Protein 6QZ3 (pdb70)

GO terms:
  GO:0052689 carboxylic ester hydrolase activity (F, IDA)
  GO:0042178 xenobiotic catabolic process (P, IDA)

Nearest PDB structures (foldseek):
  6qz1-assembly1_A  TM=1.001E+00  e=0.000E+00  Piscinibacter sakaiensis
  6jtt-assembly3_C  TM=9.990E-01  e=0.000E+00  Piscinibacter sakaiensis
  6jtt-assembly1_A  TM=9.996E-01  e=0.000E+00  Piscinibacter sakaiensis
  6qg9-assembly9_I  TM=9.966E-01  e=0.000E+00  Piscinibacter sakaiensis
  8ekg-assembly6_F  TM=9.982E-01  e=0.000E+00  Piscinibacter sakaiensis

Organism: Piscinibacter sakaiensis (NCBI:txid1547922)

InterPro domains:
  IPR011118 Tannase/feruloyl esterase [PF07519] (105-600)
  IPR011118 Tannase/feruloyl esterase [PTHR33938] (49-601)
  IPR029058 Alpha/Beta hydrolase fold [SSF53474] (109-295)
  IPR029058 Alpha/Beta hydrolase fold [SSF53474] (144-539)

B-factor: mean 25.8, std 9.25, range [13.06, 130.12]

Foldseek 3Di:
DDPDDFLDQVLQVVVCVAVAPQWGKDDWGWDDWAPDDPQAHTAHTKTKIKTWGDWDAFPVRFIKTKIKIKMHSQAPLEAEEFAAQLFQDYDPFQADQFQSDRYHVRSVRHITMDISLIHHQVGQADQFQHGSLQLLQGQVSLLSLAVSVVSRLRRRQVSVCSRHVHGRPFYEYHYFECSLLRQCLFPNLPSGQEYEREAYPQVLLCLLVLLVQLLVLQQVQFDAAAPLRGGQLLQSAALLRLLQQLQLLLVFACCLQPDNQSWRQPQVVSQVTDQLQATARVVPRHRQEDPDDDDSNHHHPSSSRSVVRSCADDAPVRHHLAGDATDASLQFQQPNDTDPQLCLARRRHNPDSHHRHCNQQRSSLSNSQRNQFPPHHTHSCSNVPVDHRVPRSCRQQDADDPNRGGSVSNHDLDLPSCVNVVVQHAEYEYESENSHHPVRVVVSVVVNCVVPPCLLGYWYFYWGAYRSADGQTQSGFGVVQRCCCRPVVDRPQWTKTKHPRPSSRPDPIAIATTGTPPWGKHAQPDDDNRDHVRIDTDHRD

Solvent-accessible surface area: 20048 Å² total

Radius of gyration: 23.93 Å; Cα contacts (8 Å, |Δi|>4): 1333; chains: 1; bounding box: 76×54×63 Å

Sequence (541 aa):
PPPVPLASRAACEALKVWPNAATVVEVAAWRDAAPATASAAALPEHCEVSGAIAKRTGIDGYPYEIKFRLRPAEWNGRFFEGGSGTNGSLSAATGSIGGGQIASALSRNFATIATDGGHDNAVNDNPDALGTVAFGLDPQARLDGYNSYDQVTQAGKAAVARFYGRAADKSYFIGCSEGGREGLSQRFPSHYDGIVAGAPGYQLPKAGISGAWTTQSLAPAAVGLDAQGVPLINKSFSDADLHLLSSQAILGTCDALDGLADGIVDNYRACQAAFDPATAANPANGQALQCVGAKTADCLSPVQVTAIKRAAGPVNSAGTPLYNRWAWDAGSGLSGTTYNQGWRSWWLGSSFNSSANNAQRVSGFSARSWLVDFATPPEPPTQVAARKFDFDIDPLKIWATSGQFTQSSDWHGATSTDLAAFRDRGGKILYHGSDAAFSALDTADYYERLGAAPGAAGFARLFLVPGNHCSGGPGTDRFDLTPLVAWVERGEAPDQISAWSGTPGYFGVAARTRPLCPYPQIARYKGSGDINTEANFACAAPP

Secondary structure (DSSP, 8-state):
--SS-TTSHHHHHTT---SSTTEEEEEEEEE--B---SSS--B-SEEEEEEEEEEEE-TTS-EEEEEEEE---S--SEE-----TT-------S----TT----TGGGT-B-EEE-TT--TTTS-BTTTTBTTGGGGSHHHHH---HHHHHHHHHHHHHHHHHHSS--SEEEEEEETHHHHH--TTT-TTT-SEEEEES--TTGGGHHHHHHHHHHHHGGG--SB-TTS-B-GGGSS-HHHHHHHHHHHHHHHGGGGS--SS----HHHHHHH--TTT-B-TTTSSBSB-SSS--TTSB-HHHHHHHHH----B-TT--BSS----------EETTEEP-TTHHHHT--SS-SS---TTTTSHHHHHIIIIISSS------TTT----TTTGGGGGS--BTTB-S----S-------HHHHHTT---EEE---SSS-HHHHHHHHHHHHH---GGGT--EEE-----SS-SSS--B---HHHHHHHHH----S-EEEE-S-GGGGTSS--EEEE-BTT-EEEE-SSS-TT-GGGEEEE---

Structure (mmCIF, N/CA/C/O backbone):
data_6QZ3
#
_entry.id   6QZ3
#
_cell.length_a   77.368
_cell.length_b   89.016
_cell.length_c   91.643
_cell.angle_alpha   90.00
_cell.angle_beta   90.00
_cell.angle_gamma   90.00
#
_symmetry.space_group_name_H-M   'P 2 21 21'
#
loop_
_entity.id
_entity.type
_entity.pdbx_description
1 polymer 'Mono(2-hydroxyethyl) terephthalate hydrolase'
2 non-polymer 'BENZOIC ACID'
3 non-polymer 'CALCIUM ION'
4 water water
#
loop_
_atom_site.group_PDB
_atom_site.id
_atom_site.type_symbol
_atom_site.label_atom_id
_atom_site.label_alt_id
_atom_site.label_comp_id
_atom_site.label_asym_id
_atom_site.label_entity_id
_atom_site.label_seq_id
_atom_site.pdbx_PDB_ins_code
_atom_site.Cartn_x
_atom_site.Cartn_y
_atom_site.Cartn_z
_atom_site.occupancy
_atom_site.B_iso_or_equiv
_atom_site.auth_seq_id
_atom_site.auth_comp_id
_atom_site.auth_asym_id
_atom_site.auth_atom_id
_atom_site.pdbx_PDB_model_num
ATOM 1 N N . PRO A 1 40 ? 57.160 -0.382 66.552 1.00 42.71 40 PRO A N 1
ATOM 2 C CA . PRO A 1 40 ? 56.206 -1.107 65.706 1.00 47.95 40 PRO A CA 1
ATOM 3 C C . PRO A 1 40 ? 56.548 -2.588 65.603 1.00 41.30 40 PRO A C 1
ATOM 4 O O . PRO A 1 40 ? 57.728 -2.929 65.501 1.00 38.36 40 PRO A O 1
ATOM 8 N N . PRO A 1 41 ? 55.536 -3.450 65.629 1.00 40.66 41 PRO A N 1
ATOM 9 C CA . PRO A 1 41 ? 55.787 -4.893 65.554 1.00 39.99 41 PRO A CA 1
ATOM 10 C C . PRO A 1 41 ? 56.435 -5.261 64.233 1.00 32.24 41 PRO A C 1
ATOM 11 O O . PRO A 1 41 ? 56.074 -4.713 63.180 1.00 34.63 41 PRO A O 1
ATOM 15 N N . PRO A 1 42 ? 57.403 -6.180 64.243 1.00 27.10 42 PRO A N 1
ATOM 16 C CA . PRO A 1 42 ? 58.053 -6.613 62.993 1.00 29.12 42 PRO A CA 1
ATOM 17 C C . PRO A 1 42 ? 57.191 -7.596 62.207 1.00 32.04 42 PRO A C 1
ATOM 18 O O . PRO A 1 42 ? 57.572 -8.742 61.950 1.00 35.67 42 PRO A O 1
ATOM 22 N N . VAL A 1 43 ? 56.006 -7.143 61.825 1.00 28.20 43 VAL A N 1
ATOM 23 C CA . VAL A 1 43 ? 55.048 -7.966 61.091 1.00 31.37 43 VAL A CA 1
ATOM 24 C C . VAL A 1 43 ? 54.698 -7.226 59.809 1.00 26.40 43 VAL A C 1
ATOM 25 O O . VAL A 1 43 ? 54.929 -6.010 59.694 1.00 26.37 43 VAL A O 1
ATOM 29 N N . PRO A 1 44 ? 54.161 -7.929 58.811 1.00 24.41 44 PRO A N 1
ATOM 30 C CA . PRO A 1 44 ? 53.751 -7.248 57.577 1.00 26.21 44 PRO A CA 1
ATOM 31 C C . PRO A 1 44 ? 52.636 -6.243 57.833 1.00 23.05 44 PRO A C 1
ATOM 32 O O . PRO A 1 44 ? 51.735 -6.473 58.642 1.00 24.49 44 PRO A O 1
ATOM 36 N N . LEU A 1 45 ? 52.714 -5.118 57.131 1.00 24.73 45 LEU A N 1
ATOM 37 C CA . LEU A 1 45 ? 51.702 -4.082 57.252 1.00 23.28 45 LEU A CA 1
ATOM 38 C C . LEU A 1 45 ? 50.393 -4.529 56.611 1.00 25.47 45 LEU A C 1
ATOM 39 O O . LEU A 1 45 ? 50.359 -5.417 55.753 1.00 24.70 45 LEU A O 1
ATOM 44 N N . ALA A 1 46 ? 49.304 -3.893 57.050 1.00 20.64 46 ALA A N 1
ATOM 45 C CA . ALA A 1 46 ? 47.985 -4.058 56.438 1.00 20.65 46 ALA A CA 1
ATOM 46 C C . ALA A 1 46 ? 47.584 -5.528 56.358 1.00 21.97 46 ALA A C 1
ATOM 47 O O . ALA A 1 46 ? 47.062 -6.001 55.345 1.00 26.16 46 ALA A O 1
ATOM 49 N N . SER A 1 47 ? 47.824 -6.256 57.446 1.00 25.09 47 SER A N 1
ATOM 50 C CA . SER A 1 47 ? 47.638 -7.698 57.480 1.00 26.07 47 SER A CA 1
ATOM 51 C C . SER A 1 47 ? 46.927 -8.092 58.765 1.00 22.52 47 SER A C 1
ATOM 52 O O . SER A 1 47 ? 46.776 -7.292 59.693 1.00 23.66 47 SER A O 1
ATOM 55 N N . ARG A 1 48 ? 46.498 -9.356 58.810 1.00 20.26 48 ARG A N 1
ATOM 56 C CA . ARG A 1 48 ? 45.910 -9.899 60.030 1.00 21.01 48 ARG A CA 1
ATOM 57 C C . ARG A 1 48 ? 46.875 -9.776 61.203 1.00 19.21 48 ARG A C 1
ATOM 58 O O . ARG A 1 48 ? 46.461 -9.488 62.332 1.00 24.04 48 ARG A O 1
ATOM 66 N N . ALA A 1 49 ? 48.170 -9.972 60.949 1.00 20.53 49 ALA A N 1
ATOM 67 C CA . ALA A 1 49 ? 49.164 -9.845 62.010 1.00 20.94 49 ALA A CA 1
ATOM 68 C C . ALA A 1 49 ? 49.223 -8.418 62.540 1.00 21.76 49 ALA A C 1
ATOM 69 O O . ALA A 1 49 ? 49.255 -8.194 63.756 1.00 22.73 49 ALA A O 1
ATOM 71 N N . ALA A 1 50 ? 49.248 -7.435 61.636 1.00 21.57 50 ALA A N 1
ATOM 72 C CA . ALA A 1 50 ? 49.266 -6.041 62.067 1.00 21.66 50 ALA A CA 1
ATOM 73 C C . ALA A 1 50 ? 47.968 -5.662 62.759 1.00 19.71 50 ALA A C 1
ATOM 74 O O . ALA A 1 50 ? 47.973 -4.841 63.684 1.00 23.96 50 ALA A O 1
ATOM 76 N N . CYS A 1 51 ? 46.854 -6.256 62.329 1.00 18.25 51 CYS A N 1
ATOM 77 C CA . CYS A 1 51 ? 45.566 -5.997 62.961 1.00 20.43 51 CYS A CA 1
ATOM 78 C C . CYS A 1 51 ? 45.556 -6.474 64.407 1.00 25.45 51 CYS A C 1
ATOM 79 O O . CYS A 1 51 ? 45.242 -5.709 65.326 1.00 23.59 51 CYS A O 1
ATOM 82 N N . GLU A 1 52 ? 45.909 -7.742 64.629 1.00 21.93 52 GLU A N 1
ATOM 83 C CA . GLU A 1 52 ? 45.819 -8.306 65.970 1.00 23.12 52 GLU A CA 1
ATOM 84 C C . GLU A 1 52 ? 46.843 -7.690 66.915 1.00 23.57 52 GLU A C 1
ATOM 85 O O . GLU A 1 52 ? 46.618 -7.657 68.130 1.00 28.40 52 GLU A O 1
ATOM 91 N N . ALA A 1 53 ? 47.955 -7.183 66.382 1.00 22.28 53 ALA A N 1
ATOM 92 C CA . ALA A 1 53 ? 48.953 -6.519 67.211 1.00 23.24 53 ALA A CA 1
ATOM 93 C C . ALA A 1 53 ? 48.466 -5.192 67.779 1.00 24.12 53 ALA A C 1
ATOM 94 O O . ALA A 1 53 ? 49.116 -4.649 68.679 1.00 28.60 53 ALA A O 1
ATOM 96 N N . LEU A 1 54 ? 47.352 -4.655 67.283 1.00 22.45 54 LEU A N 1
ATOM 97 C CA . LEU A 1 54 ? 46.816 -3.417 67.831 1.00 28.30 54 LEU A CA 1
ATOM 98 C C . LEU A 1 54 ? 46.155 -3.609 69.188 1.00 24.77 54 LEU A C 1
ATOM 99 O O . LEU A 1 54 ? 45.921 -2.619 69.889 1.00 33.72 54 LEU A O 1
ATOM 104 N N . LYS A 1 55 ? 45.861 -4.844 69.577 1.00 23.31 55 LYS A N 1
ATOM 105 C CA . LYS A 1 55 ? 45.201 -5.101 70.849 1.00 31.02 55 LYS A CA 1
ATOM 106 C C . LYS A 1 55 ? 46.185 -5.020 72.013 1.00 35.70 55 LYS A C 1
ATOM 107 O O . LYS A 1 55 ? 47.052 -5.877 72.167 1.00 43.40 55 LYS A O 1
ATOM 113 N N . VAL A 1 62 ? 51.253 2.999 71.750 1.00 52.84 62 VAL A N 1
ATOM 114 C CA . VAL A 1 62 ? 51.480 4.437 71.692 1.00 46.65 62 VAL A CA 1
ATOM 115 C C . VAL A 1 62 ? 50.219 5.130 71.192 1.00 42.20 62 VAL A C 1
ATOM 116 O O . VAL A 1 62 ? 50.213 5.789 70.153 1.00 46.73 62 VAL A O 1
ATOM 120 N N . TRP A 1 63 ? 49.142 4.972 71.958 1.00 36.51 63 TRP A N 1
ATOM 121 C CA . TRP A 1 63 ? 47.909 5.677 71.652 1.00 25.62 63 TRP A CA 1
ATOM 122 C C . TRP A 1 63 ? 48.026 7.131 72.099 1.00 30.12 63 TRP A C 1
ATOM 123 O O . TRP A 1 63 ? 48.653 7.414 73.124 1.00 35.51 63 TRP A O 1
ATOM 134 N N . PRO A 1 64 ? 47.441 8.072 71.353 1.00 32.52 64 PRO A N 1
ATOM 135 C CA . PRO A 1 64 ? 47.493 9.479 71.784 1.00 27.95 64 PRO A CA 1
ATOM 136 C C . PRO A 1 64 ? 46.918 9.700 73.171 1.00 28.15 64 PRO A C 1
ATOM 137 O O . PRO A 1 64 ? 47.416 10.559 73.912 1.00 31.06 64 PRO A O 1
ATOM 141 N N . ASN A 1 65 ? 45.891 8.946 73.547 1.00 26.34 65 ASN A N 1
ATOM 142 C CA . ASN A 1 65 ? 45.318 8.988 74.885 1.00 25.29 65 ASN A CA 1
ATOM 143 C C . ASN A 1 65 ? 45.744 7.728 75.625 1.00 27.88 65 ASN A C 1
ATOM 144 O O . ASN A 1 65 ? 45.442 6.613 75.184 1.00 27.29 65 ASN A O 1
ATOM 149 N N . ALA A 1 66 ? 46.446 7.908 76.748 1.00 31.31 66 ALA A N 1
ATOM 150 C CA . ALA A 1 66 ? 46.941 6.771 77.516 1.00 32.19 66 ALA A CA 1
ATOM 151 C C . ALA A 1 66 ? 45.818 5.894 78.052 1.00 34.00 66 ALA A C 1
ATOM 152 O O . ALA A 1 66 ? 46.067 4.738 78.410 1.00 32.80 66 ALA A O 1
ATOM 154 N N . ALA A 1 67 ? 44.589 6.410 78.114 1.00 27.87 67 ALA A N 1
ATOM 155 C CA . ALA A 1 67 ? 43.445 5.653 78.603 1.00 25.20 67 ALA A CA 1
ATOM 156 C C . ALA A 1 67 ? 42.662 4.996 77.471 1.00 26.81 67 ALA A C 1
ATOM 157 O O . ALA A 1 67 ? 41.437 4.867 77.557 1.00 28.60 67 ALA A O 1
ATOM 159 N N . THR A 1 68 ? 43.347 4.577 76.409 1.00 27.87 68 THR A N 1
ATOM 160 C CA . THR A 1 68 ? 42.715 3.863 75.308 1.00 25.14 68 THR A CA 1
ATOM 161 C C . THR A 1 68 ? 42.813 2.361 75.551 1.00 26.35 68 THR A C 1
ATOM 162 O O . THR A 1 68 ? 43.910 1.832 75.759 1.00 34.06 68 THR A O 1
ATOM 166 N N . VAL A 1 69 ? 41.670 1.680 75.525 1.00 23.12 69 VAL A N 1
ATOM 167 C CA . VAL A 1 69 ? 41.595 0.239 75.743 1.00 20.99 69 VAL A CA 1
ATOM 168 C C . VAL A 1 69 ? 40.991 -0.403 74.501 1.00 25.76 69 VAL A C 1
ATOM 169 O O . VAL A 1 69 ? 39.838 -0.123 74.150 1.00 25.49 69 VAL A O 1
ATOM 173 N N . VAL A 1 70 ? 41.761 -1.266 73.845 1.00 27.24 70 VAL A N 1
ATOM 174 C CA . VAL A 1 70 ? 41.291 -1.996 72.672 1.00 22.59 70 VAL A CA 1
ATOM 175 C C . VAL A 1 70 ? 40.661 -3.302 73.136 1.00 25.28 70 VAL A C 1
ATOM 176 O O . VAL A 1 70 ? 41.319 -4.124 73.784 1.00 26.44 70 VAL A O 1
ATOM 180 N N . GLU A 1 71 ? 39.388 -3.500 72.804 1.00 22.23 71 GLU A N 1
ATOM 181 C CA . GLU A 1 71 ? 38.695 -4.722 73.187 1.00 23.76 71 GLU A CA 1
ATOM 182 C C . GLU A 1 71 ? 38.587 -5.729 72.053 1.00 32.10 71 GLU A C 1
ATOM 183 O O . GLU A 1 71 ? 38.538 -6.934 72.316 1.00 27.96 71 GLU A O 1
ATOM 189 N N . VAL A 1 72 ? 38.555 -5.268 70.805 1.00 26.42 72 VAL A N 1
ATOM 190 C CA . VAL A 1 72 ? 38.459 -6.135 69.637 1.00 19.36 72 VAL A CA 1
ATOM 191 C C . VAL A 1 72 ? 39.477 -5.665 68.608 1.00 21.83 72 VAL A C 1
ATOM 192 O O . VAL A 1 72 ? 39.580 -4.464 68.336 1.00 20.34 72 VAL A O 1
ATOM 196 N N . ALA A 1 73 ? 40.237 -6.608 68.052 1.00 21.08 73 ALA A N 1
ATOM 197 C CA . ALA A 1 73 ? 41.126 -6.351 66.915 1.00 19.33 73 ALA A CA 1
ATOM 198 C C . ALA A 1 73 ? 41.084 -7.625 66.075 1.00 24.57 73 ALA A C 1
ATOM 199 O O . ALA A 1 73 ? 41.873 -8.549 66.293 1.00 29.26 73 ALA A O 1
ATOM 201 N N . ALA A 1 74 ? 40.153 -7.668 65.124 1.00 22.32 74 ALA A N 1
ATOM 202 C CA . ALA A 1 74 ? 39.795 -8.903 64.441 1.00 23.66 74 ALA A CA 1
ATOM 203 C C . ALA A 1 74 ? 39.849 -8.729 62.931 1.00 26.97 74 ALA A C 1
ATOM 204 O O . ALA A 1 74 ? 39.417 -7.705 62.393 1.00 20.70 74 ALA A O 1
ATOM 206 N N . TRP A 1 75 ? 40.371 -9.747 62.254 1.00 21.72 75 TRP A N 1
ATOM 207 C CA . TRP A 1 75 ? 40.416 -9.760 60.800 1.00 20.24 75 TRP A CA 1
ATOM 208 C C . TRP A 1 75 ? 39.076 -10.222 60.244 1.00 22.17 75 TRP A C 1
ATOM 209 O O . TRP A 1 75 ? 38.550 -11.263 60.651 1.00 26.16 75 TRP A O 1
ATOM 220 N N . ARG A 1 76 ? 38.530 -9.452 59.307 1.00 17.83 76 ARG A N 1
ATOM 221 C CA . ARG A 1 76 ? 37.219 -9.723 58.732 1.00 18.29 76 ARG A CA 1
ATOM 222 C C . ARG A 1 76 ? 37.375 -10.046 57.255 1.00 19.19 76 ARG A C 1
ATOM 223 O O . ARG A 1 76 ? 37.948 -9.254 56.498 1.00 20.40 76 ARG A O 1
ATOM 231 N N . ASP A 1 77 ? 36.864 -11.205 56.850 1.00 21.34 77 ASP A N 1
ATOM 232 C CA . ASP A 1 77 ? 36.819 -11.563 55.443 1.00 22.00 77 ASP A CA 1
ATOM 233 C C . ASP A 1 77 ? 35.879 -10.630 54.684 1.00 19.71 77 ASP A C 1
ATOM 234 O O . ASP A 1 77 ? 34.976 -10.011 55.256 1.00 20.35 77 ASP A O 1
ATOM 239 N N . ALA A 1 78 ? 36.100 -10.541 53.374 1.00 20.35 78 ALA A N 1
ATOM 240 C CA . ALA A 1 78 ? 35.213 -9.761 52.521 1.00 19.10 78 ALA A CA 1
ATOM 241 C C . ALA A 1 78 ? 33.780 -10.255 52.666 1.00 20.00 78 ALA A C 1
ATOM 242 O O . ALA A 1 78 ? 33.521 -11.461 52.715 1.00 23.40 78 ALA A O 1
ATOM 244 N N . ALA A 1 79 ? 32.846 -9.310 52.764 1.00 18.40 79 ALA A N 1
ATOM 245 C CA . ALA A 1 79 ? 31.447 -9.640 52.965 1.00 24.29 79 ALA A CA 1
ATOM 246 C C . ALA A 1 79 ? 30.630 -9.246 51.742 1.00 21.74 79 ALA A C 1
ATOM 247 O O . ALA A 1 79 ? 30.837 -8.165 51.182 1.00 19.86 79 ALA A O 1
ATOM 249 N N . PRO A 1 80 ? 29.708 -10.095 51.301 1.00 18.72 80 PRO A N 1
ATOM 250 C CA . PRO A 1 80 ? 28.931 -9.775 50.100 1.00 16.97 80 PRO A CA 1
ATOM 251 C C . PRO A 1 80 ? 27.960 -8.628 50.339 1.00 19.08 80 PRO A C 1
ATOM 252 O O . PRO A 1 80 ? 27.610 -8.282 51.471 1.00 19.59 80 PRO A O 1
ATOM 256 N N . ALA A 1 81 ? 27.531 -8.030 49.232 1.00 16.33 81 ALA A N 1
ATOM 257 C CA . ALA A 1 81 ? 26.479 -7.027 49.288 1.00 17.37 81 ALA A CA 1
ATOM 258 C C . ALA A 1 81 ? 25.181 -7.646 49.790 1.00 20.60 81 ALA A C 1
ATOM 259 O O . ALA A 1 81 ? 24.924 -8.841 49.615 1.00 18.87 81 ALA A O 1
ATOM 261 N N . THR A 1 82 ? 24.363 -6.819 50.429 1.00 17.20 82 THR A N 1
ATOM 262 C CA . THR A 1 82 ? 23.023 -7.181 50.868 1.00 20.82 82 THR A CA 1
ATOM 263 C C . THR A 1 82 ? 22.024 -6.209 50.254 1.00 16.86 82 THR A C 1
ATOM 264 O O . THR A 1 82 ? 22.391 -5.289 49.517 1.00 20.37 82 THR A O 1
ATOM 268 N N . ALA A 1 83 ? 20.744 -6.414 50.574 1.00 18.50 83 ALA A N 1
ATOM 269 C CA . ALA A 1 83 ? 19.704 -5.527 50.068 1.00 20.79 83 ALA A CA 1
ATOM 270 C C . ALA A 1 83 ? 19.885 -4.092 50.542 1.00 20.96 83 ALA A C 1
ATOM 271 O O . ALA A 1 83 ? 19.394 -3.168 49.884 1.00 28.69 83 ALA A O 1
ATOM 273 N N . SER A 1 84 ? 20.585 -3.878 51.656 1.00 22.92 84 SER A N 1
ATOM 274 C CA . SER A 1 84 ? 20.721 -2.548 52.230 1.00 27.10 84 SER A CA 1
ATOM 275 C C . SER A 1 84 ? 22.160 -2.064 52.354 1.00 30.40 84 SER A C 1
ATOM 276 O O . SER A 1 84 ? 22.375 -0.958 52.864 1.00 35.03 84 SER A O 1
ATOM 279 N N . ALA A 1 85 ? 23.147 -2.838 51.907 1.00 25.81 85 ALA A N 1
ATOM 280 C CA . ALA A 1 85 ? 24.539 -2.448 52.086 1.00 23.92 85 ALA A CA 1
ATOM 281 C C . ALA A 1 85 ? 25.383 -2.976 50.937 1.00 22.44 85 ALA A C 1
ATOM 282 O O . ALA A 1 85 ? 25.193 -4.109 50.487 1.00 23.76 85 ALA A O 1
ATOM 284 N N . ALA A 1 86 ? 26.318 -2.152 50.475 1.00 21.60 86 ALA A N 1
ATOM 285 C CA . ALA A 1 86 ? 27.275 -2.601 49.478 1.00 19.33 86 ALA A CA 1
ATOM 286 C C . ALA A 1 86 ? 28.269 -3.580 50.100 1.00 18.21 86 ALA A C 1
ATOM 287 O O . ALA A 1 86 ? 28.430 -3.653 51.322 1.00 20.57 86 ALA A O 1
ATOM 289 N N . ALA A 1 87 ? 28.946 -4.332 49.235 1.00 18.96 87 ALA A N 1
ATOM 290 C CA . ALA A 1 87 ? 29.912 -5.321 49.696 1.00 18.60 87 ALA A CA 1
ATOM 291 C C . ALA A 1 87 ? 31.049 -4.654 50.461 1.00 19.81 87 ALA A C 1
ATOM 292 O O . ALA A 1 87 ? 31.493 -3.556 50.116 1.00 21.20 87 ALA A O 1
ATOM 294 N N . LEU A 1 88 ? 31.526 -5.332 51.507 1.00 21.12 88 LEU A N 1
ATOM 295 C CA . LEU A 1 88 ? 32.600 -4.816 52.341 1.00 19.44 88 LEU A CA 1
ATOM 296 C C . LEU A 1 88 ? 33.884 -5.580 52.072 1.00 23.49 88 LEU A C 1
ATOM 297 O O . LEU A 1 88 ? 33.886 -6.816 52.139 1.00 23.69 88 LEU A O 1
ATOM 302 N N . PRO A 1 89 ? 34.985 -4.899 51.778 1.00 21.09 89 PRO A N 1
ATOM 303 C CA . PRO A 1 89 ? 36.242 -5.606 51.521 1.00 16.70 89 PRO A CA 1
ATOM 304 C C . PRO A 1 89 ? 36.824 -6.204 52.794 1.00 19.38 89 PRO A C 1
ATOM 305 O O . PRO A 1 89 ? 36.433 -5.871 53.915 1.00 20.70 89 PRO A O 1
ATOM 309 N N . GLU A 1 90 ? 37.763 -7.124 52.592 1.00 20.09 90 GLU A N 1
ATOM 310 C CA . GLU A 1 90 ? 38.556 -7.666 53.687 1.00 21.00 90 GLU A CA 1
ATOM 311 C C . GLU A 1 90 ? 39.199 -6.532 54.477 1.00 19.20 90 GLU A C 1
ATOM 312 O O . GLU A 1 90 ? 39.773 -5.608 53.894 1.00 20.81 90 GLU A O 1
ATOM 318 N N . HIS A 1 91 ? 39.097 -6.592 55.805 1.00 17.73 91 HIS A N 1
ATOM 319 C CA . HIS A 1 91 ? 39.544 -5.457 56.602 1.00 19.15 91 HIS A CA 1
ATOM 320 C C . HIS A 1 91 ? 39.831 -5.877 58.036 1.00 18.66 91 HIS A C 1
ATOM 321 O O . HIS A 1 91 ? 39.432 -6.953 58.490 1.00 19.70 91 HIS A O 1
ATOM 328 N N . CYS A 1 92 ? 40.531 -4.989 58.738 1.00 19.97 92 CYS A N 1
ATOM 329 C CA . CYS A 1 92 ? 40.751 -5.088 60.172 1.00 22.06 92 CYS A CA 1
ATOM 330 C C . CYS A 1 92 ? 39.681 -4.282 60.898 1.00 20.72 92 CYS A C 1
ATOM 331 O O . CYS A 1 92 ? 39.460 -3.112 60.575 1.00 19.77 92 CYS A O 1
ATOM 334 N N . GLU A 1 93 ? 39.011 -4.906 61.866 1.00 18.83 93 GLU A N 1
ATOM 335 C CA . GLU A 1 93 ? 38.038 -4.217 62.708 1.00 17.21 93 GLU A CA 1
ATOM 336 C C . GLU A 1 93 ? 38.632 -4.033 64.097 1.00 19.19 93 GLU A C 1
ATOM 337 O O . GLU A 1 93 ? 39.042 -5.009 64.734 1.00 21.24 93 GLU A O 1
ATOM 343 N N . VAL A 1 94 ? 38.672 -2.789 64.563 1.00 18.07 94 VAL A N 1
ATOM 344 C CA . VAL A 1 94 ? 39.168 -2.453 65.892 1.00 21.54 94 VAL A CA 1
ATOM 345 C C . VAL A 1 94 ? 38.066 -1.716 66.634 1.00 18.98 94 VAL A C 1
ATOM 346 O O . VAL A 1 94 ? 37.491 -0.761 66.104 1.00 22.26 94 VAL A O 1
ATOM 350 N N . SER A 1 95 ? 37.769 -2.157 67.853 1.00 20.11 95 SER A N 1
ATOM 351 C CA . SER A 1 95 ? 36.813 -1.444 68.685 1.00 18.46 95 SER A CA 1
ATOM 352 C C . SER A 1 95 ? 37.335 -1.384 70.111 1.00 21.97 95 SER A C 1
ATOM 353 O O . SER A 1 95 ? 38.099 -2.249 70.551 1.00 21.75 95 SER A O 1
ATOM 356 N N . GLY A 1 96 ? 36.928 -0.343 70.821 1.00 22.33 96 GLY A N 1
ATOM 357 C CA . GLY A 1 96 ? 37.383 -0.166 72.182 1.00 22.10 96 GLY A CA 1
ATOM 358 C C . GLY A 1 96 ? 36.780 1.071 72.796 1.00 23.24 96 GLY A C 1
ATOM 359 O O . GLY A 1 96 ? 35.740 1.562 72.350 1.00 22.47 96 GLY A O 1
ATOM 360 N N . ALA A 1 97 ? 37.447 1.575 73.831 1.00 23.34 97 ALA A N 1
ATOM 361 C CA . ALA A 1 97 ? 36.930 2.719 74.564 1.00 23.29 97 ALA A CA 1
ATOM 362 C C . ALA A 1 97 ? 38.081 3.577 75.059 1.00 22.89 97 ALA A C 1
ATOM 363 O O . ALA A 1 97 ? 39.185 3.085 75.309 1.00 23.59 97 ALA A O 1
ATOM 365 N N . ILE A 1 98 ? 37.804 4.869 75.201 1.00 19.61 98 ILE A N 1
ATOM 366 C CA . ILE A 1 98 ? 38.769 5.854 75.671 1.00 20.75 98 ILE A CA 1
ATOM 367 C C . ILE A 1 98 ? 38.220 6.491 76.941 1.00 24.22 98 ILE A C 1
ATOM 368 O O . ILE A 1 98 ? 37.034 6.835 77.003 1.00 22.52 98 ILE A O 1
ATOM 373 N N . ALA A 1 99 ? 39.078 6.618 77.957 1.00 24.00 99 ALA A N 1
ATOM 374 C CA . ALA A 1 99 ? 38.785 7.392 79.167 1.00 25.20 99 ALA A CA 1
ATOM 375 C C . ALA A 1 99 ? 37.595 6.825 79.942 1.00 30.28 99 ALA A C 1
ATOM 376 O O . ALA A 1 99 ? 36.656 7.542 80.295 1.00 28.03 99 ALA A O 1
ATOM 378 N N . LYS A 1 100 ? 37.645 5.523 80.219 1.00 26.62 100 LYS A N 1
ATOM 379 C CA . LYS A 1 100 ? 36.662 4.917 81.107 1.00 23.67 100 LYS A CA 1
ATOM 380 C C . LYS A 1 100 ? 36.747 5.556 82.490 1.00 30.98 100 LYS A C 1
ATOM 381 O O . LYS A 1 100 ? 37.838 5.779 83.021 1.00 28.86 100 LYS A O 1
ATOM 387 N N . ARG A 1 101 ? 35.591 5.857 83.072 1.00 25.24 101 ARG A N 1
ATOM 388 C CA . ARG A 1 101 ? 35.533 6.651 84.296 1.00 23.57 101 ARG A CA 1
ATOM 389 C C . ARG A 1 101 ? 34.141 6.511 84.902 1.00 31.28 101 ARG A C 1
ATOM 390 O O . ARG A 1 101 ? 33.255 5.862 84.337 1.00 27.99 101 ARG A O 1
ATOM 398 N N . THR A 1 102 ? 33.956 7.138 86.062 1.00 28.03 102 THR A N 1
ATOM 399 C CA . THR A 1 102 ? 32.661 7.230 86.722 1.00 24.89 102 THR A CA 1
ATOM 400 C C . THR A 1 102 ? 32.263 8.695 86.806 1.00 27.87 102 THR A C 1
ATOM 401 O O . THR A 1 102 ? 33.057 9.533 87.246 1.00 28.93 102 THR A O 1
ATOM 405 N N . GLY A 1 103 ? 31.040 9.005 86.373 1.00 27.54 103 GLY A N 1
ATOM 406 C CA . GLY A 1 103 ? 30.566 10.370 86.424 1.00 26.49 103 GLY A CA 1
ATOM 407 C C . GLY A 1 103 ? 30.164 10.789 87.823 1.00 27.71 103 GLY A C 1
ATOM 408 O O . GLY A 1 103 ? 30.056 9.977 88.741 1.00 27.84 103 GLY A O 1
ATOM 409 N N . ILE A 1 104 ? 29.9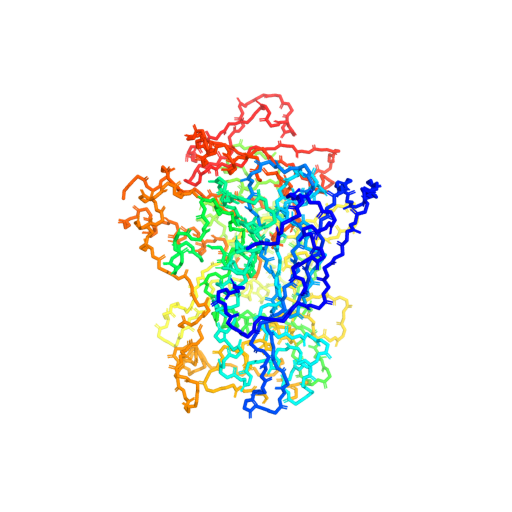36 12.094 87.984 1.00 31.46 104 ILE A N 1
ATOM 410 C CA . ILE A 1 104 ? 29.471 12.616 89.260 1.00 28.88 104 ILE A CA 1
ATOM 411 C C . ILE A 1 104 ? 28.087 12.100 89.617 1.00 33.70 104 ILE A C 1
ATOM 412 O O . ILE A 1 104 ? 27.661 12.235 90.769 1.00 32.79 104 ILE A O 1
ATOM 417 N N . ASP A 1 105 ? 27.376 11.510 88.656 1.00 27.38 105 ASP A N 1
ATOM 418 C CA . ASP A 1 105 ? 26.079 10.892 88.890 1.00 26.42 105 ASP A CA 1
ATOM 419 C C . ASP A 1 105 ? 26.187 9.430 89.304 1.00 25.19 105 ASP A C 1
ATOM 420 O O . ASP A 1 105 ? 25.155 8.780 89.498 1.00 30.04 105 ASP A O 1
ATOM 425 N N . GLY A 1 106 ? 27.401 8.899 89.434 1.00 28.85 106 GLY A N 1
ATOM 426 C CA . GLY A 1 106 ? 27.595 7.505 89.771 1.00 28.17 106 GLY A CA 1
ATOM 427 C C . GLY A 1 106 ? 27.501 6.540 88.610 1.00 29.98 106 GLY A C 1
ATOM 428 O O . GLY A 1 106 ? 27.656 5.330 88.818 1.00 31.77 106 GLY A O 1
ATOM 429 N N . TYR A 1 107 ? 27.247 7.033 87.386 1.00 26.12 107 TYR A N 1
ATOM 430 C CA . TYR A 1 107 ? 27.146 6.160 86.227 1.00 24.27 107 TYR A CA 1
ATOM 431 C C . TYR A 1 107 ? 28.503 6.004 85.550 1.00 21.85 107 TYR A C 1
ATOM 432 O O . TYR A 1 107 ? 29.352 6.897 85.629 1.00 23.36 107 TYR A O 1
ATOM 441 N N . PRO A 1 108 ? 28.738 4.879 84.884 1.00 25.82 108 PRO A N 1
ATOM 442 C CA . PRO A 1 108 ? 29.968 4.732 84.104 1.00 28.91 108 PRO A CA 1
ATOM 443 C C . PRO A 1 108 ? 29.876 5.475 82.781 1.00 24.73 108 PRO A C 1
ATOM 444 O O . PRO A 1 108 ? 28.807 5.600 82.177 1.00 26.39 108 PRO A O 1
ATOM 448 N N . TYR A 1 109 ? 31.024 5.989 82.346 1.00 22.82 109 TYR A N 1
ATOM 449 C CA . TYR A 1 109 ? 31.133 6.687 81.075 1.00 22.25 109 TYR A CA 1
ATOM 450 C C . TYR A 1 109 ? 32.429 6.289 80.388 1.00 27.87 109 TYR A C 1
ATOM 451 O O . TYR A 1 109 ? 33.445 6.035 81.040 1.00 24.16 109 TYR A O 1
ATOM 460 N N . GLU A 1 110 ? 32.376 6.234 79.060 1.00 22.50 110 GLU A N 1
ATOM 461 C CA . GLU A 1 110 ? 33.559 6.009 78.244 1.00 21.64 110 GLU A CA 1
ATOM 462 C C . GLU A 1 110 ? 33.232 6.457 76.831 1.00 20.30 110 GLU A C 1
ATOM 463 O O . GLU A 1 110 ? 32.062 6.579 76.458 1.00 19.40 110 GLU A O 1
ATOM 469 N N . ILE A 1 111 ? 34.277 6.720 76.056 1.00 19.86 111 ILE A N 1
ATOM 470 C CA . ILE A 1 111 ? 34.141 7.101 74.655 1.00 19.77 111 ILE A CA 1
ATOM 471 C C . ILE A 1 111 ? 34.408 5.844 73.835 1.00 19.37 111 ILE A C 1
ATOM 472 O O . ILE A 1 111 ? 35.557 5.424 73.683 1.00 19.88 111 ILE A O 1
ATOM 477 N N . LYS A 1 112 ? 33.347 5.233 73.313 1.00 20.79 112 LYS A N 1
ATOM 478 C CA . LYS A 1 112 ? 33.495 4.039 72.496 1.00 17.19 112 LYS A CA 1
ATOM 479 C C . LYS A 1 112 ? 33.841 4.411 71.060 1.00 23.20 112 LYS A C 1
ATOM 480 O O . LYS A 1 112 ? 33.423 5.451 70.545 1.00 20.81 112 LYS A O 1
ATOM 486 N N . PHE A 1 113 ? 34.612 3.543 70.412 1.00 17.88 113 PHE A N 1
ATOM 487 C CA . PHE A 1 113 ? 34.933 3.726 69.006 1.00 20.96 113 PHE A CA 1
ATOM 488 C C . PHE A 1 113 ? 34.965 2.374 68.313 1.00 20.03 113 PHE A C 1
ATOM 489 O O . PHE A 1 113 ? 35.207 1.338 68.937 1.00 20.13 113 PHE A O 1
ATOM 497 N N . ARG A 1 114 ? 34.689 2.399 67.012 1.00 18.29 114 ARG A N 1
ATOM 498 C CA . ARG A 1 114 ? 34.867 1.244 66.146 1.00 16.19 114 ARG A CA 1
ATOM 499 C C . ARG A 1 114 ? 35.495 1.731 64.852 1.00 18.43 114 ARG A C 1
ATOM 500 O O . ARG A 1 114 ? 35.042 2.724 64.275 1.00 16.36 114 ARG A O 1
ATOM 508 N N . LEU A 1 115 ? 36.535 1.035 64.409 1.00 17.54 115 LEU A N 1
ATOM 509 C CA . LEU A 1 115 ? 37.348 1.445 63.275 1.00 18.84 115 LEU A CA 1
ATOM 510 C C . LEU A 1 115 ? 37.514 0.258 62.341 1.00 17.56 115 LEU A C 1
ATOM 511 O O . LEU A 1 115 ? 37.698 -0.874 62.798 1.00 20.44 115 LEU A O 1
ATOM 516 N N . ARG A 1 116 ? 37.435 0.508 61.036 1.00 16.43 116 ARG A N 1
ATOM 517 C CA . ARG A 1 116 ? 37.615 -0.544 60.044 1.00 16.57 116 ARG A CA 1
ATOM 518 C C . ARG A 1 116 ? 38.645 -0.097 59.017 1.00 17.64 116 ARG A C 1
ATOM 519 O O . ARG A 1 116 ? 38.517 0.980 58.427 1.00 18.80 116 ARG A O 1
ATOM 535 N N . PRO A 1 118 ? 40.628 -1.346 55.605 1.00 18.01 118 PRO A N 1
ATOM 536 C CA . PRO A 1 118 ? 40.672 -2.377 54.564 1.00 17.17 118 PRO A CA 1
ATOM 537 C C . PRO A 1 118 ? 42.097 -2.775 54.217 1.00 17.49 118 PRO A C 1
ATOM 538 O O . PRO A 1 118 ? 43.027 -1.964 54.259 1.00 20.28 118 PRO A O 1
ATOM 542 N N . ALA A 1 119 ? 42.260 -4.055 53.877 1.00 19.85 119 ALA A N 1
ATOM 543 C CA . ALA A 1 119 ? 43.566 -4.545 53.447 1.00 21.82 119 ALA A CA 1
ATOM 544 C C . ALA A 1 119 ? 44.010 -3.852 52.166 1.00 21.32 119 ALA A C 1
ATOM 545 O O . ALA A 1 119 ? 45.192 -3.527 52.004 1.00 25.05 119 ALA A O 1
ATOM 547 N N . GLU A 1 120 ? 43.074 -3.622 51.246 1.00 22.45 120 GLU A N 1
ATOM 548 C CA . GLU A 1 120 ? 43.304 -2.807 50.057 1.00 26.10 120 GLU A CA 1
ATOM 549 C C . GLU A 1 120 ? 42.758 -1.414 50.350 1.00 20.20 120 GLU A C 1
ATOM 550 O O . GLU A 1 120 ? 41.539 -1.217 50.402 1.00 24.83 120 GLU A O 1
ATOM 556 N N . TRP A 1 121 ? 43.657 -0.453 50.540 1.00 21.48 121 TRP A N 1
ATOM 557 C CA . TRP A 1 121 ? 43.326 0.860 51.079 1.00 19.89 121 TRP A CA 1
ATOM 558 C C . TRP A 1 121 ? 43.611 1.941 50.049 1.00 22.52 121 TRP A C 1
ATOM 559 O O . TRP A 1 121 ? 44.647 1.909 49.379 1.00 21.41 121 TRP A O 1
ATOM 570 N N . ASN A 1 122 ? 42.703 2.912 49.940 1.00 19.84 122 ASN A N 1
ATOM 571 C CA . ASN A 1 122 ? 42.872 4.008 48.995 1.00 22.00 122 ASN A CA 1
ATOM 572 C C . ASN A 1 122 ? 43.619 5.199 49.587 1.00 22.46 122 ASN A C 1
ATOM 573 O O . ASN A 1 122 ? 43.680 6.254 48.948 1.00 21.62 122 ASN A O 1
ATOM 578 N N . GLY A 1 123 ? 44.181 5.057 50.787 1.00 20.42 123 GLY A N 1
ATOM 579 C CA . GLY A 1 123 ? 44.925 6.134 51.405 1.00 16.66 123 GLY A CA 1
ATOM 580 C C . GLY A 1 123 ? 44.090 7.207 52.065 1.00 18.32 123 GLY A C 1
ATOM 581 O O . GLY A 1 123 ? 44.646 8.223 52.495 1.00 20.67 123 GLY A O 1
ATOM 582 N N . ARG A 1 124 ? 42.779 7.016 52.178 1.00 19.05 124 ARG A N 1
ATOM 583 C CA . ARG A 1 124 ? 41.891 8.032 52.723 1.00 20.37 124 ARG A CA 1
ATOM 584 C C . ARG A 1 124 ? 41.276 7.571 54.039 1.00 20.35 124 ARG A C 1
ATOM 585 O O . ARG A 1 124 ? 40.976 6.387 54.221 1.00 18.51 124 ARG A O 1
ATOM 593 N N . PHE A 1 125 ? 41.083 8.523 54.948 1.00 18.00 125 PHE A N 1
ATOM 594 C CA . PHE A 1 125 ? 40.494 8.290 56.259 1.00 15.21 125 PHE A CA 1
ATOM 595 C C . PHE A 1 125 ? 39.116 8.939 56.297 1.00 16.21 125 PHE A C 1
ATOM 596 O O . PHE A 1 125 ? 38.917 10.018 55.730 1.00 18.33 125 PHE A O 1
ATOM 604 N N . PHE A 1 126 ? 38.162 8.277 56.953 1.00 15.35 126 PHE A N 1
ATOM 605 C CA . PHE A 1 126 ? 36.765 8.700 56.911 1.00 16.86 126 PHE A CA 1
ATOM 606 C C . PHE A 1 126 ? 36.126 8.531 58.279 1.00 17.68 126 PHE A C 1
ATOM 607 O O . PHE A 1 126 ? 36.184 7.448 58.863 1.00 17.34 126 PHE A O 1
ATOM 623 N N . GLU A 1 128 ? 32.312 8.996 60.174 1.00 17.48 128 GLU A N 1
ATOM 624 C CA . GLU A 1 128 ? 30.891 9.288 60.065 1.00 15.14 128 GLU A CA 1
ATOM 625 C C . GLU A 1 128 ? 30.402 10.001 61.320 1.00 17.74 128 GLU A C 1
ATOM 626 O O . GLU A 1 128 ? 30.869 9.728 62.430 1.00 18.84 128 GLU A O 1
ATOM 632 N N . GLY A 1 129 ? 29.466 10.931 61.131 1.00 16.82 129 GLY A N 1
ATOM 633 C CA . GLY A 1 129 ? 28.872 11.649 62.238 1.00 17.41 129 GLY A CA 1
ATOM 634 C C . GLY A 1 129 ? 27.763 10.870 62.917 1.00 18.01 129 GLY A C 1
ATOM 635 O O . GLY A 1 129 ? 27.400 9.760 62.525 1.00 18.70 129 GLY A O 1
ATOM 636 N N . GLY A 1 130 ? 27.202 11.489 63.953 1.00 17.25 130 GLY A N 1
ATOM 637 C CA . GLY A 1 130 ? 26.197 10.872 64.791 1.00 19.04 130 GLY A CA 1
ATOM 638 C C . GLY A 1 130 ? 24.779 11.273 64.433 1.00 18.82 130 GLY A C 1
ATOM 639 O O . GLY A 1 130 ? 24.494 11.764 63.335 1.00 18.08 130 GLY A O 1
ATOM 640 N N . SER A 1 131 ? 23.871 11.047 65.378 1.00 17.19 131 SER A N 1
ATOM 641 C CA . SER A 1 131 ? 22.456 11.316 65.170 1.00 18.21 131 SER A CA 1
ATOM 642 C C . SER A 1 131 ? 21.765 11.375 66.524 1.00 18.84 131 SER A C 1
ATOM 643 O O . SER A 1 131 ? 22.180 10.706 67.473 1.00 21.08 131 SER A O 1
ATOM 646 N N . GLY A 1 132 ? 20.709 12.180 66.597 1.00 19.83 132 GLY A N 1
ATOM 647 C CA . GLY A 1 132 ? 19.967 12.301 67.843 1.00 20.49 132 GLY A CA 1
ATOM 648 C C . GLY A 1 132 ? 20.855 12.819 68.955 1.00 19.29 132 GLY A C 1
ATOM 649 O O . GLY A 1 132 ? 21.601 13.789 68.787 1.00 20.16 132 GLY A O 1
ATOM 650 N N . THR A 1 133 ? 20.781 12.161 70.111 1.00 18.48 133 THR A N 1
ATOM 651 C CA . THR A 1 133 ? 21.665 12.441 71.232 1.00 20.35 133 THR A CA 1
ATOM 652 C C . THR A 1 133 ? 22.820 11.450 71.304 1.00 19.11 133 THR A C 1
ATOM 653 O O . THR A 1 133 ? 23.420 11.281 72.370 1.00 18.51 133 THR A O 1
ATOM 657 N N . ASN A 1 134 ? 23.132 10.795 70.190 1.00 18.04 134 ASN A N 1
ATOM 658 C CA . ASN A 1 134 ? 24.213 9.805 70.093 1.00 17.00 134 ASN A CA 1
ATOM 659 C C . ASN A 1 134 ? 23.944 8.692 71.111 1.00 17.19 134 ASN A C 1
ATOM 660 O O . ASN A 1 134 ? 22.787 8.320 71.346 1.00 19.45 134 ASN A O 1
ATOM 665 N N . GLY A 1 135 ? 24.997 8.134 71.705 1.00 17.10 135 GLY A N 1
ATOM 666 C CA . GLY A 1 135 ? 24.847 7.061 72.665 1.00 17.15 135 GLY A CA 1
ATOM 667 C C . GLY A 1 135 ? 24.834 5.668 72.077 1.00 20.75 135 GLY A C 1
ATOM 668 O O . GLY A 1 135 ? 24.707 4.696 72.831 1.00 21.37 135 GLY A O 1
ATOM 669 N N . SER A 1 136 ? 24.952 5.534 70.762 1.00 21.25 136 SER A N 1
ATOM 670 C CA . SER A 1 136 ? 25.018 4.230 70.125 1.00 21.35 136 SER A CA 1
ATOM 671 C C . SER A 1 136 ? 26.258 4.167 69.249 1.00 18.16 136 SER A C 1
ATOM 672 O O . SER A 1 136 ? 26.745 5.188 68.757 1.00 21.30 136 SER A O 1
ATOM 675 N N . LEU A 1 137 ? 26.770 2.954 69.067 1.00 20.61 137 LEU A N 1
ATOM 676 C CA . LEU A 1 137 ? 27.939 2.710 68.233 1.00 19.25 137 LEU A CA 1
ATOM 677 C C . LEU A 1 137 ? 27.497 1.936 67.000 1.00 20.83 137 LEU A C 1
ATOM 678 O O . LEU A 1 137 ? 27.021 0.803 67.115 1.00 22.05 137 LEU A O 1
ATOM 683 N N . SER A 1 138 ? 27.651 2.550 65.829 1.00 19.33 138 SER A N 1
ATOM 684 C CA . SER A 1 138 ? 27.184 1.960 64.585 1.00 18.14 138 SER A CA 1
ATOM 685 C C . SER A 1 138 ? 28.130 0.855 64.119 1.00 19.78 138 SER A C 1
ATOM 686 O O . SER A 1 138 ? 29.160 0.570 64.737 1.00 22.83 138 SER A O 1
ATOM 689 N N . ALA A 1 139 ? 27.775 0.231 62.993 1.00 21.92 139 ALA A N 1
ATOM 690 C CA . ALA A 1 139 ? 28.668 -0.736 62.365 1.00 20.88 139 ALA A CA 1
ATOM 691 C C . ALA A 1 139 ? 29.979 -0.099 61.927 1.00 18.19 139 ALA A C 1
ATOM 692 O O . ALA A 1 139 ? 30.962 -0.819 61.712 1.00 20.46 139 ALA A O 1
ATOM 694 N N . ALA A 1 140 ? 30.009 1.229 61.785 1.00 17.91 140 ALA A N 1
ATOM 695 C CA . ALA A 1 140 ? 31.231 1.982 61.492 1.00 17.00 140 ALA A CA 1
ATOM 696 C C . ALA A 1 140 ? 31.819 1.601 60.138 1.00 19.79 140 ALA A C 1
ATOM 697 O O . ALA A 1 140 ? 33.037 1.502 59.975 1.00 20.51 140 ALA A O 1
ATOM 699 N N . THR A 1 141 ? 30.949 1.394 59.154 1.00 16.25 141 THR A N 1
ATOM 700 C CA . THR A 1 141 ? 31.402 1.177 57.789 1.00 20.07 141 THR A CA 1
ATOM 701 C C . THR A 1 141 ? 31.491 2.469 56.990 1.00 17.74 141 THR A C 1
ATOM 702 O O . THR A 1 141 ? 31.909 2.435 55.830 1.00 17.52 141 THR A O 1
ATOM 706 N N . GLY A 1 142 ? 31.126 3.603 57.583 1.00 17.98 142 GLY A N 1
ATOM 707 C CA . GLY A 1 142 ? 31.296 4.883 56.923 1.00 18.11 142 GLY A CA 1
ATOM 708 C C . GLY A 1 142 ? 30.078 5.304 56.129 1.00 18.58 142 GLY A C 1
ATOM 709 O O . GLY A 1 142 ? 30.128 5.382 54.898 1.00 18.76 142 GLY A O 1
ATOM 710 N N . SER A 1 143 ? 28.972 5.561 56.822 1.00 18.02 143 SER A N 1
ATOM 711 C CA . SER A 1 143 ? 27.763 6.021 56.152 1.00 16.88 143 SER A CA 1
ATOM 712 C C . SER A 1 143 ? 27.999 7.383 55.513 1.00 18.38 143 SER A C 1
ATOM 713 O O . SER A 1 143 ? 28.656 8.253 56.091 1.00 18.97 143 SER A O 1
ATOM 716 N N . ILE A 1 144 ? 27.461 7.574 54.309 1.00 16.53 144 ILE A N 1
ATOM 717 C CA . ILE A 1 144 ? 27.589 8.854 53.623 1.00 15.64 144 ILE A CA 1
ATOM 718 C C . ILE A 1 144 ? 26.266 9.589 53.516 1.00 17.28 144 ILE A C 1
ATOM 719 O O . ILE A 1 144 ? 26.217 10.668 52.907 1.00 18.94 144 ILE A O 1
ATOM 724 N N . GLY A 1 145 ? 25.194 9.056 54.106 1.00 17.56 145 GLY A N 1
ATOM 725 C CA . GLY A 1 145 ? 23.914 9.739 54.087 1.00 17.54 145 GLY A CA 1
ATOM 726 C C . GLY A 1 145 ? 23.326 9.795 52.685 1.00 17.99 145 GLY A C 1
ATOM 727 O O . GLY A 1 145 ? 23.703 9.043 51.786 1.00 17.82 145 GLY A O 1
ATOM 728 N N . GLY A 1 146 ? 22.378 10.713 52.511 1.00 17.77 146 GLY A N 1
ATOM 729 C CA . GLY A 1 146 ? 21.753 10.902 51.215 1.00 17.05 146 GLY A CA 1
ATOM 730 C C . GLY A 1 146 ? 21.013 9.694 50.693 1.00 17.05 146 GLY A C 1
ATOM 731 O O . GLY A 1 146 ? 20.846 9.557 49.478 1.00 17.79 146 GLY A O 1
ATOM 732 N N . GLY A 1 147 ? 20.562 8.809 51.579 1.00 17.84 147 GLY A N 1
ATOM 733 C CA . GLY A 1 147 ? 19.905 7.591 51.151 1.00 19.93 147 GLY A CA 1
ATOM 734 C C . GLY A 1 147 ? 20.793 6.627 50.402 1.00 25.83 147 GLY A C 1
ATOM 735 O O . GLY A 1 147 ? 20.283 5.761 49.686 1.00 23.96 147 GLY A O 1
ATOM 736 N N . GLN A 1 148 ? 22.110 6.746 50.551 1.00 18.10 148 GLN A N 1
ATOM 737 C CA . GLN A 1 148 ? 23.029 5.954 49.749 1.00 21.1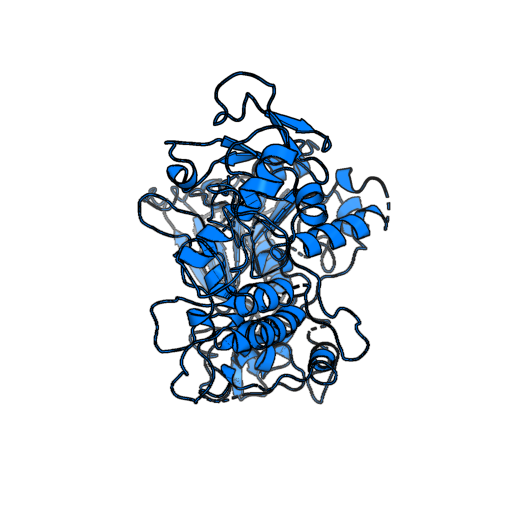0 148 GLN A CA 1
ATOM 738 C C . GLN A 1 148 ? 23.236 4.572 50.353 1.00 21.85 148 GLN A C 1
ATOM 739 O O . GLN A 1 148 ? 23.314 4.413 51.574 1.00 24.80 148 GLN A O 1
ATOM 745 N N . ILE A 1 149 ? 23.331 3.568 49.483 1.00 22.44 149 ILE A N 1
ATOM 746 C CA . ILE A 1 149 ? 23.609 2.214 49.937 1.00 25.80 149 ILE A CA 1
ATOM 747 C C . ILE A 1 149 ? 25.100 1.938 50.106 1.00 22.75 149 ILE A C 1
ATOM 748 O O . ILE A 1 149 ? 25.475 1.174 51.003 1.00 28.03 149 ILE A O 1
ATOM 753 N N . ALA A 1 150 ? 25.960 2.607 49.345 1.00 20.20 150 ALA A N 1
ATOM 754 C CA . ALA A 1 150 ? 27.400 2.391 49.450 1.00 19.39 150 ALA A CA 1
ATOM 755 C C . ALA A 1 150 ? 27.969 3.082 50.681 1.00 20.88 150 ALA A C 1
ATOM 756 O O . ALA A 1 150 ? 27.633 4.230 50.975 1.00 27.46 150 ALA A O 1
ATOM 758 N N . SER A 1 151 ? 28.820 2.369 51.405 1.00 19.08 151 SER A N 1
ATOM 759 C CA . SER A 1 151 ? 29.553 2.916 52.532 1.00 19.64 151 SER A CA 1
ATOM 760 C C . SER A 1 151 ? 30.945 3.347 52.085 1.00 16.97 151 SER A C 1
ATOM 761 O O . SER A 1 151 ? 31.443 2.933 51.036 1.00 19.22 151 SER A O 1
ATOM 764 N N . ALA A 1 152 ? 31.574 4.193 52.902 1.00 17.19 152 ALA A N 1
ATOM 765 C CA . ALA A 1 152 ? 32.952 4.580 52.620 1.00 16.37 152 ALA A CA 1
ATOM 766 C C . ALA A 1 152 ? 33.887 3.376 52.653 1.00 15.62 152 ALA A C 1
ATOM 767 O O . ALA A 1 152 ? 34.844 3.312 51.872 1.00 17.09 152 ALA A O 1
ATOM 769 N N . LEU A 1 153 ? 33.621 2.402 53.531 1.00 15.54 153 LEU A N 1
ATOM 770 C CA . LEU A 1 153 ? 34.454 1.203 53.558 1.00 17.75 153 LEU A CA 1
ATOM 771 C C . LEU A 1 153 ? 34.314 0.410 52.264 1.00 16.46 153 LEU A C 1
ATOM 772 O O . LEU A 1 153 ? 35.299 -0.140 51.754 1.00 18.37 153 LEU A O 1
ATOM 777 N N . SER A 1 154 ? 33.101 0.349 51.707 1.00 17.88 154 SER A N 1
ATOM 778 C CA . SER A 1 154 ? 32.922 -0.326 50.425 1.00 20.27 154 SER A CA 1
ATOM 779 C C . SER A 1 154 ? 33.676 0.377 49.304 1.00 23.07 154 SER A C 1
ATOM 780 O O . SER A 1 154 ? 33.915 -0.232 48.255 1.00 21.94 154 SER A O 1
ATOM 783 N N . ARG A 1 155 ? 34.060 1.637 49.508 1.00 16.63 155 ARG A N 1
ATOM 784 C CA . ARG A 1 155 ? 34.919 2.372 48.590 1.00 18.48 155 ARG A CA 1
ATOM 785 C C . ARG A 1 155 ? 36.379 2.364 49.027 1.00 20.92 155 ARG A C 1
ATOM 786 O O . ARG A 1 155 ? 37.174 3.155 48.509 1.00 20.95 155 ARG A O 1
ATOM 794 N N . ASN A 1 156 ? 36.733 1.504 49.986 1.00 18.14 156 ASN A N 1
ATOM 795 C CA . ASN A 1 156 ? 38.100 1.242 50.430 1.00 19.20 156 ASN A CA 1
ATOM 796 C C . ASN A 1 156 ? 38.701 2.381 51.249 1.00 18.82 156 ASN A C 1
ATOM 797 O O . ASN A 1 156 ? 39.928 2.491 51.346 1.00 17.58 156 ASN A O 1
ATOM 802 N N . PHE A 1 157 ? 37.863 3.227 51.847 1.00 17.41 157 PHE A N 1
ATOM 803 C CA . PHE A 1 157 ? 38.320 4.129 52.894 1.00 19.82 157 PHE A CA 1
ATOM 804 C C . PHE A 1 157 ? 38.551 3.349 54.186 1.00 17.17 157 PHE A C 1
ATOM 805 O O . PHE A 1 157 ? 37.945 2.301 54.424 1.00 17.62 157 PHE A O 1
ATOM 813 N N . ALA A 1 158 ? 39.417 3.888 55.041 1.00 16.21 158 ALA A N 1
ATOM 814 C CA . ALA A 1 158 ? 39.417 3.503 56.446 1.00 16.63 158 ALA A CA 1
ATOM 815 C C . ALA A 1 158 ? 38.359 4.331 57.169 1.00 18.06 158 ALA A C 1
ATOM 816 O O . ALA A 1 158 ? 38.289 5.549 56.979 1.00 20.64 158 ALA A O 1
ATOM 818 N N . THR A 1 159 ? 37.524 3.675 57.979 1.00 16.28 159 THR A N 1
ATOM 819 C CA . THR A 1 159 ? 36.319 4.301 58.519 1.00 17.20 159 THR A CA 1
ATOM 820 C C . THR A 1 159 ? 36.254 4.144 60.033 1.00 19.42 159 THR A C 1
ATOM 821 O O . THR A 1 159 ? 36.704 3.139 60.588 1.00 20.65 159 THR A O 1
ATOM 825 N N . ILE A 1 160 ? 35.679 5.148 60.702 1.00 16.90 160 ILE A N 1
ATOM 826 C CA . ILE A 1 160 ? 35.581 5.145 62.160 1.00 16.75 160 ILE A CA 1
ATOM 827 C C . ILE A 1 160 ? 34.280 5.812 62.591 1.00 16.35 160 ILE A C 1
ATOM 828 O O . ILE A 1 160 ? 33.733 6.669 61.891 1.00 16.57 160 ILE A O 1
ATOM 833 N N . ALA A 1 161 ? 33.787 5.402 63.759 1.00 14.44 161 ALA A N 1
ATOM 834 C CA . ALA A 1 161 ? 32.584 5.956 64.365 1.00 14.51 161 ALA A CA 1
ATOM 835 C C . ALA A 1 161 ? 32.759 5.960 65.877 1.00 18.41 161 ALA A C 1
ATOM 836 O O . ALA A 1 161 ? 33.620 5.263 66.420 1.00 17.97 161 ALA A O 1
ATOM 838 N N . THR A 1 162 ? 31.932 6.759 66.552 1.00 19.22 162 THR A N 1
ATOM 839 C CA . THR A 1 162 ? 31.930 6.842 68.010 1.00 17.16 162 THR A CA 1
ATOM 840 C C . THR A 1 162 ? 30.492 6.865 68.507 1.00 18.33 162 THR A C 1
ATOM 841 O O . THR A 1 162 ? 29.551 7.075 67.737 1.00 17.21 162 THR A O 1
ATOM 845 N N . ASP A 1 163 ? 30.322 6.644 69.814 1.00 18.53 163 ASP A N 1
ATOM 846 C CA . ASP A 1 163 ? 29.028 6.827 70.459 1.00 16.67 163 ASP A CA 1
ATOM 847 C C . ASP A 1 163 ? 28.920 8.163 71.183 1.00 17.20 163 ASP A C 1
ATOM 848 O O . ASP A 1 163 ? 27.859 8.474 71.733 1.00 18.80 163 ASP A O 1
ATOM 853 N N . GLY A 1 164 ? 29.980 8.966 71.173 1.00 18.47 164 GLY A N 1
ATOM 854 C CA . GLY A 1 164 ? 29.922 10.310 71.703 1.00 19.34 164 GLY A CA 1
ATOM 855 C C . GLY A 1 164 ? 30.181 10.445 73.186 1.00 17.95 164 GLY A C 1
ATOM 856 O O . GLY A 1 164 ? 30.047 11.554 73.717 1.00 19.70 164 GLY A O 1
ATOM 857 N N . GLY A 1 165 ? 30.535 9.362 73.875 1.00 18.23 165 GLY A N 1
ATOM 858 C CA . GLY A 1 165 ? 30.898 9.437 75.276 1.00 20.39 165 GLY A CA 1
ATOM 859 C C . GLY A 1 165 ? 29.885 8.872 76.247 1.00 21.25 165 GLY A C 1
ATOM 860 O O . GLY A 1 165 ? 30.145 8.885 77.456 1.00 21.22 165 GLY A O 1
ATOM 861 N N . HIS A 1 166 ? 28.739 8.388 75.775 1.00 17.88 166 HIS A N 1
ATOM 862 C CA . HIS A 1 166 ? 27.777 7.722 76.638 1.00 17.68 166 HIS A CA 1
ATOM 863 C C . HIS A 1 166 ? 27.137 6.581 75.860 1.00 22.17 166 HIS A C 1
ATOM 864 O O . HIS A 1 166 ? 27.263 6.489 74.638 1.00 20.19 166 HIS A O 1
ATOM 871 N N . ASP A 1 167 ? 26.452 5.703 76.589 1.00 23.66 167 ASP A N 1
ATOM 872 C CA . ASP A 1 167 ? 25.936 4.448 76.055 1.00 22.44 167 ASP A CA 1
ATOM 873 C C . ASP A 1 167 ? 24.466 4.344 76.431 1.00 23.64 167 ASP A C 1
ATOM 874 O O . ASP A 1 167 ? 24.129 4.325 77.619 1.00 24.11 167 ASP A O 1
ATOM 879 N N . ASN A 1 168 ? 23.594 4.270 75.421 1.00 21.42 168 ASN A N 1
ATOM 880 C CA . ASN A 1 168 ? 22.157 4.263 75.676 1.00 20.10 168 ASN A CA 1
ATOM 881 C C . ASN A 1 168 ? 21.708 3.035 76.456 1.00 25.71 168 ASN A C 1
ATOM 882 O O . ASN A 1 168 ? 20.669 3.086 77.121 1.00 27.73 168 ASN A O 1
ATOM 887 N N . ALA A 1 169 ? 22.464 1.938 76.396 1.00 24.71 169 ALA A N 1
ATOM 888 C CA . ALA A 1 169 ? 22.130 0.744 77.163 1.00 31.59 169 ALA A CA 1
ATOM 889 C C . ALA A 1 169 ? 22.539 0.852 78.625 1.00 30.95 169 ALA A C 1
ATOM 890 O O . ALA A 1 169 ? 21.963 0.159 79.471 1.00 35.01 169 ALA A O 1
ATOM 892 N N . VAL A 1 170 ? 23.512 1.702 78.938 1.00 26.85 170 VAL A N 1
ATOM 893 C CA . VAL A 1 170 ? 24.039 1.835 80.285 1.00 27.47 170 VAL A CA 1
ATOM 894 C C . VAL A 1 170 ? 23.638 3.161 80.916 1.00 29.59 170 VAL A C 1
ATOM 895 O O . VAL A 1 170 ? 23.230 3.203 82.079 1.00 33.45 170 VAL A O 1
ATOM 899 N N . ASN A 1 171 ? 23.735 4.250 80.161 1.00 24.73 171 ASN A N 1
ATOM 900 C CA . ASN A 1 171 ? 23.412 5.581 80.668 1.00 26.27 171 ASN A CA 1
ATOM 901 C C . ASN A 1 171 ? 21.932 5.890 80.439 1.00 27.36 171 ASN A C 1
ATOM 902 O O . ASN A 1 171 ? 21.547 6.859 79.784 1.00 28.47 171 ASN A O 1
ATOM 907 N N . ASP A 1 172 ? 21.103 5.014 81.001 1.00 28.75 172 ASP A N 1
ATOM 908 C CA . ASP A 1 172 ? 19.647 5.088 80.920 1.00 27.05 172 ASP A CA 1
ATOM 909 C C . ASP A 1 172 ? 19.138 5.233 82.352 1.00 28.64 172 ASP A C 1
ATOM 910 O O . ASP A 1 172 ? 18.968 4.238 83.063 1.00 35.51 172 ASP A O 1
ATOM 915 N N . ASN A 1 173 ? 18.905 6.475 82.772 1.00 28.48 173 ASN A N 1
ATOM 916 C CA . ASN A 1 173 ? 18.547 6.788 84.148 1.00 23.34 173 ASN A CA 1
ATOM 917 C C . ASN A 1 173 ? 17.061 7.106 84.212 1.00 28.34 173 ASN A C 1
ATOM 918 O O . ASN A 1 173 ? 16.632 8.128 83.654 1.00 29.37 173 ASN A O 1
ATOM 923 N N . PRO A 1 174 ? 16.244 6.283 84.877 1.00 30.39 174 PRO A N 1
ATOM 924 C CA . PRO A 1 174 ? 14.794 6.537 84.901 1.00 28.32 174 PRO A CA 1
ATOM 925 C C . PRO A 1 174 ? 14.403 7.776 85.687 1.00 34.93 174 PRO A C 1
ATOM 926 O O . PRO A 1 174 ? 13.244 8.203 85.595 1.00 35.41 174 PRO A O 1
ATOM 930 N N . ASP A 1 175 ? 15.322 8.362 86.453 1.00 27.35 175 ASP A N 1
ATOM 931 C CA . ASP A 1 175 ? 15.063 9.607 87.162 1.00 30.89 175 ASP A CA 1
ATOM 932 C C . ASP A 1 175 ? 15.472 10.837 86.367 1.00 32.99 175 ASP A C 1
ATOM 933 O O . ASP A 1 175 ? 15.151 11.957 86.780 1.00 35.54 175 ASP A O 1
ATOM 938 N N . ALA A 1 176 ? 16.167 10.660 85.246 1.00 28.62 176 ALA A N 1
ATOM 939 C CA . ALA A 1 176 ? 16.667 11.766 84.438 1.00 23.54 176 ALA A CA 1
ATOM 940 C C . ALA A 1 176 ? 16.303 11.572 82.974 1.00 24.03 176 ALA A C 1
ATOM 941 O O . ALA A 1 176 ? 17.116 11.808 82.076 1.00 25.18 176 ALA A O 1
ATOM 943 N N . LEU A 1 177 ? 15.072 11.113 82.724 1.00 24.08 177 LEU A N 1
ATOM 944 C CA . LEU A 1 177 ? 14.461 11.092 81.393 1.00 23.83 177 LEU A CA 1
ATOM 945 C C . LEU A 1 177 ? 15.160 10.130 80.434 1.00 26.76 177 LEU A C 1
ATOM 946 O O . LEU A 1 177 ? 15.246 10.392 79.232 1.00 25.47 177 LEU A O 1
ATOM 951 N N . GLY A 1 178 ? 15.653 9.010 80.943 1.00 25.46 178 GLY A N 1
ATOM 952 C CA . GLY A 1 178 ? 16.070 7.929 80.063 1.00 26.72 178 GLY A CA 1
ATOM 953 C C . GLY A 1 178 ? 17.441 8.161 79.470 1.00 22.78 178 GLY A C 1
ATOM 954 O O . GLY A 1 178 ? 18.396 8.465 80.184 1.00 23.59 178 GLY A O 1
ATOM 955 N N . THR A 1 179 ? 17.545 8.017 78.149 1.00 20.98 179 THR A N 1
ATOM 956 C CA . THR A 1 179 ? 18.853 8.012 77.502 1.00 21.83 179 THR A CA 1
ATOM 957 C C . THR A 1 179 ? 19.442 9.404 77.302 1.00 20.86 179 THR A C 1
ATOM 958 O O . THR A 1 179 ? 20.555 9.514 76.777 1.00 22.95 179 THR A O 1
ATOM 962 N N . VAL A 1 180 ? 18.741 10.468 77.707 1.00 21.53 180 VAL A N 1
ATOM 963 C CA . VAL A 1 180 ? 19.368 11.787 77.766 1.00 20.24 180 VAL A CA 1
ATOM 964 C C . VAL A 1 180 ? 20.105 12.013 79.076 1.00 21.45 180 VAL A C 1
ATOM 965 O O . VAL A 1 180 ? 20.674 13.092 79.278 1.00 21.86 180 VAL A O 1
ATOM 969 N N . ALA A 1 181 ? 20.143 11.015 79.958 1.00 22.04 181 ALA A N 1
ATOM 970 C CA . ALA A 1 181 ? 20.642 11.205 81.314 1.00 22.70 181 ALA A CA 1
ATOM 971 C C . ALA A 1 181 ? 22.138 11.478 81.393 1.00 23.47 181 ALA A C 1
ATOM 972 O O . ALA A 1 181 ? 22.619 11.832 82.476 1.00 22.52 181 ALA A O 1
ATOM 974 N N . PHE A 1 182 ? 22.889 11.317 80.299 1.00 20.54 182 PHE A N 1
ATOM 975 C CA . PHE A 1 182 ? 24.295 11.701 80.322 1.00 22.62 182 PHE A CA 1
ATOM 976 C C . PHE A 1 182 ? 24.477 13.171 80.676 1.00 20.88 182 PHE A C 1
ATOM 977 O O . PHE A 1 182 ? 25.565 13.564 81.112 1.00 22.65 182 PHE A O 1
ATOM 985 N N . GLY A 1 183 ? 23.444 13.992 80.485 1.00 21.20 183 GLY A N 1
ATOM 986 C CA . GLY A 1 183 ? 23.523 15.405 80.809 1.00 18.80 183 GLY A CA 1
ATOM 987 C C . GLY A 1 183 ? 23.745 15.698 82.279 1.00 21.57 183 GLY A C 1
ATOM 988 O O . GLY A 1 183 ? 24.080 16.839 82.619 1.00 22.03 183 GLY A O 1
ATOM 989 N N . LEU A 1 184 ? 23.558 14.709 83.156 1.00 21.01 184 LEU A N 1
ATOM 990 C CA . LEU A 1 184 ? 23.827 14.914 84.574 1.00 21.57 184 LEU A CA 1
ATOM 991 C C . LEU A 1 184 ? 25.314 14.994 84.885 1.00 26.20 184 LEU A C 1
ATOM 992 O O . LEU A 1 184 ? 25.675 15.432 85.983 1.00 25.46 184 LEU A O 1
ATOM 997 N N . ASP A 1 185 ? 26.180 14.584 83.959 1.00 23.70 185 ASP A N 1
ATOM 998 C CA . ASP A 1 185 ? 27.617 14.586 84.198 1.00 22.80 185 ASP A CA 1
ATOM 999 C C . ASP A 1 185 ? 28.283 15.656 83.348 1.00 26.19 185 ASP A C 1
ATOM 1000 O O . ASP A 1 185 ? 28.172 15.618 82.113 1.00 22.62 185 ASP A O 1
ATOM 1005 N N . PRO A 1 186 ? 28.988 16.613 83.959 1.00 22.28 186 PRO A N 1
ATOM 1006 C CA . PRO A 1 186 ? 29.609 17.687 83.167 1.00 20.19 186 PRO A CA 1
ATOM 1007 C C . PRO A 1 186 ? 30.564 17.196 82.094 1.00 19.76 186 PRO A C 1
ATOM 1008 O O . PRO A 1 186 ? 30.544 17.728 80.977 1.00 23.68 186 PRO A O 1
ATOM 1012 N N . GLN A 1 187 ? 31.406 16.200 82.393 1.00 21.24 187 GLN A N 1
ATOM 1013 C CA . GLN A 1 187 ? 32.369 15.736 81.398 1.00 22.62 187 GLN A CA 1
ATOM 1014 C C . GLN A 1 187 ? 31.672 15.032 80.240 1.00 20.56 187 GLN A C 1
ATOM 1015 O O . GLN A 1 187 ? 32.107 15.145 79.089 1.00 22.02 187 GLN A O 1
ATOM 1021 N N . ALA A 1 188 ? 30.594 14.296 80.527 1.00 20.60 188 ALA A N 1
ATOM 1022 C CA . ALA A 1 188 ? 29.848 13.635 79.461 1.00 19.27 188 ALA A CA 1
ATOM 1023 C C . ALA A 1 188 ? 29.245 14.648 78.499 1.00 19.95 188 ALA A C 1
ATOM 1024 O O . ALA A 1 188 ? 29.147 14.380 77.294 1.00 20.93 188 ALA A O 1
ATOM 1026 N N . ARG A 1 189 ? 28.843 15.816 79.006 1.00 19.33 189 ARG A N 1
ATOM 1027 C CA . ARG A 1 189 ? 28.412 16.899 78.128 1.00 19.70 189 ARG A CA 1
ATOM 1028 C C . ARG A 1 189 ? 29.557 17.362 77.234 1.00 19.30 189 ARG A C 1
ATOM 1029 O O . ARG A 1 189 ? 29.382 17.541 76.022 1.00 17.99 189 ARG A O 1
ATOM 1037 N N . LEU A 1 190 ? 30.741 17.572 77.818 1.00 18.58 190 LEU A N 1
ATOM 1038 C CA . LEU A 1 190 ? 31.889 17.990 77.018 1.00 16.92 190 LEU A CA 1
ATOM 1039 C C . LEU A 1 190 ? 32.243 16.940 75.973 1.00 18.44 190 LEU A C 1
ATOM 1040 O O . LEU A 1 190 ? 32.574 17.280 74.830 1.00 20.17 190 LEU A O 1
ATOM 1045 N N . ASP A 1 191 ? 32.188 15.659 76.352 1.00 20.37 191 ASP A N 1
ATOM 1046 C CA . ASP A 1 191 ? 32.436 14.586 75.392 1.00 19.15 191 ASP A CA 1
ATOM 1047 C C . ASP A 1 191 ? 31.430 14.633 74.251 1.00 19.54 191 ASP A C 1
ATOM 1048 O O . ASP A 1 191 ? 31.795 14.468 73.081 1.00 19.94 191 ASP A O 1
ATOM 1061 N N . GLY A 1 193 ? 29.744 17.243 73.220 1.00 17.71 193 GLY A N 1
ATOM 1062 C CA . GLY A 1 193 ? 29.863 18.457 72.432 1.00 19.23 193 GLY A CA 1
ATOM 1063 C C . GLY A 1 193 ? 31.029 18.418 71.464 1.00 17.93 193 GLY A C 1
ATOM 1064 O O . GLY A 1 193 ? 30.888 18.776 70.289 1.00 17.48 193 GLY A O 1
ATOM 1065 N N . TYR A 1 194 ? 32.201 17.985 71.936 1.00 17.44 194 TYR A N 1
ATOM 1066 C CA . TYR A 1 194 ? 33.380 18.062 71.083 1.00 18.90 194 TYR A CA 1
ATOM 1067 C C . TYR A 1 194 ? 34.465 17.041 71.409 1.00 17.62 194 TYR A C 1
ATOM 1068 O O . TYR A 1 194 ? 35.198 16.620 70.509 1.00 17.31 194 TYR A O 1
ATOM 1077 N N . ASN A 1 195 ? 34.592 16.639 72.677 1.00 17.46 195 ASN A N 1
ATOM 1078 C CA . ASN A 1 195 ? 35.799 15.915 73.074 1.00 19.50 195 ASN A CA 1
ATOM 1079 C C . ASN A 1 195 ? 35.825 14.497 72.511 1.00 19.61 195 ASN A C 1
ATOM 1080 O O . ASN A 1 195 ? 36.890 14.002 72.128 1.00 20.05 195 ASN A O 1
ATOM 1085 N N . SER A 1 196 ? 34.672 13.828 72.441 1.00 19.09 196 SER A N 1
ATOM 1086 C CA . SER A 1 196 ? 34.661 12.443 71.973 1.00 17.68 196 SER A CA 1
ATOM 1087 C C . SER A 1 196 ? 35.166 12.342 70.538 1.00 18.90 196 SER A C 1
ATOM 1088 O O . SER A 1 196 ? 36.011 11.497 70.222 1.00 19.72 196 SER A O 1
ATOM 1091 N N . TYR A 1 197 ? 34.672 13.213 69.654 1.00 20.19 197 TYR A N 1
ATOM 1092 C CA . TYR A 1 197 ? 35.082 13.174 68.253 1.00 17.50 197 TYR A CA 1
ATOM 1093 C C . TYR A 1 197 ? 36.553 13.526 68.091 1.00 20.73 197 TYR A C 1
ATOM 1094 O O . TYR A 1 197 ? 37.228 12.978 67.212 1.00 18.85 197 TYR A O 1
ATOM 1103 N N . ASP A 1 198 ? 37.067 14.418 68.938 1.00 21.48 198 ASP A N 1
ATOM 1104 C CA . ASP A 1 198 ? 38.489 14.739 68.913 1.00 18.55 198 ASP A CA 1
ATOM 1105 C C . ASP A 1 198 ? 39.328 13.533 69.321 1.00 17.85 198 ASP A C 1
ATOM 1106 O O . ASP A 1 198 ? 40.288 13.171 68.632 1.00 19.41 198 ASP A O 1
ATOM 1111 N N . GLN A 1 199 ? 38.970 12.888 70.434 1.00 17.88 199 GLN A N 1
ATOM 1112 C CA . GLN A 1 199 ? 39.741 11.736 70.895 1.00 18.19 199 GLN A CA 1
ATOM 1113 C C . GLN A 1 199 ? 39.689 10.595 69.887 1.00 18.29 199 GLN A C 1
ATOM 1114 O O . GLN A 1 199 ? 40.689 9.902 69.667 1.00 19.24 199 GLN A O 1
ATOM 1120 N N . VAL A 1 200 ? 38.530 10.385 69.265 1.00 19.34 200 VAL A N 1
ATOM 1121 C CA . VAL A 1 200 ? 38.375 9.256 68.355 1.00 16.44 200 VAL A CA 1
ATOM 1122 C C . VAL A 1 200 ? 39.105 9.516 67.043 1.00 18.64 200 VAL A C 1
ATOM 1123 O O . VAL A 1 200 ? 39.694 8.599 66.456 1.00 19.37 200 VAL A O 1
ATOM 1127 N N . THR A 1 201 ? 39.095 10.765 66.566 1.00 17.11 201 THR A N 1
ATOM 1128 C CA . THR A 1 201 ? 39.882 11.104 65.383 1.00 17.03 201 THR A CA 1
ATOM 1129 C C . THR A 1 201 ? 41.362 10.831 65.621 1.00 19.05 201 THR A C 1
ATOM 1130 O O . THR A 1 201 ? 42.041 10.245 64.772 1.00 18.51 201 THR A O 1
ATOM 1134 N N . GLN A 1 202 ? 41.877 11.244 66.784 1.00 18.50 202 GLN A N 1
ATOM 1135 C CA . GLN A 1 202 ? 43.288 11.018 67.087 1.00 19.04 202 GLN A CA 1
ATOM 1136 C C . GLN A 1 202 ? 43.603 9.531 67.181 1.00 17.64 202 GLN A C 1
ATOM 1137 O O . GLN A 1 202 ? 44.624 9.073 66.657 1.00 20.22 202 GLN A O 1
ATOM 1143 N N . ALA A 1 203 ? 42.743 8.764 67.856 1.00 19.66 203 ALA A N 1
ATOM 1144 C CA . ALA A 1 203 ? 42.983 7.331 67.989 1.00 19.60 203 ALA A CA 1
ATOM 1145 C C . ALA A 1 203 ? 42.924 6.637 66.637 1.00 22.41 203 ALA A C 1
ATOM 1146 O O . ALA A 1 203 ? 43.762 5.780 66.334 1.00 19.31 203 ALA A O 1
ATOM 1148 N N . GLY A 1 204 ? 41.948 7.000 65.805 1.00 20.23 204 GLY A N 1
ATOM 1149 C CA . GLY A 1 204 ? 41.848 6.384 64.493 1.00 20.54 204 GLY A CA 1
ATOM 1150 C C . GLY A 1 204 ? 43.059 6.661 63.624 1.00 19.64 204 GLY A C 1
ATOM 1151 O O . GLY A 1 204 ? 43.566 5.766 62.945 1.00 19.84 204 GLY A O 1
ATOM 1152 N N . LYS A 1 205 ? 43.544 7.904 63.636 1.00 20.73 205 LYS A N 1
ATOM 1153 C CA . LYS A 1 205 ? 44.709 8.237 62.826 1.00 17.82 205 LYS A CA 1
ATOM 1154 C C . LYS A 1 205 ? 45.963 7.531 63.329 1.00 17.79 205 LYS A C 1
ATOM 1155 O O . LYS A 1 205 ? 46.823 7.158 62.524 1.00 22.70 205 LYS A O 1
ATOM 1161 N N . ALA A 1 206 ? 46.084 7.335 64.645 1.00 20.22 206 ALA A N 1
ATOM 1162 C CA . ALA A 1 206 ? 47.231 6.601 65.174 1.00 20.31 206 ALA A CA 1
ATOM 1163 C C . ALA A 1 206 ? 47.192 5.141 64.744 1.00 22.18 206 ALA A C 1
ATOM 1164 O O . ALA A 1 206 ? 48.222 4.574 64.357 1.00 23.29 206 ALA A O 1
ATOM 1166 N N . ALA A 1 207 ? 46.013 4.518 64.801 1.00 20.84 207 ALA A N 1
ATOM 1167 C CA . ALA A 1 207 ? 45.889 3.135 64.352 1.00 17.28 207 ALA A CA 1
ATOM 1168 C C . ALA A 1 207 ? 46.169 3.015 62.861 1.00 18.50 207 ALA A C 1
ATOM 1169 O O . ALA A 1 207 ? 46.796 2.047 62.416 1.00 19.80 207 ALA A O 1
ATOM 1171 N N . VAL A 1 208 ? 45.716 3.996 62.076 1.00 17.62 208 VAL A N 1
ATOM 1172 C CA . VAL A 1 208 ? 45.959 3.981 60.637 1.00 19.46 208 VAL A CA 1
ATOM 1173 C C . VAL A 1 208 ? 47.454 4.041 60.349 1.00 23.60 208 VAL A C 1
ATOM 1174 O O . VAL A 1 208 ? 47.982 3.265 59.543 1.00 19.89 208 VAL A O 1
ATOM 1178 N N . ALA A 1 209 ? 48.161 4.960 61.013 1.00 20.56 209 ALA A N 1
ATOM 1179 C CA . ALA A 1 209 ? 49.598 5.091 60.793 1.00 19.65 209 ALA A CA 1
ATOM 1180 C C . ALA A 1 209 ? 50.333 3.808 61.160 1.00 20.71 209 ALA A C 1
ATOM 1181 O O . ALA A 1 209 ? 51.286 3.411 60.478 1.00 24.47 209 ALA A O 1
ATOM 1183 N N . ARG A 1 210 ? 49.897 3.138 62.228 1.00 22.09 210 ARG A N 1
ATOM 1184 C CA . ARG A 1 210 ? 50.553 1.904 62.653 1.00 19.48 210 ARG A CA 1
ATOM 1185 C C . ARG A 1 210 ? 50.224 0.754 61.709 1.00 20.85 210 ARG A C 1
ATOM 1186 O O . ARG A 1 210 ? 51.115 0.011 61.282 1.00 21.82 210 ARG A O 1
ATOM 1194 N N . PHE A 1 211 ? 48.944 0.606 61.361 1.00 20.46 211 PHE A N 1
ATOM 1195 C CA . PHE A 1 211 ? 48.498 -0.519 60.543 1.00 17.36 211 PHE A CA 1
ATOM 1196 C C . PHE A 1 211 ? 49.044 -0.433 59.121 1.00 20.24 211 PHE A C 1
ATOM 1197 O O . PHE A 1 211 ? 49.461 -1.447 58.550 1.00 21.71 211 PHE A O 1
ATOM 1205 N N . TYR A 1 212 ? 49.059 0.764 58.531 1.00 20.07 212 TYR A N 1
ATOM 1206 C CA . TYR A 1 212 ? 49.484 0.930 57.146 1.00 20.06 212 TYR A CA 1
ATOM 1207 C C . TYR A 1 212 ? 50.930 1.387 56.998 1.00 19.50 212 TYR A C 1
ATOM 1208 O O . TYR A 1 212 ? 51.471 1.315 55.889 1.00 23.58 212 TYR A O 1
ATOM 1217 N N . GLY A 1 213 ? 51.563 1.859 58.070 1.00 22.32 213 GLY A N 1
ATOM 1218 C CA . GLY A 1 213 ? 52.913 2.381 57.968 1.00 22.52 213 GLY A CA 1
ATOM 1219 C C . GLY A 1 213 ? 53.004 3.802 57.467 1.00 29.40 213 GLY A C 1
ATOM 1220 O O . GLY A 1 213 ? 54.115 4.298 57.249 1.00 29.10 213 GLY A O 1
ATOM 1221 N N . ARG A 1 214 ? 51.872 4.469 57.267 1.00 21.20 214 ARG A N 1
ATOM 1222 C CA . ARG A 1 214 ? 51.855 5.848 56.807 1.00 23.56 214 ARG A CA 1
ATOM 1223 C C . ARG A 1 214 ? 50.533 6.468 57.229 1.00 21.13 214 ARG A C 1
ATOM 1224 O O . ARG A 1 214 ? 49.564 5.765 57.527 1.00 22.49 214 ARG A O 1
ATOM 1232 N N . ALA A 1 215 ? 50.507 7.795 57.254 1.00 25.99 215 ALA A N 1
ATOM 1233 C CA . ALA A 1 215 ? 49.272 8.500 57.544 1.00 24.70 215 ALA A CA 1
ATOM 1234 C C . ALA A 1 215 ? 48.389 8.544 56.303 1.00 22.33 215 ALA A C 1
ATOM 1235 O O . ALA A 1 215 ? 48.846 8.351 55.173 1.00 22.00 215 ALA A O 1
ATOM 1237 N N . ALA A 1 216 ? 47.103 8.798 56.526 1.00 21.27 216 ALA A N 1
ATOM 1238 C CA . ALA A 1 216 ? 46.189 8.977 55.407 1.00 20.05 216 ALA A CA 1
ATOM 1239 C C . ALA A 1 216 ? 46.596 10.196 54.589 1.00 19.28 216 ALA A C 1
ATOM 1240 O O . ALA A 1 216 ? 47.057 11.204 55.133 1.00 25.15 216 ALA A O 1
ATOM 1242 N N . ASP A 1 217 ? 46.437 10.090 53.268 1.00 21.00 217 ASP A N 1
ATOM 1243 C CA . ASP A 1 217 ? 46.691 11.234 52.399 1.00 20.42 217 ASP A CA 1
ATOM 1244 C C . ASP A 1 217 ? 45.699 12.359 52.670 1.00 22.67 217 ASP A C 1
ATOM 1245 O O . ASP A 1 217 ? 46.081 13.534 52.739 1.00 24.87 217 ASP A O 1
ATOM 1250 N N . LYS A 1 218 ? 44.420 12.019 52.817 1.00 22.37 218 LYS A N 1
ATOM 1251 C CA . LYS A 1 218 ? 43.376 12.988 53.110 1.00 19.63 218 LYS A CA 1
ATOM 1252 C C . LYS A 1 218 ? 42.381 12.365 54.078 1.00 18.18 218 LYS A C 1
ATOM 1253 O O . LYS A 1 218 ? 42.214 11.143 54.116 1.00 18.11 218 LYS A O 1
ATOM 1259 N N . SER A 1 219 ? 41.713 13.217 54.851 1.00 16.16 219 SER A N 1
ATOM 1260 C CA . SER A 1 219 ? 40.738 12.789 55.845 1.00 18.94 219 SER A CA 1
ATOM 1261 C C . SER A 1 219 ? 39.401 13.463 55.573 1.00 19.09 219 SER A C 1
ATOM 1262 O O . SER A 1 219 ? 39.346 14.658 55.273 1.00 17.72 219 SER A O 1
ATOM 1265 N N . TYR A 1 220 ? 38.325 12.691 55.685 1.00 15.37 220 TYR A N 1
ATOM 1266 C CA . TYR A 1 220 ? 36.989 13.161 55.344 1.00 16.34 220 TYR A CA 1
ATOM 1267 C C . TYR A 1 220 ? 36.020 12.875 56.478 1.00 17.13 220 TYR A C 1
ATOM 1268 O O . TYR A 1 220 ? 36.094 11.825 57.123 1.00 17.07 220 TYR A O 1
ATOM 1277 N N . PHE A 1 221 ? 35.103 13.813 56.708 1.00 14.19 221 PHE A N 1
ATOM 1278 C CA . PHE A 1 221 ? 34.038 13.653 57.687 1.00 14.52 221 PHE A CA 1
ATOM 1279 C C . PHE A 1 221 ? 32.712 13.935 57.001 1.00 15.76 221 PHE A C 1
ATOM 1280 O O . PHE A 1 221 ? 32.571 14.953 56.319 1.00 15.79 221 PHE A O 1
ATOM 1288 N N . ILE A 1 222 ? 31.740 13.044 57.179 1.00 14.26 222 ILE A N 1
ATOM 1289 C CA . ILE A 1 222 ? 30.387 13.266 56.680 1.00 13.87 222 ILE A CA 1
ATOM 1290 C C . ILE A 1 222 ? 29.403 13.006 57.808 1.00 13.74 222 ILE A C 1
ATOM 1291 O O . ILE A 1 222 ? 29.450 11.951 58.448 1.00 15.75 222 ILE A O 1
ATOM 1296 N N . GLY A 1 223 ? 28.506 13.961 58.041 1.00 13.67 223 GLY A N 1
ATOM 1297 C CA . GLY A 1 223 ? 27.459 13.780 59.027 1.00 15.27 223 GLY A CA 1
ATOM 1298 C C . GLY A 1 223 ? 26.238 14.603 58.678 1.00 15.46 223 GLY A C 1
ATOM 1299 O O . GLY A 1 223 ? 26.318 15.602 57.957 1.00 18.00 223 GLY A O 1
ATOM 1300 N N . CYS A 1 224 ? 25.096 14.159 59.198 1.00 15.15 224 CYS A N 1
ATOM 1301 C CA . CYS A 1 224 ? 23.829 14.864 59.056 1.00 15.97 224 CYS A CA 1
ATOM 1302 C C . CYS A 1 224 ? 23.187 14.995 60.430 1.00 15.84 224 CYS A C 1
ATOM 1303 O O . CYS A 1 224 ? 23.390 14.147 61.305 1.00 18.27 224 CYS A O 1
ATOM 1306 N N . SER A 1 225 ? 22.429 16.081 60.616 1.00 15.54 225 SER A N 1
ATOM 1307 C CA . SER A 1 225 ? 21.682 16.324 61.849 1.00 17.90 225 SER A CA 1
ATOM 1308 C C . SER A 1 225 ? 22.640 16.644 62.993 1.00 18.01 225 SER A C 1
ATOM 1309 O O . SER A 1 225 ? 23.414 17.603 62.898 1.00 16.35 225 SER A O 1
ATOM 1312 N N . GLU A 1 226 ? 22.600 15.869 64.083 1.00 15.41 226 GLU A N 1
ATOM 1313 C CA . GLU A 1 226 ? 23.651 15.994 65.092 1.00 17.20 226 GLU A CA 1
ATOM 1314 C C . GLU A 1 226 ? 25.026 15.773 64.473 1.00 17.36 226 GLU A C 1
ATOM 1315 O O . GLU A 1 226 ? 26.006 16.413 64.880 1.00 16.51 226 GLU A O 1
ATOM 1321 N N . GLY A 1 227 ? 25.111 14.903 63.463 1.00 15.86 227 GLY A N 1
ATOM 1322 C CA . GLY A 1 227 ? 26.362 14.727 62.747 1.00 16.21 227 GLY A CA 1
ATOM 1323 C C . GLY A 1 227 ? 26.754 15.933 61.917 1.00 18.33 227 GLY A C 1
ATOM 1324 O O . GLY A 1 227 ? 27.943 16.166 61.682 1.00 16.72 227 GLY A O 1
ATOM 1325 N N . GLY A 1 228 ? 25.770 16.704 61.449 1.00 17.88 228 GLY A N 1
ATOM 1326 C CA . GLY A 1 228 ? 26.089 17.947 60.764 1.00 16.75 228 GLY A CA 1
ATOM 1327 C C . GLY A 1 228 ? 26.643 18.992 61.713 1.00 15.82 228 GLY A C 1
ATOM 1328 O O . GLY A 1 228 ? 27.576 19.724 61.370 1.00 17.06 228 GLY A O 1
ATOM 13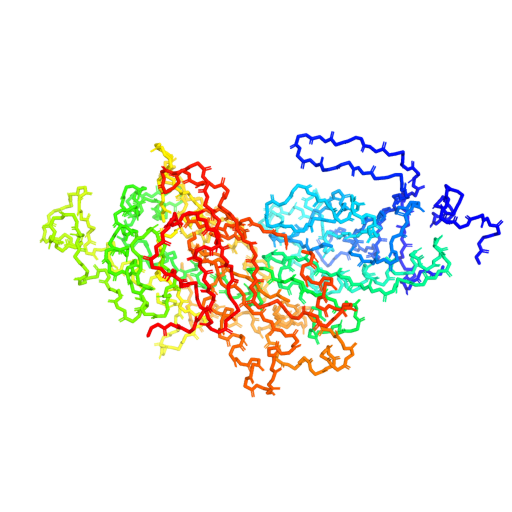29 N N . ARG A 1 229 ? 26.074 19.079 62.916 1.00 15.13 229 ARG A N 1
ATOM 1330 C CA . ARG A 1 229 ? 26.671 19.911 63.957 1.00 14.51 229 ARG A CA 1
ATOM 1331 C C . ARG A 1 229 ? 28.118 19.511 64.212 1.00 17.54 229 ARG A C 1
ATOM 1332 O O . ARG A 1 229 ? 28.999 20.372 64.333 1.00 16.41 229 ARG A O 1
ATOM 1340 N N . GLU A 1 230 ? 28.384 18.205 64.286 1.00 15.13 230 GLU A N 1
ATOM 1341 C CA . GLU A 1 230 ? 29.747 17.742 64.529 1.00 15.10 230 GLU A CA 1
ATOM 1342 C C . GLU A 1 230 ? 30.691 18.199 63.421 1.00 16.81 230 GLU A C 1
ATOM 1343 O O . GLU A 1 230 ? 31.820 18.625 63.693 1.00 16.66 230 GLU A O 1
ATOM 1349 N N . GLY A 1 231 ? 30.237 18.141 62.167 1.00 17.12 231 GLY A N 1
ATOM 1350 C CA . GLY A 1 231 ? 31.080 18.579 61.066 1.00 16.68 231 GLY A CA 1
ATOM 1351 C C . GLY A 1 231 ? 31.434 20.051 61.149 1.00 17.65 231 GLY A C 1
ATOM 1352 O O . GLY A 1 231 ? 32.585 20.436 60.928 1.00 17.60 231 GLY A O 1
ATOM 1369 N N . LEU A 1 234 ? 33.905 20.617 63.931 1.00 17.10 234 LEU A N 1
ATOM 1370 C CA . LEU A 1 234 ? 35.268 20.242 63.571 1.00 15.98 234 LEU A CA 1
ATOM 1371 C C . LEU A 1 234 ? 35.939 21.324 62.734 1.00 18.36 234 LEU A C 1
ATOM 1372 O O . LEU A 1 234 ? 37.116 21.637 62.943 1.00 20.20 234 LEU A O 1
ATOM 1377 N N . SER A 1 235 ? 35.202 21.919 61.792 1.00 18.01 235 SER A N 1
ATOM 1378 C CA . SER A 1 235 ? 35.773 22.970 60.957 1.00 19.15 235 SER A CA 1
ATOM 1379 C C . SER A 1 235 ? 36.190 24.180 61.782 1.00 19.57 235 SER A C 1
ATOM 1380 O O . SER A 1 235 ? 37.140 24.882 61.418 1.00 22.67 235 SER A O 1
ATOM 1383 N N . GLN A 1 236 ? 35.497 24.432 62.890 1.00 19.24 236 GLN A N 1
ATOM 1384 C CA . GLN A 1 236 ? 35.730 25.598 63.734 1.00 20.43 236 GLN A CA 1
ATOM 1385 C C . GLN A 1 236 ? 36.757 25.322 64.827 1.00 21.64 236 GLN A C 1
ATOM 1386 O O . GLN A 1 236 ? 37.674 26.122 65.041 1.00 25.52 236 GLN A O 1
ATOM 1392 N N . ARG A 1 237 ? 36.616 24.191 65.515 1.00 19.72 237 ARG A N 1
ATOM 1393 C CA . ARG A 1 237 ? 37.386 23.881 66.711 1.00 17.97 237 ARG A CA 1
ATOM 1394 C C . ARG A 1 237 ? 38.620 23.032 66.436 1.00 22.22 237 ARG A C 1
ATOM 1395 O O . ARG A 1 237 ? 39.629 23.180 67.136 1.00 23.55 237 ARG A O 1
ATOM 1403 N N . PHE A 1 238 ? 38.569 22.154 65.437 1.00 20.13 238 PHE A N 1
ATOM 1404 C CA . PHE A 1 238 ? 39.684 21.266 65.099 1.00 20.09 238 PHE A CA 1
ATOM 1405 C C . PHE A 1 238 ? 39.943 21.304 63.597 1.00 21.22 238 PHE A C 1
ATOM 1406 O O . PHE A 1 238 ? 39.828 20.286 62.908 1.00 18.15 238 PHE A O 1
ATOM 1414 N N . PRO A 1 239 ? 40.320 22.468 63.058 1.00 20.76 239 PRO A N 1
ATOM 1415 C CA . PRO A 1 239 ? 40.356 22.626 61.594 1.00 22.10 239 PRO A CA 1
ATOM 1416 C C . PRO A 1 239 ? 41.308 21.685 60.876 1.00 20.98 239 PRO A C 1
ATOM 1417 O O . PRO A 1 239 ? 41.105 21.431 59.683 1.00 24.96 239 PRO A O 1
ATOM 1421 N N . SER A 1 240 ? 42.333 21.160 61.543 1.00 22.32 240 SER A N 1
ATOM 1422 C CA . SER A 1 240 ? 43.290 20.283 60.879 1.00 22.28 240 SER A CA 1
ATOM 1423 C C . SER A 1 240 ? 42.886 18.814 60.920 1.00 22.24 240 SER A C 1
ATOM 1424 O O . SER A 1 240 ? 43.574 17.983 60.317 1.00 23.77 240 SER A O 1
ATOM 1427 N N . HIS A 1 241 ? 41.788 18.473 61.602 1.00 21.96 241 HIS A N 1
ATOM 1428 C CA . HIS A 1 241 ? 41.390 17.073 61.702 1.00 20.83 241 HIS A CA 1
ATOM 1429 C C . HIS A 1 241 ? 40.942 16.517 60.356 1.00 21.72 241 HIS A C 1
ATOM 1430 O O . HIS A 1 241 ? 41.303 15.390 59.995 1.00 22.14 241 HIS A O 1
ATOM 1437 N N . TYR A 1 242 ? 40.145 17.277 59.605 1.00 21.63 242 TYR A N 1
ATOM 1438 C CA . TYR A 1 242 ? 39.576 16.784 58.359 1.00 19.15 242 TYR A CA 1
ATOM 1439 C C . TYR A 1 242 ? 39.814 17.776 57.233 1.00 19.28 242 TYR A C 1
ATOM 1440 O O . TYR A 1 242 ? 39.728 18.993 57.427 1.00 22.39 242 TYR A O 1
ATOM 1449 N N . ASP A 1 243 ? 40.139 17.239 56.059 1.00 15.94 243 ASP A N 1
ATOM 1450 C CA . ASP A 1 243 ? 40.335 18.043 54.860 1.00 17.20 243 ASP A CA 1
ATOM 1451 C C . ASP A 1 243 ? 39.031 18.316 54.132 1.00 19.00 243 ASP A C 1
ATOM 1452 O O . ASP A 1 243 ? 38.888 19.370 53.503 1.00 19.99 243 ASP A O 1
ATOM 1457 N N . GLY A 1 244 ? 38.082 17.390 54.202 1.00 16.68 244 GLY A N 1
ATOM 1458 C CA . GLY A 1 244 ? 36.780 17.585 53.604 1.00 17.85 244 GLY A CA 1
ATOM 1459 C C . GLY A 1 244 ? 35.679 17.263 54.590 1.00 20.23 244 GLY A C 1
ATOM 1460 O O . GLY A 1 244 ? 35.738 16.241 55.280 1.00 16.85 244 GLY A O 1
ATOM 1461 N N . ILE A 1 245 ? 34.673 18.129 54.671 1.00 15.14 245 ILE A N 1
ATOM 1462 C CA . ILE A 1 245 ? 33.571 17.973 55.613 1.00 14.61 245 ILE A CA 1
ATOM 1463 C C . ILE A 1 245 ? 32.264 18.142 54.857 1.00 18.06 245 ILE A C 1
ATOM 1464 O O . ILE A 1 245 ? 32.096 19.112 54.111 1.00 17.23 245 ILE A O 1
ATOM 1469 N N . VAL A 1 246 ? 31.350 17.192 55.035 1.00 15.67 246 VAL A N 1
ATOM 1470 C CA . VAL A 1 246 ? 29.955 17.348 54.640 1.00 14.90 246 VAL A CA 1
ATOM 1471 C C . VAL A 1 246 ? 29.135 17.465 55.916 1.00 15.93 246 VAL A C 1
ATOM 1472 O O . VAL A 1 246 ? 29.227 16.605 56.800 1.00 15.69 246 VAL A O 1
ATOM 1476 N N . ALA A 1 247 ? 28.347 18.533 56.022 1.00 15.23 247 ALA A N 1
ATOM 1477 C CA . ALA A 1 247 ? 27.484 18.756 57.180 1.00 15.96 247 ALA A CA 1
ATOM 1478 C C . ALA A 1 247 ? 26.062 18.970 56.672 1.00 15.12 247 ALA A C 1
ATOM 1479 O O . ALA A 1 247 ? 25.730 20.043 56.157 1.00 16.93 247 ALA A O 1
ATOM 1481 N N . GLY A 1 248 ? 25.227 17.948 56.814 1.00 14.33 248 GLY A N 1
ATOM 1482 C CA . GLY A 1 248 ? 23.839 18.023 56.408 1.00 14.70 248 GLY A CA 1
ATOM 1483 C C . GLY A 1 248 ? 22.955 18.390 57.585 1.00 16.06 248 GLY A C 1
ATOM 1484 O O . GLY A 1 248 ? 23.238 18.023 58.722 1.00 16.38 248 GLY A O 1
ATOM 1485 N N . ALA A 1 249 ? 21.877 19.135 57.288 1.00 16.02 249 ALA A N 1
ATOM 1486 C CA . ALA A 1 249 ? 20.880 19.611 58.246 1.00 16.37 249 ALA A CA 1
ATOM 1487 C C . ALA A 1 249 ? 21.508 19.875 59.611 1.00 16.55 249 ALA A C 1
ATOM 1488 O O . ALA A 1 249 ? 21.106 19.265 60.611 1.00 17.60 249 ALA A O 1
ATOM 1490 N N . PRO A 1 250 ? 22.497 20.764 59.695 1.00 15.87 250 PRO A N 1
ATOM 1491 C CA . PRO A 1 250 ? 23.356 20.804 60.889 1.00 15.22 250 PRO A CA 1
ATOM 1492 C C . PRO A 1 250 ? 22.683 21.513 62.057 1.00 19.39 250 PRO A C 1
ATOM 1493 O O . PRO A 1 250 ? 22.222 22.649 61.932 1.00 20.21 250 PRO A O 1
ATOM 1497 N N . GLY A 1 251 ? 22.650 20.838 63.204 1.00 15.33 251 GLY A N 1
ATOM 1498 C CA . GLY A 1 251 ? 22.108 21.434 64.410 1.00 16.18 251 GLY A CA 1
ATOM 1499 C C . GLY A 1 251 ? 23.142 22.282 65.123 1.00 18.06 251 GLY A C 1
ATOM 1500 O O . GLY A 1 251 ? 23.451 22.041 66.294 1.00 17.12 251 GLY A O 1
ATOM 1501 N N . TYR A 1 252 ? 23.679 23.287 64.427 1.00 17.34 252 TYR A N 1
ATOM 1502 C CA . TYR A 1 252 ? 24.789 24.065 64.968 1.00 15.55 252 TYR A CA 1
ATOM 1503 C C . TYR A 1 252 ? 24.371 24.985 66.111 1.00 20.63 252 TYR A C 1
ATOM 1504 O O . TYR A 1 252 ? 25.247 25.531 66.792 1.00 19.03 252 TYR A O 1
ATOM 1513 N N . GLN A 1 253 ? 23.073 25.158 66.344 1.00 18.11 253 GLN A N 1
ATOM 1514 C CA . GLN A 1 253 ? 22.546 25.839 67.520 1.00 17.11 253 GLN A CA 1
ATOM 1515 C C . GLN A 1 253 ? 21.578 24.934 68.268 1.00 18.76 253 GLN A C 1
ATOM 1516 O O . GLN A 1 253 ? 20.513 25.368 68.711 1.00 19.81 253 GLN A O 1
ATOM 1522 N N . LEU A 1 254 ? 21.948 23.664 68.409 1.00 17.44 254 LEU A N 1
ATOM 1523 C CA . LEU A 1 254 ? 21.054 22.666 68.994 1.00 16.93 254 LEU A CA 1
ATOM 1524 C C . LEU A 1 254 ? 20.445 23.053 70.338 1.00 19.31 254 LEU A C 1
ATOM 1525 O O . LEU A 1 254 ? 19.254 22.763 70.540 1.00 17.40 254 LEU A O 1
ATOM 1530 N N . PRO A 1 255 ? 21.158 23.675 71.284 1.00 19.53 255 PRO A N 1
ATOM 1531 C CA . PRO A 1 255 ? 20.501 24.045 72.550 1.00 17.91 255 PRO A CA 1
ATOM 1532 C C . PRO A 1 255 ? 19.307 24.980 72.389 1.00 19.28 255 PRO A C 1
ATOM 1533 O O . PRO A 1 255 ? 18.520 25.114 73.333 1.00 20.07 255 PRO A O 1
ATOM 1537 N N . LYS A 1 256 ? 19.137 25.624 71.235 1.00 17.53 256 LYS A N 1
ATOM 1538 C CA . LYS A 1 256 ? 17.963 26.455 71.001 1.00 17.55 256 LYS A CA 1
ATOM 1539 C C . LYS A 1 256 ? 16.763 25.675 70.474 1.00 18.80 256 LYS A C 1
ATOM 1540 O O . LYS A 1 256 ? 15.664 26.237 70.416 1.00 18.24 256 LYS A O 1
ATOM 1546 N N . ALA A 1 257 ? 16.941 24.407 70.087 1.00 16.71 257 ALA A N 1
ATOM 1547 C CA . ALA A 1 257 ? 15.833 23.648 69.511 1.00 18.27 257 ALA A CA 1
ATOM 1548 C C . ALA A 1 257 ? 14.680 23.498 70.497 1.00 18.04 257 ALA A C 1
ATOM 1549 O O . ALA A 1 257 ? 13.509 23.615 70.116 1.00 18.88 257 ALA A O 1
ATOM 1551 N N . GLY A 1 258 ? 14.988 23.232 71.768 1.00 17.09 258 GLY A N 1
ATOM 1552 C CA . GLY A 1 258 ? 13.940 23.094 72.764 1.00 19.49 258 GLY A CA 1
ATOM 1553 C C . GLY A 1 258 ? 13.200 24.388 73.033 1.00 17.82 258 GLY A C 1
ATOM 1554 O O . GLY A 1 258 ? 12.035 24.366 73.447 1.00 19.79 258 GLY A O 1
ATOM 1555 N N . ILE A 1 259 ? 13.863 25.528 72.822 1.00 17.62 259 ILE A N 1
ATOM 1556 C CA . ILE A 1 259 ? 13.173 26.811 72.902 1.00 19.13 259 ILE A CA 1
ATOM 1557 C C . ILE A 1 259 ? 12.140 26.915 71.789 1.00 20.22 259 ILE A C 1
ATOM 1558 O O . ILE A 1 259 ? 10.991 27.311 72.017 1.00 21.36 259 ILE A O 1
ATOM 1563 N N . SER A 1 260 ? 12.536 26.556 70.565 1.00 17.41 260 SER A N 1
ATOM 1564 C CA . SER A 1 260 ? 11.566 26.479 69.478 1.00 16.75 260 SER A CA 1
ATOM 1565 C C . SER A 1 260 ? 10.471 25.467 69.792 1.00 17.93 260 SER A C 1
ATOM 1566 O O . SER A 1 260 ? 9.298 25.697 69.481 1.00 17.55 260 SER A O 1
ATOM 1569 N N . GLY A 1 261 ? 10.834 24.344 70.416 1.00 18.81 261 GLY A N 1
ATOM 1570 C CA . GLY A 1 261 ? 9.843 23.323 70.714 1.00 18.35 261 GLY A CA 1
ATOM 1571 C C . GLY A 1 261 ? 8.803 23.784 71.715 1.00 17.16 261 GLY A C 1
ATOM 1572 O O . GLY A 1 261 ? 7.612 23.502 71.562 1.00 17.85 261 GLY A O 1
ATOM 1573 N N . ALA A 1 262 ? 9.238 24.485 72.764 1.00 17.07 262 ALA A N 1
ATOM 1574 C CA . ALA A 1 262 ? 8.283 25.086 73.686 1.00 18.51 262 ALA A CA 1
ATOM 1575 C C . ALA A 1 262 ? 7.387 26.081 72.965 1.00 18.69 262 ALA A C 1
ATOM 1576 O O . ALA A 1 262 ? 6.177 26.145 73.219 1.00 18.59 262 ALA A O 1
ATOM 1578 N N . TRP A 1 263 ? 7.967 26.847 72.042 1.00 17.32 263 TRP A N 1
ATOM 1579 C CA . TRP A 1 263 ? 7.215 27.851 71.300 1.00 17.64 263 TRP A CA 1
ATOM 1580 C C . TRP A 1 263 ? 6.182 27.213 70.379 1.00 18.25 263 TRP A C 1
ATOM 1581 O O . TRP A 1 263 ? 5.022 27.642 70.342 1.00 18.28 263 TRP A O 1
ATOM 1592 N N . THR A 1 264 ? 6.583 26.201 69.604 1.00 19.02 264 THR A N 1
ATOM 1593 C CA . THR A 1 264 ? 5.619 25.584 68.699 1.00 18.72 264 THR A CA 1
ATOM 1594 C C . THR A 1 264 ? 4.550 24.819 69.469 1.00 17.50 264 THR A C 1
ATOM 1595 O O . THR A 1 264 ? 3.389 24.784 69.047 1.00 18.03 264 THR A O 1
ATOM 1599 N N . THR A 1 265 ? 4.915 24.228 70.608 1.00 17.26 265 THR A N 1
ATOM 1600 C CA . THR A 1 265 ? 3.934 23.550 71.451 1.00 18.78 265 THR A CA 1
ATOM 1601 C C . THR A 1 265 ? 2.888 24.528 71.974 1.00 19.63 265 THR A C 1
ATOM 1602 O O . THR A 1 265 ? 1.680 24.283 71.865 1.00 17.96 265 THR A O 1
ATOM 1606 N N . GLN A 1 266 ? 3.336 25.651 72.542 1.00 17.43 266 GLN A N 1
ATOM 1607 C CA . GLN A 1 266 ? 2.392 26.644 73.045 1.00 18.94 266 GLN A CA 1
ATOM 1608 C C . GLN A 1 266 ? 1.629 27.320 71.913 1.00 17.24 266 GLN A C 1
ATOM 1609 O O . GLN A 1 266 ? 0.470 27.706 72.097 1.00 20.29 266 GLN A O 1
ATOM 1615 N N . SER A 1 267 ? 2.257 27.473 70.744 1.00 16.46 267 SER A N 1
ATOM 1616 C CA . SER A 1 267 ? 1.575 28.089 69.608 1.00 19.62 267 SER A CA 1
ATOM 1617 C C . SER A 1 267 ? 0.461 27.197 69.074 1.00 21.73 267 SER A C 1
ATOM 1618 O O . SER A 1 267 ? -0.600 27.694 68.673 1.00 20.54 267 SER A O 1
ATOM 1621 N N . LEU A 1 268 ? 0.681 25.884 69.047 1.00 16.43 268 LEU A N 1
ATOM 1622 C CA . LEU A 1 268 ? -0.301 24.970 68.478 1.00 17.50 268 LEU A CA 1
ATOM 1623 C C . LEU A 1 268 ? -1.384 24.560 69.465 1.00 20.20 268 LEU A C 1
ATOM 1624 O O . LEU A 1 268 ? -2.458 24.126 69.034 1.00 19.97 268 LEU A O 1
ATOM 1629 N N . ALA A 1 269 ? -1.131 24.700 70.765 1.00 18.58 269 ALA A N 1
ATOM 1630 C CA . ALA A 1 269 ? -2.081 24.248 71.780 1.00 20.07 269 ALA A CA 1
ATOM 1631 C C . ALA A 1 269 ? -3.496 24.803 71.626 1.00 22.28 269 ALA A C 1
ATOM 1632 O O . ALA A 1 269 ? -4.448 24.040 71.862 1.00 21.64 269 ALA A O 1
ATOM 1634 N N . PRO A 1 270 ? -3.721 26.073 71.262 1.00 20.18 270 PRO A N 1
ATOM 1635 C CA . PRO A 1 270 ? -5.112 26.534 71.099 1.00 22.24 270 PRO A CA 1
ATOM 1636 C C . PRO A 1 270 ? -5.865 25.815 69.994 1.00 27.18 270 PRO A C 1
ATOM 1637 O O . PRO A 1 270 ? -7.103 25.811 70.009 1.00 25.17 270 PRO A O 1
ATOM 1641 N N . ALA A 1 271 ? -5.165 25.211 69.037 1.00 23.26 271 ALA A N 1
ATOM 1642 C CA . ALA A 1 271 ? -5.805 24.464 67.964 1.00 21.17 271 ALA A CA 1
ATOM 1643 C C . ALA A 1 271 ? -5.967 22.985 68.289 1.00 21.93 271 ALA A C 1
ATOM 1644 O O . ALA A 1 271 ? -6.518 22.240 67.472 1.00 24.43 271 ALA A O 1
ATOM 1646 N N . ALA A 1 272 ? -5.511 22.546 69.458 1.00 19.55 272 ALA A N 1
ATOM 1647 C CA . ALA A 1 272 ? -5.596 21.143 69.821 1.00 20.49 272 ALA A CA 1
ATOM 1648 C C . ALA A 1 272 ? -7.034 20.751 70.143 1.00 25.12 272 ALA A C 1
ATOM 1649 O O . ALA A 1 272 ? -7.870 21.580 70.511 1.00 26.50 272 ALA A O 1
ATOM 1651 N N . VAL A 1 273 ? -7.316 19.460 69.992 1.00 22.63 273 VAL A N 1
ATOM 1652 C CA . VAL A 1 273 ? -8.612 18.881 70.327 1.00 20.30 273 VAL A CA 1
ATOM 1653 C C . VAL A 1 273 ? -8.353 17.642 71.170 1.00 25.88 273 VAL A C 1
ATOM 1654 O O . VAL A 1 273 ? -7.674 16.712 70.719 1.00 23.33 273 VAL A O 1
ATOM 1658 N N . GLY A 1 274 ? -8.892 17.627 72.384 1.00 23.23 274 GLY A N 1
ATOM 1659 C CA . GLY A 1 274 ? -8.640 16.552 73.317 1.00 21.45 274 GLY A CA 1
ATOM 1660 C C . GLY A 1 274 ? -7.401 16.794 74.162 1.00 20.98 274 GLY A C 1
ATOM 1661 O O . GLY A 1 274 ? -6.610 17.713 73.931 1.00 22.26 274 GLY A O 1
ATOM 1662 N N . LEU A 1 275 ? -7.241 15.939 75.172 1.00 23.44 275 LEU A N 1
ATOM 1663 C CA . LEU A 1 275 ? -6.165 16.033 76.150 1.00 23.57 275 LEU A CA 1
ATOM 1664 C C . LEU A 1 275 ? -5.517 14.664 76.297 1.00 22.84 275 LEU A C 1
ATOM 1665 O O . LEU A 1 275 ? -6.171 13.635 76.101 1.00 23.96 275 LEU A O 1
ATOM 1670 N N . ASP A 1 276 ? -4.233 14.649 76.662 1.00 19.34 276 ASP A N 1
ATOM 1671 C CA . ASP A 1 276 ? -3.554 13.389 76.944 1.00 22.99 276 ASP A CA 1
ATOM 1672 C C . ASP A 1 276 ? -3.846 12.971 78.386 1.00 24.90 276 ASP A C 1
ATOM 1673 O O . ASP A 1 276 ? -4.661 13.584 79.083 1.00 26.93 276 ASP A O 1
ATOM 1678 N N . ALA A 1 277 ? -3.182 11.909 78.852 1.00 23.69 277 ALA A N 1
ATOM 1679 C CA . ALA A 1 277 ? -3.471 11.365 80.177 1.00 26.55 277 ALA A CA 1
ATOM 1680 C C . ALA A 1 277 ? -3.049 12.299 81.304 1.00 29.16 277 ALA A C 1
ATOM 1681 O O . ALA A 1 277 ? -3.513 12.132 82.437 1.00 26.93 277 ALA A O 1
ATOM 1683 N N . GLN A 1 278 ? -2.181 13.268 81.026 1.00 24.42 278 GLN A N 1
ATOM 1684 C CA . GLN A 1 278 ? -1.770 14.256 82.011 1.00 21.93 278 GLN A CA 1
ATOM 1685 C C . GLN A 1 278 ? -2.548 15.559 81.884 1.00 20.65 278 GLN A C 1
ATOM 1686 O O . GLN A 1 278 ? -2.160 16.564 82.488 1.00 23.76 278 GLN A O 1
ATOM 1692 N N . GLY A 1 279 ? -3.634 15.561 81.115 1.00 19.69 279 GLY A N 1
ATOM 1693 C CA . GLY A 1 279 ? -4.465 16.742 80.987 1.00 19.75 279 GLY A CA 1
ATOM 1694 C C . GLY A 1 279 ? -3.881 17.839 80.132 1.00 22.48 279 GLY A C 1
ATOM 1695 O O . GLY A 1 279 ? -4.323 18.989 80.233 1.00 21.72 279 GLY A O 1
ATOM 1696 N N . VAL A 1 280 ? -2.903 17.517 79.289 1.00 19.86 280 VAL A N 1
ATOM 1697 C CA . VAL A 1 280 ? -2.223 18.477 78.422 1.00 21.35 280 VAL A CA 1
ATOM 1698 C C . VAL A 1 280 ? -2.848 18.369 77.035 1.00 19.76 280 VAL A C 1
ATOM 1699 O O . VAL A 1 280 ? -3.164 17.254 76.599 1.00 21.06 280 VAL A O 1
ATOM 1703 N N . PRO A 1 281 ? -3.063 19.478 76.319 1.00 19.23 281 PRO A N 1
ATOM 1704 C CA . PRO A 1 281 ? -3.686 19.390 74.991 1.00 19.65 281 PRO A CA 1
ATOM 1705 C C . PRO A 1 281 ? -2.922 18.472 74.047 1.00 19.91 281 PRO A C 1
ATOM 1706 O O . PRO A 1 281 ? -1.692 18.377 74.090 1.00 20.33 281 PRO A O 1
ATOM 1710 N N . LEU A 1 282 ? -3.679 17.791 73.188 1.00 21.28 282 LEU A N 1
ATOM 1711 C CA . LEU A 1 282 ? -3.125 16.884 72.184 1.00 21.51 282 LEU A CA 1
ATOM 1712 C C . LEU A 1 282 ? -2.688 17.711 70.981 1.00 21.43 282 LEU A C 1
ATOM 1713 O O . LEU A 1 282 ? -3.477 18.010 70.083 1.00 20.84 282 LEU A O 1
ATOM 1718 N N . ILE A 1 283 ? -1.405 18.085 70.970 1.00 18.39 283 ILE A N 1
ATOM 1719 C CA . ILE A 1 283 ? -0.865 18.904 69.889 1.00 19.61 283 ILE A CA 1
ATOM 1720 C C . ILE A 1 283 ? -0.979 18.176 68.558 1.00 17.89 283 ILE A C 1
ATOM 1721 O O . ILE A 1 283 ? -1.160 18.805 67.508 1.00 20.33 283 ILE A O 1
ATOM 1726 N N . ASN A 1 284 ? -0.893 16.844 68.579 1.00 19.21 284 ASN A N 1
ATOM 1727 C CA . ASN A 1 284 ? -1.010 16.060 67.355 1.00 16.72 284 ASN A CA 1
ATOM 1728 C C . ASN A 1 284 ? -2.381 16.184 66.707 1.00 19.93 284 ASN A C 1
ATOM 1729 O O . ASN A 1 284 ? -2.516 15.898 65.512 1.00 22.03 284 ASN A O 1
ATOM 1734 N N . LYS A 1 285 ? -3.399 16.597 67.457 1.00 18.90 285 LYS A N 1
ATOM 1735 C CA . LYS A 1 285 ? -4.741 16.750 66.913 1.00 19.64 285 LYS A CA 1
ATOM 1736 C C . LYS A 1 285 ? -5.002 18.143 66.352 1.00 21.66 285 LYS A C 1
ATOM 1737 O O . LYS A 1 285 ? -6.107 18.401 65.866 1.00 24.00 285 LYS A O 1
ATOM 1743 N N . SER A 1 286 ? -4.013 19.041 66.401 1.00 23.23 286 SER A N 1
ATOM 1744 C CA . SER A 1 286 ? -4.215 20.403 65.913 1.00 19.61 286 SER A CA 1
ATOM 1745 C C . SER A 1 286 ? -4.414 20.444 64.404 1.00 20.91 286 SER A C 1
ATOM 1746 O O . SER A 1 286 ? -5.123 21.323 63.898 1.00 21.10 286 SER A O 1
ATOM 1749 N N . PHE A 1 287 ? -3.789 19.521 63.674 1.00 20.08 287 PHE A N 1
ATOM 1750 C CA . PHE A 1 287 ? -3.922 19.425 62.226 1.00 20.49 287 PHE A CA 1
ATOM 1751 C C . PHE A 1 287 ? -4.032 17.957 61.851 1.00 19.27 287 PHE A C 1
ATOM 1752 O O . PHE A 1 287 ? -3.190 17.150 62.256 1.00 20.64 287 PHE A O 1
ATOM 1760 N N . SER A 1 288 ? -5.062 17.611 61.088 1.00 22.09 288 SER A N 1
ATOM 1761 C CA . SER A 1 288 ? -5.089 16.294 60.476 1.00 22.61 288 SER A CA 1
ATOM 1762 C C . SER A 1 288 ? -4.109 16.254 59.307 1.00 18.41 288 SER A C 1
ATOM 1763 O O . SER A 1 288 ? -3.619 17.283 58.839 1.00 21.23 288 SER A O 1
ATOM 1766 N N . ASP A 1 289 ? -3.829 15.042 58.825 1.00 21.89 289 ASP A N 1
ATOM 1767 C CA . ASP A 1 289 ? -2.997 14.910 57.633 1.00 21.64 289 ASP A CA 1
ATOM 1768 C C . ASP A 1 289 ? -3.634 15.613 56.438 1.00 21.47 289 ASP A C 1
ATOM 1769 O O . ASP A 1 289 ? -2.939 16.262 55.648 1.00 21.85 289 ASP A O 1
ATOM 1774 N N . ALA A 1 290 ? -4.959 15.511 56.297 1.00 21.20 290 ALA A N 1
ATOM 1775 C CA . ALA A 1 290 ? -5.634 16.209 55.206 1.00 21.94 290 ALA A CA 1
ATOM 1776 C C . ALA A 1 290 ? -5.504 17.721 55.352 1.00 21.02 290 ALA A C 1
ATOM 1777 O O . ALA A 1 290 ? -5.346 18.436 54.354 1.00 22.66 290 ALA A O 1
ATOM 1779 N N . ASP A 1 291 ? -5.557 18.225 56.589 1.00 21.34 291 ASP A N 1
ATOM 1780 C CA . ASP A 1 291 ? -5.377 19.656 56.824 1.00 20.54 291 ASP A CA 1
ATOM 1781 C C . ASP A 1 291 ? -3.986 20.120 56.408 1.00 19.65 291 ASP A C 1
ATOM 1782 O O . ASP A 1 291 ? -3.836 21.179 55.787 1.00 21.85 291 ASP A O 1
ATOM 1787 N N . LEU A 1 292 ? -2.952 19.354 56.766 1.00 20.80 292 LEU A N 1
ATOM 1788 C CA . LEU A 1 292 ? -1.595 19.727 56.380 1.00 22.05 292 LEU A CA 1
ATOM 1789 C C . LEU A 1 292 ? -1.418 19.678 54.869 1.00 18.33 292 LEU A C 1
ATOM 1790 O O . LEU A 1 292 ? -0.730 20.527 54.289 1.00 19.66 292 LEU A O 1
ATOM 1795 N N . HIS A 1 293 ? -2.027 18.686 54.215 1.00 18.85 293 HIS A N 1
ATOM 1796 C CA . HIS A 1 293 ? -1.956 18.623 52.760 1.00 22.12 293 HIS A CA 1
ATOM 1797 C C . HIS A 1 293 ? -2.625 19.838 52.131 1.00 19.62 293 HIS A C 1
ATOM 1798 O O . HIS A 1 293 ? -2.129 20.388 51.142 1.00 21.67 293 HIS A O 1
ATOM 1805 N N . LEU A 1 294 ? -3.747 20.277 52.703 1.00 23.06 294 LEU A N 1
ATOM 1806 C CA . LEU A 1 294 ? -4.392 21.499 52.238 1.00 21.89 294 LEU A CA 1
ATOM 1807 C C . LEU A 1 294 ? -3.455 22.696 52.348 1.00 21.26 294 LEU A C 1
ATOM 1808 O O . LEU A 1 294 ? -3.374 23.520 51.429 1.00 21.05 294 LEU A O 1
ATOM 1813 N N . LEU A 1 295 ? -2.738 22.808 53.469 1.00 20.79 295 LEU A N 1
ATOM 1814 C CA . LEU A 1 295 ? -1.769 23.887 53.629 1.00 22.06 295 LEU A CA 1
ATOM 1815 C C . LEU A 1 295 ? -0.673 23.810 52.571 1.00 21.38 295 LEU A C 1
ATOM 1816 O O . LEU A 1 295 ? -0.306 24.827 51.972 1.00 21.79 295 LEU A O 1
ATOM 1821 N N . SER A 1 296 ? -0.148 22.607 52.318 1.00 20.55 296 SER A N 1
ATOM 1822 C CA A SER A 1 296 ? 0.908 22.444 51.322 0.57 20.92 296 SER A CA 1
ATOM 1823 C CA B SER A 1 296 ? 0.914 22.475 51.326 0.43 20.92 296 SER A CA 1
ATOM 1824 C C . SER A 1 296 ? 0.411 22.787 49.923 1.00 21.63 296 SER A C 1
ATOM 1825 O O . SER A 1 296 ? 1.153 23.357 49.114 1.00 22.07 296 SER A O 1
ATOM 1830 N N . GLN A 1 297 ? -0.841 22.438 49.617 1.00 20.69 297 GLN A N 1
ATOM 1831 C CA . GLN A 1 297 ? -1.391 22.761 48.304 1.00 22.55 297 GLN A CA 1
ATOM 1832 C C . GLN A 1 297 ? -1.552 24.267 48.131 1.00 21.77 297 GLN A C 1
ATOM 1833 O O . GLN A 1 297 ? -1.341 24.797 47.034 1.00 23.08 297 GLN A O 1
ATOM 1839 N N . ALA A 1 298 ? -1.904 24.977 49.207 1.00 20.83 298 ALA A N 1
ATOM 1840 C CA . ALA A 1 298 ? -1.993 26.431 49.132 1.00 21.43 298 ALA A CA 1
ATOM 1841 C C . ALA A 1 298 ? -0.617 27.060 48.955 1.00 22.63 298 ALA A C 1
ATOM 1842 O O . ALA A 1 298 ? -0.475 28.067 48.253 1.00 21.56 298 ALA A O 1
ATOM 1844 N N . ILE A 1 299 ? 0.409 26.485 49.588 1.00 20.21 299 ILE A N 1
ATOM 1845 C CA . ILE A 1 299 ? 1.771 26.961 49.370 1.00 18.58 299 ILE A CA 1
ATOM 1846 C C . ILE A 1 299 ? 2.168 26.772 47.913 1.00 18.35 299 ILE A C 1
ATOM 1847 O O . ILE A 1 299 ? 2.747 27.670 47.289 1.00 21.61 299 ILE A O 1
ATOM 1852 N N . LEU A 1 300 ? 1.856 25.605 47.344 1.00 18.43 300 LEU A N 1
ATOM 1853 C CA . LEU A 1 300 ? 2.163 25.375 45.937 1.00 22.12 300 LEU A CA 1
ATOM 1854 C C . LEU A 1 300 ? 1.410 26.353 45.045 1.00 23.78 300 LEU A C 1
ATOM 1855 O O . LEU A 1 300 ? 1.978 26.898 44.092 1.00 23.44 300 LEU A O 1
ATOM 1860 N N . GLY A 1 301 ? 0.134 26.605 45.352 1.00 24.79 301 GLY A N 1
ATOM 1861 C CA . GLY A 1 301 ? -0.634 27.549 44.556 1.00 26.55 301 GLY A CA 1
ATOM 1862 C C . GLY A 1 301 ? -0.001 28.927 44.512 1.00 28.27 301 GLY A C 1
ATOM 1863 O O . GLY A 1 301 ? -0.016 29.597 43.477 1.00 31.07 301 GLY A O 1
ATOM 1864 N N . THR A 1 302 ? 0.581 29.359 45.631 1.00 23.11 302 THR A N 1
ATOM 1865 C CA . THR A 1 302 ? 1.235 30.660 45.686 1.00 22.61 302 THR A CA 1
ATOM 1866 C C . THR A 1 302 ? 2.665 30.602 45.157 1.00 24.03 302 THR A C 1
ATOM 1867 O O . THR A 1 302 ? 3.108 31.522 44.461 1.00 28.35 302 THR A O 1
ATOM 1871 N N . CYS A 1 303 ? 3.395 29.523 45.454 1.00 25.28 303 CYS A N 1
ATOM 1872 C CA . CYS A 1 303 ? 4.848 29.532 45.342 1.00 24.28 303 CYS A CA 1
ATOM 1873 C C . CYS A 1 303 ? 5.427 28.638 44.252 1.00 20.96 303 CYS A C 1
ATOM 1874 O O . CYS A 1 303 ? 6.570 28.871 43.847 1.00 21.35 303 CYS A O 1
ATOM 1877 N N . ASP A 1 304 ? 4.693 27.622 43.787 1.00 19.60 304 ASP A N 1
ATOM 1878 C CA . ASP A 1 304 ? 5.266 26.634 42.871 1.00 23.17 304 ASP A CA 1
ATOM 1879 C C . ASP A 1 304 ? 5.887 27.300 41.647 1.00 19.96 304 ASP A C 1
ATOM 1880 O O . ASP A 1 304 ? 7.035 27.021 41.285 1.00 20.35 304 ASP A O 1
ATOM 1885 N N . ALA A 1 305 ? 5.147 28.202 41.009 1.00 22.34 305 ALA A N 1
ATOM 1886 C CA . ALA A 1 305 ? 5.570 28.776 39.738 1.00 24.05 305 ALA A CA 1
ATOM 1887 C C . ALA A 1 305 ? 6.548 29.933 39.887 1.00 25.68 305 ALA A C 1
ATOM 1888 O O . ALA A 1 305 ? 7.001 30.469 38.869 1.00 25.00 305 ALA A O 1
ATOM 1890 N N . LEU A 1 306 ? 6.896 30.332 41.112 1.00 21.56 306 LEU A N 1
ATOM 1891 C CA . LEU A 1 306 ? 7.815 31.451 41.285 1.00 19.35 306 LEU A CA 1
ATOM 1892 C C . LEU A 1 306 ? 9.226 31.136 40.804 1.00 23.24 306 LEU A C 1
ATOM 1893 O O . LEU A 1 306 ? 10.035 32.059 40.664 1.00 23.89 306 LEU A O 1
ATOM 1898 N N . ASP A 1 307 ? 9.540 29.867 40.552 1.00 21.73 307 ASP A N 1
ATOM 1899 C CA . ASP A 1 307 ? 10.790 29.481 39.914 1.00 23.80 307 ASP A CA 1
ATOM 1900 C C . ASP A 1 307 ? 10.663 29.374 38.401 1.00 23.24 307 ASP A C 1
ATOM 1901 O O . ASP A 1 307 ? 11.668 29.134 37.723 1.00 24.91 307 ASP A O 1
ATOM 1906 N N . GLY A 1 308 ? 9.455 29.531 37.863 1.00 22.91 308 GLY A N 1
ATOM 1907 C CA . GLY A 1 308 ? 9.209 29.443 36.438 1.00 25.34 308 GLY A CA 1
ATOM 1908 C C . GLY A 1 308 ? 8.460 28.206 35.993 1.00 23.50 308 GLY A C 1
ATOM 1909 O O . GLY A 1 308 ? 7.961 28.185 34.860 1.00 27.81 308 GLY A O 1
ATOM 1910 N N . LEU A 1 309 ? 8.348 27.181 36.838 1.00 20.10 309 LEU A N 1
ATOM 1911 C CA . LEU A 1 309 ? 7.805 25.894 36.420 1.00 20.33 309 LEU A CA 1
ATOM 1912 C C . LEU A 1 309 ? 6.879 25.338 37.489 1.00 21.59 309 LEU A C 1
ATOM 1913 O O . LEU A 1 309 ? 7.272 25.226 38.653 1.00 19.80 309 LEU A O 1
ATOM 1918 N N . ALA A 1 310 ? 5.658 24.976 37.093 1.00 20.72 310 ALA A N 1
ATOM 1919 C CA . ALA A 1 310 ? 4.727 24.306 37.994 1.00 17.49 310 ALA A CA 1
ATOM 1920 C C . ALA A 1 310 ? 5.039 22.815 37.988 1.00 21.55 310 ALA A C 1
ATOM 1921 O O . ALA A 1 310 ? 4.766 22.118 37.005 1.00 23.81 310 ALA A O 1
ATOM 1923 N N . ASP A 1 311 ? 5.631 22.329 39.084 1.00 20.98 311 ASP A N 1
ATOM 1924 C CA . ASP A 1 311 ? 6.043 20.931 39.152 1.00 21.49 311 ASP A CA 1
ATOM 1925 C C . ASP A 1 311 ? 5.933 20.353 40.557 1.00 20.94 311 ASP A C 1
ATOM 1926 O O . ASP A 1 311 ? 6.511 19.287 40.809 1.00 20.88 311 ASP A O 1
ATOM 1931 N N . GLY A 1 312 ? 5.236 21.009 41.479 1.00 19.21 312 GLY A N 1
ATOM 1932 C CA . GLY A 1 312 ? 5.140 20.523 42.839 1.00 20.47 312 GLY A CA 1
ATOM 1933 C C . GLY A 1 312 ? 6.343 20.813 43.705 1.00 21.30 312 GLY A C 1
ATOM 1934 O O . GLY A 1 312 ? 6.412 20.309 44.832 1.00 18.76 312 GLY A O 1
ATOM 1935 N N . ILE A 1 313 ? 7.291 21.611 43.222 1.00 17.52 313 ILE A N 1
ATOM 1936 C CA . ILE A 1 313 ? 8.511 21.920 43.955 1.00 17.71 313 ILE A CA 1
ATOM 1937 C C . ILE A 1 313 ? 8.686 23.431 43.991 1.00 18.57 313 ILE A C 1
ATOM 1938 O O . ILE A 1 313 ? 8.565 24.102 42.959 1.00 18.45 313 ILE A O 1
ATOM 1943 N N . VAL A 1 314 ? 8.975 23.963 45.173 1.00 15.96 314 VAL A N 1
ATOM 1944 C CA . VAL A 1 314 ? 9.201 25.394 45.361 1.00 19.57 314 VAL A CA 1
ATOM 1945 C C . VAL A 1 314 ? 10.712 25.601 45.345 1.00 19.11 314 VAL A C 1
ATOM 1946 O O . VAL A 1 314 ? 11.379 25.566 46.381 1.00 20.92 314 VAL A O 1
ATOM 1950 N N . ASP A 1 315 ? 11.263 25.823 44.151 1.00 18.29 315 ASP A N 1
ATOM 1951 C CA . ASP A 1 315 ? 12.695 26.085 44.046 1.00 17.19 315 ASP A CA 1
ATOM 1952 C C . ASP A 1 315 ? 13.049 27.501 44.483 1.00 19.39 315 ASP A C 1
ATOM 1953 O O . ASP A 1 315 ? 14.139 27.723 45.022 1.00 20.58 315 ASP A O 1
ATOM 1958 N N . ASN A 1 316 ? 12.150 28.466 44.269 1.00 18.69 316 ASN A N 1
ATOM 1959 C CA . ASN A 1 316 ? 12.403 29.863 44.634 1.00 20.11 316 ASN A CA 1
ATOM 1960 C C . ASN A 1 316 ? 11.875 30.099 46.048 1.00 20.04 316 ASN A C 1
ATOM 1961 O O . ASN A 1 316 ? 10.827 30.712 46.268 1.00 21.25 316 ASN A O 1
ATOM 1966 N N . TYR A 1 317 ? 12.637 29.604 47.027 1.00 20.44 317 TYR A N 1
ATOM 1967 C CA . TYR A 1 317 ? 12.180 29.631 48.413 1.00 21.43 317 TYR A CA 1
ATOM 1968 C C . TYR A 1 317 ? 12.144 31.047 48.977 1.00 20.87 317 TYR A C 1
ATOM 1969 O O . TYR A 1 317 ? 11.298 31.345 49.827 1.00 20.50 317 TYR A O 1
ATOM 1978 N N . ARG A 1 318 ? 13.045 31.927 48.531 1.00 22.77 318 ARG A N 1
ATOM 1979 C CA . ARG A 1 318 ? 13.024 33.309 49.002 1.00 20.58 318 ARG A CA 1
ATOM 1980 C C . ARG A 1 318 ? 11.758 34.023 48.544 1.00 22.99 318 ARG A C 1
ATOM 1981 O O . ARG A 1 318 ? 11.107 34.719 49.331 1.00 24.86 318 ARG A O 1
ATOM 1989 N N . ALA A 1 319 ? 11.396 33.866 47.268 1.00 24.11 319 ALA A N 1
ATOM 1990 C CA . ALA A 1 319 ? 10.175 34.495 46.775 1.00 20.05 319 ALA A CA 1
ATOM 1991 C C . ALA A 1 319 ? 8.943 33.933 47.466 1.00 22.04 319 ALA A C 1
ATOM 1992 O O . ALA A 1 319 ? 7.962 34.657 47.674 1.00 22.96 319 ALA A O 1
ATOM 1994 N N . CYS A 1 320 ? 8.976 32.649 47.830 1.00 18.73 320 CYS A N 1
ATOM 1995 C CA . CYS A 1 320 ? 7.853 32.051 48.541 1.00 21.59 320 CYS A CA 1
ATOM 1996 C C . CYS A 1 320 ? 7.646 32.709 49.899 1.00 22.46 320 CYS A C 1
ATOM 1997 O O . CYS A 1 320 ? 6.517 33.049 50.270 1.00 22.69 320 CYS A O 1
ATOM 2000 N N . GLN A 1 321 ? 8.730 32.893 50.661 1.00 22.67 321 GLN A N 1
ATOM 2001 C CA . GLN A 1 321 ? 8.608 33.486 51.990 1.00 20.92 321 GLN A CA 1
ATOM 2002 C C . GLN A 1 321 ? 8.046 34.900 51.918 1.00 25.61 321 GLN A C 1
ATOM 2003 O O . GLN A 1 321 ? 7.290 35.321 52.800 1.00 30.32 321 GLN A O 1
ATOM 2009 N N . ALA A 1 322 ? 8.402 35.649 50.872 1.00 25.78 322 ALA A N 1
ATOM 2010 C CA . ALA A 1 322 ? 7.868 36.995 50.704 1.00 29.95 322 ALA A CA 1
ATOM 2011 C C . ALA A 1 322 ? 6.410 36.990 50.263 1.00 35.15 322 ALA A C 1
ATOM 2012 O O . ALA A 1 322 ? 5.707 37.983 50.482 1.00 35.20 322 ALA A O 1
ATOM 2014 N N . ALA A 1 323 ? 5.938 35.901 49.659 1.00 26.45 323 ALA A N 1
ATOM 2015 C CA . ALA A 1 323 ? 4.618 35.880 49.041 1.00 32.66 323 ALA A CA 1
ATOM 2016 C C . ALA A 1 323 ? 3.541 35.221 49.892 1.00 27.12 323 ALA A C 1
ATOM 2017 O O . ALA A 1 323 ? 2.390 35.669 49.865 1.00 29.45 323 ALA A O 1
ATOM 2019 N N . PHE A 1 324 ? 3.867 34.171 50.644 1.00 24.45 324 PHE A N 1
ATOM 2020 C CA . PHE A 1 324 ? 2.843 33.314 51.228 1.00 24.68 324 PHE A CA 1
ATOM 2021 C C . PHE A 1 324 ? 2.432 33.771 52.622 1.00 24.23 324 PHE A C 1
ATOM 2022 O O . PHE A 1 324 ? 3.279 34.010 53.488 1.00 25.49 324 PHE A O 1
ATOM 2030 N N . ASP A 1 325 ? 1.121 33.853 52.836 1.00 23.79 325 ASP A N 1
ATOM 2031 C CA . ASP A 1 325 ? 0.496 34.120 54.124 1.00 27.32 325 ASP A CA 1
ATOM 2032 C C . ASP A 1 325 ? -0.788 33.302 54.176 1.00 25.14 325 ASP A C 1
ATOM 2033 O O . ASP A 1 325 ? -1.726 33.579 53.418 1.00 26.47 325 ASP A O 1
ATOM 2038 N N . PRO A 1 326 ? -0.871 32.285 55.040 1.00 22.36 326 PRO A N 1
ATOM 2039 C CA . PRO A 1 326 ? -2.064 31.425 55.037 1.00 23.43 326 PRO A CA 1
ATOM 2040 C C . PRO A 1 326 ? -3.333 32.141 55.467 1.00 23.20 326 PRO A C 1
ATOM 2041 O O . PRO A 1 326 ? -4.427 31.623 55.214 1.00 28.58 326 PRO A O 1
ATOM 2045 N N . ALA A 1 327 ? -3.224 33.307 56.106 1.00 25.28 327 ALA A N 1
ATOM 2046 C CA . ALA A 1 327 ? -4.405 34.083 56.463 1.00 34.13 327 ALA A CA 1
ATOM 2047 C C . ALA A 1 327 ? -5.005 34.810 55.268 1.00 33.22 327 ALA A C 1
ATOM 2048 O O . ALA A 1 327 ? -6.193 35.147 55.296 1.00 35.30 327 ALA A O 1
ATOM 2050 N N . THR A 1 328 ? -4.215 35.062 54.224 1.00 29.45 328 THR A N 1
ATOM 2051 C CA . THR A 1 328 ? -4.709 35.696 53.011 1.00 36.12 328 THR A CA 1
ATOM 2052 C C . THR A 1 328 ? -4.664 34.787 51.794 1.00 39.19 328 THR A C 1
ATOM 2053 O O . THR A 1 328 ? -5.298 35.107 50.782 1.00 41.69 328 THR A O 1
ATOM 2057 N N . ALA A 1 329 ? -3.943 33.671 51.863 1.00 29.71 329 ALA A N 1
ATOM 2058 C CA . ALA A 1 329 ? -3.785 32.801 50.708 1.00 36.46 329 ALA A CA 1
ATOM 2059 C C . ALA A 1 329 ? -5.113 32.172 50.311 1.00 31.74 329 ALA A C 1
ATOM 2060 O O . ALA A 1 329 ? -5.965 31.870 51.150 1.00 33.79 329 ALA A O 1
ATOM 2062 N N . ALA A 1 330 ? -5.281 31.979 49.010 1.00 36.47 330 ALA A N 1
ATOM 2063 C CA . ALA A 1 330 ? -6.460 31.323 48.477 1.00 36.54 330 ALA A CA 1
ATOM 2064 C C . ALA A 1 330 ? -6.214 29.826 48.349 1.00 31.94 330 ALA A C 1
ATOM 2065 O O . ALA A 1 330 ? -5.083 29.377 48.139 1.00 37.11 330 ALA A O 1
ATOM 2067 N N . ASN A 1 331 ? -7.278 29.058 48.501 1.00 29.45 331 ASN A N 1
ATOM 2068 C CA . ASN A 1 331 ? -7.235 27.651 48.143 1.00 26.59 331 ASN A CA 1
ATOM 2069 C C . ASN A 1 331 ? -7.234 27.575 46.624 1.00 40.14 331 ASN A C 1
ATOM 2070 O O . ASN A 1 331 ? -8.238 27.944 46.001 1.00 44.28 331 ASN A O 1
ATOM 2075 N N . PRO A 1 332 ? -6.152 27.118 45.988 1.00 42.25 332 PRO A N 1
ATOM 2076 C CA . PRO A 1 332 ? -6.074 27.197 44.519 1.00 46.32 332 PRO A CA 1
ATOM 2077 C C . PRO A 1 332 ? -7.151 26.407 43.797 1.00 39.43 332 PRO A C 1
ATOM 2078 O O . PRO A 1 332 ? -7.443 26.712 42.634 1.00 48.12 332 PRO A O 1
ATOM 2082 N N . ALA A 1 333 ? -7.760 25.414 44.447 1.00 39.27 333 ALA A N 1
ATOM 2083 C CA . ALA A 1 333 ? -8.704 24.546 43.751 1.00 45.86 333 ALA A CA 1
ATOM 2084 C C . ALA A 1 333 ? -10.031 25.251 43.481 1.00 53.49 333 ALA A C 1
ATOM 2085 O O . ALA A 1 333 ? -10.609 25.099 42.398 1.00 48.37 333 ALA A O 1
ATOM 2087 N N . ASN A 1 334 ? -10.536 26.021 44.447 1.00 46.27 334 ASN A N 1
ATOM 2088 C CA . ASN A 1 334 ? -11.826 26.686 44.303 1.00 34.62 334 ASN A CA 1
ATOM 2089 C C . ASN A 1 334 ? -11.737 28.205 44.307 1.00 43.86 334 ASN A C 1
ATOM 2090 O O . ASN A 1 334 ? -12.767 28.870 44.149 1.00 44.58 334 ASN A O 1
ATOM 2095 N N . GLY A 1 335 ? -10.547 28.775 44.487 1.00 38.31 335 GLY A N 1
ATOM 2096 C CA . GLY A 1 335 ? -10.410 30.209 44.605 1.00 44.92 335 GLY A CA 1
ATOM 2097 C C . GLY A 1 335 ? -10.891 30.796 45.910 1.00 46.14 335 GLY A C 1
ATOM 2098 O O . GLY A 1 335 ? -10.680 31.993 46.143 1.00 43.08 335 GLY A O 1
ATOM 2099 N N . GLN A 1 336 ? -11.536 30.007 46.766 1.00 38.49 336 GLN A N 1
ATOM 2100 C CA . GLN A 1 336 ? -11.928 30.488 48.079 1.00 40.31 336 GLN A CA 1
ATOM 2101 C C . GLN A 1 336 ? -10.701 30.629 48.974 1.00 41.25 336 GLN A C 1
ATOM 2102 O O . GLN A 1 336 ? -9.651 30.024 48.736 1.00 42.78 336 GLN A O 1
ATOM 2108 N N . ALA A 1 337 ? -10.843 31.447 50.012 1.00 42.47 337 ALA A N 1
ATOM 2109 C CA . ALA A 1 337 ? -9.746 31.647 50.947 1.00 33.07 337 ALA A CA 1
ATOM 2110 C C . ALA A 1 337 ? -9.412 30.341 51.655 1.00 28.38 337 ALA A C 1
ATOM 2111 O O . ALA A 1 337 ? -10.295 29.531 51.950 1.00 30.25 337 ALA A O 1
ATOM 2113 N N . LEU A 1 338 ? -8.118 30.129 51.906 1.00 30.44 338 LEU A N 1
ATOM 2114 C CA . LEU A 1 338 ? -7.696 28.947 52.651 1.00 25.04 338 LEU A CA 1
ATOM 2115 C C . LEU A 1 338 ? -8.293 28.945 54.053 1.00 20.12 338 LEU A C 1
ATOM 2116 O O . LEU A 1 338 ? -8.680 27.892 54.571 1.00 23.60 338 LEU A O 1
ATOM 2121 N N . GLN A 1 339 ? -8.385 30.116 54.676 1.00 27.35 339 GLN A N 1
ATOM 2122 C CA . GLN A 1 339 ? -8.954 30.226 56.011 1.00 26.53 339 GLN A CA 1
ATOM 2123 C C . GLN A 1 339 ? -10.476 30.193 55.932 1.00 29.57 339 GLN A C 1
ATOM 2124 O O . GLN A 1 339 ? -11.077 30.923 55.137 1.00 34.89 339 GLN A O 1
ATOM 2130 N N . CYS A 1 340 ? -11.093 29.338 56.749 1.00 29.95 340 CYS A N 1
ATOM 2131 C CA . CYS A 1 340 ? -12.546 29.206 56.743 1.00 31.06 340 CYS A CA 1
ATOM 2132 C C . CYS A 1 340 ? -13.212 30.539 57.059 1.00 36.85 340 CYS A C 1
ATOM 2133 O O . CYS A 1 340 ? -12.792 31.262 57.966 1.00 31.52 340 CYS A O 1
ATOM 2136 N N . VAL A 1 341 ? -14.257 30.866 56.298 1.00 39.43 341 VAL A N 1
ATOM 2137 C CA . VAL A 1 341 ? -15.069 32.033 56.619 1.00 40.32 341 VAL A CA 1
ATOM 2138 C C . VAL A 1 341 ? -16.165 31.696 57.622 1.00 41.82 341 VAL A C 1
ATOM 2139 O O . VAL A 1 341 ? -16.667 32.601 58.304 1.00 55.27 341 VAL A O 1
ATOM 2143 N N . GLY A 1 342 ? -16.543 30.426 57.735 1.00 39.28 342 GLY A N 1
ATOM 2144 C CA . GLY A 1 342 ? -17.508 29.995 58.726 1.00 37.31 342 GLY A CA 1
ATOM 2145 C C . GLY A 1 342 ? -17.055 28.749 59.457 1.00 50.15 342 GLY A C 1
ATOM 2146 O O . GLY A 1 342 ? -15.964 28.723 60.035 1.00 47.51 342 GLY A O 1
ATOM 2147 N N . ALA A 1 343 ? -17.880 27.707 59.434 1.00 38.36 343 ALA A N 1
ATOM 2148 C CA . ALA A 1 343 ? -17.523 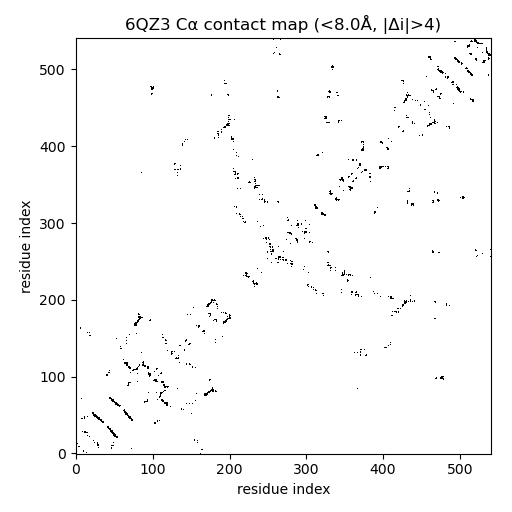26.458 60.086 1.00 44.97 343 ALA A CA 1
ATOM 2149 C C . ALA A 1 343 ? -16.439 25.730 59.294 1.00 41.00 343 ALA A C 1
ATOM 2150 O O . ALA A 1 343 ? -16.184 26.019 58.121 1.00 44.55 343 ALA A O 1
ATOM 2152 N N . LYS A 1 344 ? -15.801 24.769 59.957 1.00 37.99 344 LYS A N 1
ATOM 2153 C CA . LYS A 1 344 ? -14.704 24.032 59.345 1.00 40.29 344 LYS A CA 1
ATOM 2154 C C . LYS A 1 344 ? -15.227 23.055 58.300 1.00 39.11 344 LYS A C 1
ATOM 2155 O O . LYS A 1 344 ? -16.160 22.288 58.558 1.00 44.28 344 LYS A O 1
ATOM 2161 N N . THR A 1 345 ? -14.628 23.091 57.115 1.00 30.22 345 THR A N 1
ATOM 2162 C CA . THR A 1 345 ? -14.856 22.098 56.078 1.00 35.82 345 THR A CA 1
ATOM 2163 C C . THR A 1 345 ? -13.528 21.444 55.723 1.00 41.32 345 THR A C 1
ATOM 2164 O O . THR A 1 345 ? -12.456 21.896 56.132 1.00 34.16 345 THR A O 1
ATOM 2168 N N . ALA A 1 346 ? -13.607 20.360 54.951 1.00 32.94 346 ALA A N 1
ATOM 2169 C CA . ALA A 1 346 ? -12.398 19.675 54.511 1.00 40.14 346 ALA A CA 1
ATOM 2170 C C . ALA A 1 346 ? -11.553 20.519 53.566 1.00 38.55 346 ALA A C 1
ATOM 2171 O O . ALA A 1 346 ? -10.404 20.152 53.296 1.00 41.68 346 ALA A O 1
ATOM 2173 N N . ASP A 1 347 ? -12.080 21.640 53.074 1.00 28.47 347 ASP A N 1
ATOM 2174 C CA . ASP A 1 347 ? -11.396 22.470 52.092 1.00 38.15 347 ASP A CA 1
ATOM 2175 C C . ASP A 1 347 ? -10.900 23.792 52.665 1.00 30.28 347 ASP A C 1
ATOM 2176 O O . ASP A 1 347 ? -10.544 24.690 51.896 1.00 31.56 347 ASP A O 1
ATOM 2181 N N . CYS A 1 348 ? -10.866 23.941 53.989 1.00 30.97 348 CYS A N 1
ATOM 2182 C CA . CYS A 1 348 ? -10.373 25.175 54.584 1.00 28.96 348 CYS A CA 1
ATOM 2183 C C . CYS A 1 348 ? -9.774 24.876 55.952 1.00 21.99 348 CYS A C 1
ATOM 2184 O O . CYS A 1 348 ? -9.992 23.809 56.530 1.00 27.71 348 CYS A O 1
ATOM 2187 N N . LEU A 1 349 ? -9.000 25.836 56.454 1.00 26.43 349 LEU A N 1
ATOM 2188 C CA . LEU A 1 349 ? -8.386 25.763 57.771 1.00 23.43 349 LEU A CA 1
ATOM 2189 C C . LEU A 1 349 ? -9.024 26.800 58.686 1.00 23.09 349 LEU A C 1
ATOM 2190 O O . LEU A 1 349 ? -9.259 27.940 58.275 1.00 24.56 349 LEU A O 1
ATOM 2195 N N . SER A 1 350 ? -9.287 26.406 59.928 1.00 24.21 350 SER A N 1
ATOM 2196 C CA . SER A 1 350 ? -9.917 27.315 60.871 1.00 26.31 350 SER A CA 1
ATOM 2197 C C . SER A 1 350 ? -8.996 28.497 61.171 1.00 30.10 350 SER A C 1
ATOM 2198 O O . SER A 1 350 ? -7.770 28.377 61.086 1.00 24.22 350 SER A O 1
ATOM 2201 N N . PRO A 1 351 ? -9.563 29.659 61.505 1.00 23.82 351 PRO A N 1
ATOM 2202 C CA . PRO A 1 351 ? -8.713 30.794 61.901 1.00 23.55 351 PRO A CA 1
ATOM 2203 C C . PRO A 1 351 ? -7.788 30.474 63.065 1.00 27.60 351 PRO A C 1
ATOM 2204 O O . PRO A 1 351 ? -6.676 31.015 63.125 1.00 26.13 351 PRO A O 1
ATOM 2208 N N . VAL A 1 352 ? -8.211 29.604 63.986 1.00 23.68 352 VAL A N 1
ATOM 2209 C CA . VAL A 1 352 ? -7.343 29.209 65.092 1.00 20.93 352 VAL A CA 1
ATOM 2210 C C . VAL A 1 352 ? -6.161 28.393 64.578 1.00 24.94 352 VAL A C 1
ATOM 2211 O O . VAL A 1 352 ? -5.026 28.565 65.039 1.00 22.09 352 VAL A O 1
ATOM 2215 N N . GLN A 1 353 ? -6.406 27.498 63.616 1.00 22.94 353 GLN A N 1
ATOM 2216 C CA . GLN A 1 353 ? -5.310 26.753 62.997 1.00 21.75 353 GLN A CA 1
ATOM 2217 C C . GLN A 1 353 ? -4.334 27.692 62.302 1.00 21.91 353 GLN A C 1
ATOM 2218 O O . GLN A 1 353 ? -3.112 27.547 62.429 1.00 20.14 353 GLN A O 1
ATOM 2224 N N . VAL A 1 354 ? -4.865 28.661 61.550 1.00 21.48 354 VAL A N 1
ATOM 2225 C CA . VAL A 1 354 ? -4.020 29.577 60.789 1.00 19.97 354 VAL A CA 1
ATOM 2226 C C . VAL A 1 354 ? -3.175 30.425 61.729 1.00 21.72 354 VAL A C 1
ATOM 2227 O O . VAL A 1 354 ? -1.968 30.597 61.524 1.00 20.33 354 VAL A O 1
ATOM 2231 N N . THR A 1 355 ? -3.799 30.971 62.776 1.00 21.73 355 THR A N 1
ATOM 2232 C CA . THR A 1 355 ? -3.044 31.718 63.778 1.00 21.37 355 THR A CA 1
ATOM 2233 C C . THR A 1 355 ? -1.952 30.854 64.395 1.00 18.91 355 THR A C 1
ATOM 2234 O O . THR A 1 355 ? -0.812 31.305 64.565 1.00 21.90 355 THR A O 1
ATOM 2238 N N . ALA A 1 356 ? -2.280 29.601 64.719 1.00 20.97 356 ALA A N 1
ATOM 2239 C CA . ALA A 1 356 ? -1.335 28.726 65.406 1.00 20.34 356 ALA A CA 1
ATOM 2240 C C . ALA A 1 356 ? -0.114 28.432 64.542 1.00 23.10 356 ALA A C 1
ATOM 2241 O O . ALA A 1 356 ? 1.029 28.538 65.005 1.00 21.31 356 ALA A O 1
ATOM 2243 N N . ILE A 1 357 ? -0.331 28.047 63.283 1.00 19.66 357 ILE A N 1
ATOM 2244 C CA . ILE A 1 357 ? 0.813 27.666 62.459 1.00 19.68 357 ILE A CA 1
ATOM 2245 C C . ILE A 1 357 ? 1.620 28.893 62.057 1.00 20.09 357 ILE A C 1
ATOM 2246 O O . ILE A 1 357 ? 2.848 28.819 61.936 1.00 20.61 357 ILE A O 1
ATOM 2251 N N . LYS A 1 358 ? 0.964 30.044 61.867 1.00 20.58 358 LYS A N 1
ATOM 2252 C CA . LYS A 1 358 ? 1.705 31.274 61.604 1.00 18.92 358 LYS A CA 1
ATOM 2253 C C . LYS A 1 358 ? 2.639 31.603 62.762 1.00 18.43 358 LYS A C 1
ATOM 2254 O O . LYS A 1 358 ? 3.807 31.952 62.553 1.00 20.62 358 LYS A O 1
ATOM 2260 N N . ARG A 1 359 ? 2.137 31.490 63.992 1.00 18.43 359 ARG A N 1
ATOM 2261 C CA . ARG A 1 359 ? 2.944 31.819 65.161 1.00 17.27 359 ARG A CA 1
ATOM 2262 C C . ARG A 1 359 ? 4.099 30.842 65.328 1.00 17.76 359 ARG A C 1
ATOM 2263 O O . ARG A 1 359 ? 5.235 31.254 65.594 1.00 20.21 359 ARG A O 1
ATOM 2271 N N . ALA A 1 360 ? 3.825 29.544 65.174 1.00 20.73 360 ALA A N 1
ATOM 2272 C CA . ALA A 1 360 ? 4.880 28.541 65.275 1.00 19.95 360 ALA A CA 1
ATOM 2273 C C . ALA A 1 360 ? 5.981 28.782 64.248 1.00 19.75 360 ALA A C 1
ATOM 2274 O O . ALA A 1 360 ? 7.170 28.683 64.572 1.00 19.64 360 ALA A O 1
ATOM 2284 N N . ALA A 1 362 ? 6.842 31.538 62.869 1.00 18.95 362 ALA A N 1
ATOM 2285 C CA . ALA A 1 362 ? 7.535 32.804 63.086 1.00 21.66 362 ALA A CA 1
ATOM 2286 C C . ALA A 1 362 ? 8.767 32.640 63.966 1.00 20.39 362 ALA A C 1
ATOM 2287 O O . ALA A 1 362 ? 9.723 33.413 63.838 1.00 20.91 362 ALA A O 1
ATOM 2289 N N . GLY A 1 363 ? 8.760 31.663 64.869 1.00 20.34 363 GLY A N 1
ATOM 2290 C CA . GLY A 1 363 ? 9.884 31.429 65.744 1.00 19.90 363 GLY A CA 1
ATOM 2291 C C . GLY A 1 363 ? 9.716 32.080 67.102 1.00 20.21 363 GLY A C 1
ATOM 2292 O O . GLY A 1 363 ? 8.942 33.028 67.274 1.00 20.00 363 GLY A O 1
ATOM 2293 N N . PRO A 1 364 ? 10.456 31.588 68.094 1.00 20.29 364 PRO A N 1
ATOM 2294 C CA . PRO A 1 364 ? 10.276 32.075 69.467 1.00 22.17 364 PRO A CA 1
ATOM 2295 C C . PRO A 1 364 ? 10.862 33.463 69.687 1.00 22.94 364 PRO A C 1
ATOM 2296 O O . PRO A 1 364 ? 11.884 33.838 69.107 1.00 23.35 364 PRO A O 1
ATOM 2300 N N . VAL A 1 365 ? 10.192 34.226 70.555 1.00 21.49 365 VAL A N 1
ATOM 2301 C CA . VAL A 1 365 ? 10.652 35.539 70.990 1.00 23.33 365 VAL A CA 1
ATOM 2302 C C . VAL A 1 365 ? 10.461 35.634 72.498 1.00 23.12 365 VAL A C 1
ATOM 2303 O O . VAL A 1 365 ? 9.664 34.905 73.092 1.00 25.70 365 VAL A O 1
ATOM 2307 N N . ASN A 1 366 ? 11.200 36.552 73.118 1.00 25.37 366 ASN A N 1
ATOM 2308 C CA . ASN A 1 366 ? 10.998 36.841 74.531 1.00 24.12 366 ASN A CA 1
ATOM 2309 C C . ASN A 1 366 ? 9.954 37.952 74.667 1.00 25.90 366 ASN A C 1
ATOM 2310 O O . ASN A 1 366 ? 9.342 38.377 73.684 1.00 28.92 366 ASN A O 1
ATOM 2315 N N . SER A 1 367 ? 9.741 38.441 75.892 1.00 28.41 367 SER A N 1
ATOM 2316 C CA . SER A 1 367 ? 8.685 39.425 76.118 1.00 34.57 367 SER A CA 1
ATOM 2317 C C . SER A 1 367 ? 8.951 40.730 75.380 1.00 36.22 367 SER A C 1
ATOM 2318 O O . SER A 1 367 ? 8.007 41.459 75.053 1.00 34.25 367 SER A O 1
ATOM 2321 N N . ALA A 1 368 ? 10.216 41.043 75.112 1.00 30.34 368 ALA A N 1
ATOM 2322 C CA . ALA A 1 368 ? 10.568 42.240 74.357 1.00 35.89 368 ALA A CA 1
ATOM 2323 C C . ALA A 1 368 ? 10.448 42.053 72.851 1.00 37.59 368 ALA A C 1
ATOM 2324 O O . ALA A 1 368 ? 10.689 43.009 72.104 1.00 44.45 368 ALA A O 1
ATOM 2326 N N . GLY A 1 369 ? 10.082 40.862 72.387 1.00 32.81 369 GLY A N 1
ATOM 2327 C CA . GLY A 1 369 ? 9.981 40.597 70.968 1.00 30.86 369 GLY A CA 1
ATOM 2328 C C . GLY A 1 369 ? 11.279 40.233 70.287 1.00 27.69 369 GLY A C 1
ATOM 2329 O O . GLY A 1 369 ? 11.338 40.250 69.052 1.00 29.54 369 GLY A O 1
ATOM 2330 N N . THR A 1 370 ? 12.319 39.904 71.046 1.00 26.70 370 THR A N 1
ATOM 2331 C CA . THR A 1 370 ? 13.625 39.579 70.483 1.00 26.76 370 THR A CA 1
ATOM 2332 C C . THR A 1 370 ? 13.671 38.109 70.084 1.00 26.10 370 THR A C 1
ATOM 2333 O O . THR A 1 370 ? 13.362 37.243 70.910 1.00 24.56 370 THR A O 1
ATOM 2337 N N . PRO A 1 371 ? 14.052 37.794 68.846 1.00 24.01 371 PRO A N 1
ATOM 2338 C CA . PRO A 1 371 ? 14.080 36.389 68.417 1.00 21.61 371 PRO A CA 1
ATOM 2339 C C . PRO A 1 371 ? 15.086 35.573 69.215 1.00 24.39 371 PRO A C 1
ATOM 2340 O O . PRO A 1 371 ? 16.206 36.015 69.483 1.00 25.35 371 PRO A O 1
ATOM 2344 N N . LEU A 1 372 ? 14.672 34.361 69.586 1.00 20.33 372 LEU A N 1
ATOM 2345 C CA . LEU A 1 372 ? 15.501 33.448 70.359 1.00 18.90 372 LEU A CA 1
ATOM 2346 C C . LEU A 1 372 ? 16.060 32.301 69.528 1.00 20.16 372 LEU A C 1
ATOM 2347 O O . LEU A 1 372 ? 16.919 31.561 70.020 1.00 22.36 372 LEU A O 1
ATOM 2352 N N . TYR A 1 373 ? 15.596 32.135 68.292 1.00 22.61 373 TYR A N 1
ATOM 2353 C CA . TYR A 1 373 ? 16.160 31.152 67.376 1.00 17.32 373 TYR A CA 1
ATOM 2354 C C . TYR A 1 373 ? 16.141 31.732 65.967 1.00 20.22 373 TYR A C 1
ATOM 2355 O O . TYR A 1 373 ? 17.034 32.502 65.596 1.00 22.58 373 TYR A O 1
ATOM 2364 N N . ASN A 1 374 ? 15.118 31.396 65.192 1.00 19.74 374 ASN A N 1
ATOM 2365 C CA . ASN A 1 374 ? 14.961 31.885 63.827 1.00 17.30 374 ASN A CA 1
ATOM 2366 C C . ASN A 1 374 ? 13.551 31.524 63.379 1.00 16.68 374 ASN A C 1
ATOM 2367 O O . ASN A 1 374 ? 12.807 30.850 64.097 1.00 19.60 374 ASN A O 1
ATOM 2372 N N . ARG A 1 375 ? 13.187 31.981 62.186 1.00 20.39 375 ARG A N 1
ATOM 2373 C CA . ARG A 1 375 ? 11.913 31.610 61.595 1.00 20.46 375 ARG A CA 1
ATOM 2374 C C . ARG A 1 375 ? 12.087 30.395 60.685 1.00 20.19 375 ARG A C 1
ATOM 2375 O O . ARG A 1 375 ? 13.201 29.957 60.383 1.00 19.93 375 ARG A O 1
ATOM 2383 N N . TRP A 1 376 ? 10.957 29.841 60.258 1.00 18.86 376 TRP A N 1
ATOM 2384 C CA . TRP A 1 376 ? 10.923 28.635 59.447 1.00 18.30 376 TRP A CA 1
ATOM 2385 C C . TRP A 1 376 ? 10.292 28.940 58.099 1.00 19.62 376 TRP A C 1
ATOM 2386 O O . TRP A 1 376 ? 9.415 29.801 57.985 1.00 22.37 376 TRP A O 1
ATOM 2397 N N . ALA A 1 377 ? 10.734 28.216 57.077 1.00 17.93 377 ALA A N 1
ATOM 2398 C CA . ALA A 1 377 ? 10.285 28.464 55.716 1.00 19.05 377 ALA A CA 1
ATOM 2399 C C . ALA A 1 377 ? 9.011 27.690 55.409 1.00 18.10 377 ALA A C 1
ATOM 2400 O O . ALA A 1 377 ? 8.931 26.482 55.661 1.00 19.62 377 ALA A O 1
ATOM 2402 N N . TRP A 1 378 ? 8.017 28.388 54.863 1.00 19.37 378 TRP A N 1
ATOM 2403 C CA . TRP A 1 378 ? 6.888 27.701 54.255 1.00 18.84 378 TRP A CA 1
ATOM 2404 C C . TRP A 1 378 ? 7.384 26.890 53.066 1.00 18.34 378 TRP A C 1
ATOM 2405 O O . TRP A 1 378 ? 8.142 27.393 52.232 1.00 21.92 378 TRP A O 1
ATOM 2416 N N . ASP A 1 379 ? 6.967 25.630 52.991 1.00 18.57 379 ASP A N 1
ATOM 2417 C CA . ASP A 1 379 ? 7.404 24.769 51.902 1.00 20.64 379 ASP A CA 1
ATOM 2418 C C . ASP A 1 379 ? 6.407 23.632 51.743 1.00 21.56 379 ASP A C 1
ATOM 2419 O O . ASP A 1 379 ? 5.706 23.261 52.687 1.00 19.76 379 ASP A O 1
ATOM 2424 N N . ALA A 1 380 ? 6.361 23.073 50.531 1.00 20.15 380 ALA A N 1
ATOM 2425 C CA . ALA A 1 380 ? 5.391 22.028 50.227 1.00 20.21 380 ALA A CA 1
ATOM 2426 C C . ALA A 1 380 ? 5.680 20.724 50.958 1.00 18.78 380 ALA A C 1
ATOM 2427 O O . ALA A 1 380 ? 4.763 19.915 51.140 1.00 18.42 380 ALA A O 1
ATOM 2429 N N . GLY A 1 381 ? 6.923 20.498 51.376 1.00 19.00 381 GLY A N 1
ATOM 2430 C CA . GLY A 1 381 ? 7.252 19.285 52.095 1.00 19.06 381 GLY A CA 1
ATOM 2431 C C . GLY A 1 381 ? 6.726 19.207 53.511 1.00 17.85 381 GLY A C 1
ATOM 2432 O O . GLY A 1 381 ? 7.029 18.237 54.212 1.00 16.93 381 GLY A O 1
ATOM 2441 N N . SER A 1 383 ? 3.855 18.597 53.893 1.00 17.51 383 SER A N 1
ATOM 2442 C CA . SER A 1 383 ? 3.010 17.440 53.643 1.00 19.41 383 SER A CA 1
ATOM 2443 C C . SER A 1 383 ? 3.515 16.678 52.426 1.00 20.46 383 SER A C 1
ATOM 2444 O O . SER A 1 383 ? 4.725 16.596 52.185 1.00 19.32 383 SER A O 1
ATOM 2447 N N . GLY A 1 384 ? 2.590 16.127 51.652 1.00 20.23 384 GLY A N 1
ATOM 2448 C CA . GLY A 1 384 ? 2.936 15.282 50.531 1.00 22.75 384 GLY A CA 1
ATOM 2449 C C . GLY A 1 384 ? 2.068 14.046 50.526 1.00 21.28 384 GLY A C 1
ATOM 2450 O O . GLY A 1 384 ? 1.748 13.502 51.586 1.00 22.53 384 GLY A O 1
ATOM 2451 N N . LEU A 1 385 ? 1.673 13.592 49.342 1.00 21.36 385 LEU A N 1
ATOM 2452 C CA . LEU A 1 385 ? 0.801 12.434 49.204 1.00 19.16 385 LEU A CA 1
ATOM 2453 C C . LEU A 1 385 ? 1.384 11.529 48.133 1.00 19.25 385 LEU A C 1
ATOM 2454 O O . LEU A 1 385 ? 1.513 11.938 46.976 1.00 25.31 385 LEU A O 1
ATOM 2459 N N . SER A 1 386 ? 1.766 10.319 48.527 1.00 22.27 386 SER A N 1
ATOM 2460 C CA . SER A 1 386 ? 2.239 9.296 47.601 1.00 26.40 386 SER A CA 1
ATOM 2461 C C . SER A 1 386 ? 1.262 8.133 47.683 1.00 29.39 386 SER A C 1
ATOM 2462 O O . SER A 1 386 ? 1.211 7.431 48.698 1.00 27.99 386 SER A O 1
ATOM 2465 N N . GLY A 1 387 ? 0.487 7.935 46.621 1.00 38.90 387 GLY A N 1
ATOM 2466 C CA . GLY A 1 387 ? -0.607 6.987 46.671 1.00 37.40 387 GLY A CA 1
ATOM 2467 C C . GLY A 1 387 ? -1.651 7.438 47.670 1.00 27.69 387 GLY A C 1
ATOM 2468 O O . GLY A 1 387 ? -2.293 8.475 47.480 1.00 31.10 387 GLY A O 1
ATOM 2469 N N . THR A 1 388 ? -1.821 6.674 48.746 1.00 28.65 388 THR A N 1
ATOM 2470 C CA . THR A 1 388 ? -2.704 7.053 49.840 1.00 29.98 388 THR A CA 1
ATOM 2471 C C . THR A 1 388 ? -1.936 7.376 51.115 1.00 34.30 388 THR A C 1
ATOM 2472 O O . THR A 1 388 ? -2.552 7.565 52.170 1.00 30.34 388 THR A O 1
ATOM 2476 N N . THR A 1 389 ? -0.610 7.454 51.041 1.00 25.63 389 THR A N 1
ATOM 2477 C CA . THR A 1 389 ? 0.241 7.636 52.209 1.00 24.96 389 THR A CA 1
ATOM 2478 C C . THR A 1 389 ? 0.635 9.102 52.330 1.00 25.96 389 THR A C 1
ATOM 2479 O O . THR A 1 389 ? 1.313 9.642 51.448 1.00 23.63 389 THR A O 1
ATOM 2483 N N . TYR A 1 390 ? 0.208 9.741 53.417 1.00 23.94 390 TYR A N 1
ATOM 2484 C CA . TYR A 1 390 ? 0.586 11.120 53.691 1.00 21.83 390 TYR A CA 1
ATOM 2485 C C . TYR A 1 390 ? 1.990 11.179 54.277 1.00 20.14 390 TYR A C 1
ATOM 2486 O O . TYR A 1 390 ? 2.396 10.303 55.046 1.00 23.03 390 TYR A O 1
ATOM 2495 N N . ASN A 1 391 ? 2.728 12.222 53.913 1.00 18.29 391 ASN A N 1
ATOM 2496 C CA . ASN A 1 391 ? 4.068 12.428 54.450 1.00 18.56 391 ASN A CA 1
ATOM 2497 C C . ASN A 1 391 ? 3.994 12.762 55.937 1.00 15.29 391 ASN A C 1
ATOM 2498 O O . ASN A 1 391 ? 3.303 13.705 56.335 1.00 20.15 391 ASN A O 1
ATOM 2503 N N . GLN A 1 392 ? 4.709 11.991 56.756 1.00 19.04 392 GLN A N 1
ATOM 2504 C CA . GLN A 1 392 ? 4.789 12.233 58.192 1.00 16.76 392 GLN A CA 1
ATOM 2505 C C . GLN A 1 392 ? 6.068 12.950 58.604 1.00 18.73 392 GLN A C 1
ATOM 2506 O O . GLN A 1 392 ? 6.194 13.330 59.774 1.00 19.28 392 GLN A O 1
ATOM 2512 N N . GLY A 1 393 ? 7.003 13.153 57.673 1.00 19.04 393 GLY A N 1
ATOM 2513 C CA . GLY A 1 393 ? 8.354 13.590 57.991 1.00 16.69 393 GLY A CA 1
ATOM 2514 C C . GLY A 1 393 ? 8.485 15.034 58.430 1.00 16.91 393 GLY A C 1
ATOM 2515 O O . GLY A 1 393 ? 9.542 15.401 58.956 1.00 19.41 393 GLY A O 1
ATOM 2516 N N . TRP A 1 394 ? 7.465 15.863 58.209 1.00 16.58 394 TRP A N 1
ATOM 2517 C CA . TRP A 1 394 ? 7.490 17.201 58.786 1.00 15.68 394 TRP A CA 1
ATOM 2518 C C . TRP A 1 394 ? 6.748 17.242 60.117 1.00 17.18 394 TRP A C 1
ATOM 2519 O O . TRP A 1 394 ? 7.293 17.714 61.118 1.00 16.86 394 TRP A O 1
ATOM 2530 N N . ARG A 1 395 ? 5.518 16.723 60.145 1.00 16.53 395 ARG A N 1
ATOM 2531 C CA . ARG A 1 395 ? 4.654 16.884 61.310 1.00 17.91 395 ARG A CA 1
ATOM 2532 C C . ARG A 1 395 ? 5.135 16.109 62.529 1.00 17.89 395 ARG A C 1
ATOM 2533 O O . ARG A 1 395 ? 4.733 16.437 63.648 1.00 18.18 395 ARG A O 1
ATOM 2541 N N . SER A 1 396 ? 5.983 15.097 62.350 1.00 16.42 396 SER A N 1
ATOM 2542 C CA . SER A 1 396 ? 6.410 14.298 63.491 1.00 15.97 396 SER A CA 1
ATOM 2543 C C . SER A 1 396 ? 7.192 15.119 64.507 1.00 19.13 396 SER A C 1
ATOM 2544 O O . SER A 1 396 ? 7.274 14.725 65.676 1.00 20.23 396 SER A O 1
ATOM 2547 N N . TRP A 1 397 ? 7.747 16.261 64.095 1.00 17.37 397 TRP A N 1
ATOM 2548 C CA . TRP A 1 397 ? 8.623 17.023 64.978 1.00 14.32 397 TRP A CA 1
ATOM 2549 C C . TRP A 1 397 ? 7.836 17.903 65.943 1.00 18.14 397 TRP A C 1
ATOM 2550 O O . TRP A 1 397 ? 8.055 17.843 67.158 1.00 17.74 397 TRP A O 1
ATOM 2561 N N . TRP A 1 398 ? 6.920 18.725 65.430 1.00 16.14 398 TRP A N 1
ATOM 2562 C CA . TRP A 1 398 ? 6.162 19.635 66.286 1.00 16.38 398 TRP A CA 1
ATOM 2563 C C . TRP A 1 398 ? 4.788 19.112 66.665 1.00 19.31 398 TRP A C 1
ATOM 2564 O O . TRP A 1 398 ? 4.276 19.466 67.733 1.00 19.11 398 TRP A O 1
ATOM 2575 N N . LEU A 1 399 ? 4.156 18.319 65.805 1.00 17.29 399 LEU A N 1
ATOM 2576 C CA . LEU A 1 399 ? 2.785 17.888 66.041 1.00 17.30 399 LEU A CA 1
ATOM 2577 C C . LEU A 1 399 ? 2.711 16.476 66.594 1.00 20.60 399 LEU A C 1
ATOM 2578 O O . LEU A 1 399 ? 2.049 16.238 67.608 1.00 19.49 399 LEU A O 1
ATOM 2583 N N . GLY A 1 400 ? 3.396 15.537 65.954 1.00 18.44 400 GLY A N 1
ATOM 2584 C CA . GLY A 1 400 ? 3.226 14.136 66.264 1.00 16.65 400 GLY A CA 1
ATOM 2585 C C . GLY A 1 400 ? 2.158 13.500 65.398 1.00 19.20 400 GLY A C 1
ATOM 2586 O O . GLY A 1 400 ? 1.453 14.157 64.627 1.00 21.00 400 GLY A O 1
ATOM 2587 N N . SER A 1 401 ? 2.033 12.182 65.544 1.00 21.18 401 SER A N 1
ATOM 2588 C CA A SER A 1 401 ? 1.082 11.425 64.740 0.45 24.92 401 SER A CA 1
ATOM 2589 C CA B SER A 1 401 ? 1.082 11.426 64.739 0.55 24.91 401 SER A CA 1
ATOM 2590 C C . SER A 1 401 ? -0.349 11.752 65.152 1.00 25.78 401 SER A C 1
ATOM 2591 O O . SER A 1 401 ? -0.688 11.718 66.338 1.00 23.08 401 SER A O 1
ATOM 2596 N N . PHE A 1 402 ? -1.191 12.058 64.161 1.00 22.92 402 PHE A N 1
ATOM 2597 C CA . PHE A 1 402 ? -2.578 12.419 64.446 1.00 22.18 402 PHE A CA 1
ATOM 2598 C C . PHE A 1 402 ? -3.322 11.285 65.141 1.00 29.05 402 PHE A C 1
ATOM 2599 O O . PHE A 1 402 ? -4.079 11.521 66.090 1.00 24.38 402 PHE A O 1
ATOM 2607 N N . ASN A 1 403 ? -3.122 10.048 64.685 1.00 26.85 403 ASN A N 1
ATOM 2608 C CA . ASN A 1 403 ? -3.885 8.902 65.182 1.00 30.12 403 ASN A CA 1
ATOM 2609 C C . ASN A 1 403 ? -3.265 8.386 66.481 1.00 35.22 403 ASN A C 1
ATOM 2610 O O . ASN A 1 403 ? -2.734 7.277 66.569 1.00 38.38 403 ASN A O 1
ATOM 2615 N N . SER A 1 404 ? -3.354 9.217 67.517 1.00 29.06 404 SER A N 1
ATOM 2616 C CA . SER A 1 404 ? -2.848 8.845 68.828 1.00 30.95 404 SER A CA 1
ATOM 2617 C C . SER A 1 404 ? -3.619 9.600 69.897 1.00 25.41 404 SER A C 1
ATOM 2618 O O . SER A 1 404 ? -3.999 10.757 69.699 1.00 28.90 404 SER A O 1
ATOM 2621 N N . SER A 1 405 ? -3.851 8.930 71.023 1.00 32.56 405 SER A N 1
ATOM 2622 C CA . SER A 1 405 ? -4.465 9.542 72.193 1.00 30.90 405 SER A CA 1
ATOM 2623 C C . SER A 1 405 ? -3.435 10.131 73.145 1.00 30.73 405 SER A C 1
ATOM 2624 O O . SER A 1 405 ? -3.803 10.592 74.231 1.00 29.39 405 SER A O 1
ATOM 2627 N N . ALA A 1 406 ? -2.159 10.116 72.767 1.00 23.94 406 ALA A N 1
ATOM 2628 C CA . ALA A 1 406 ? -1.091 10.712 73.550 1.00 23.49 406 ALA A CA 1
ATOM 2629 C C . ALA A 1 406 ? -0.293 11.656 72.664 1.00 21.99 406 ALA A C 1
ATOM 2630 O O . ALA A 1 406 ? -0.286 11.533 71.436 1.00 27.98 406 ALA A O 1
ATOM 2632 N N . ASN A 1 407 ? 0.366 12.618 73.301 1.00 19.95 407 ASN A N 1
ATOM 2633 C CA . ASN A 1 407 ? 1.332 13.443 72.592 1.00 19.32 407 ASN A CA 1
ATOM 2634 C C . ASN A 1 407 ? 2.561 12.605 72.270 1.00 20.35 407 ASN A C 1
ATOM 2635 O O . ASN A 1 407 ? 3.086 11.904 73.140 1.00 24.83 407 ASN A O 1
ATOM 2640 N N . ASN A 1 408 ? 3.014 12.654 71.013 1.00 21.74 408 ASN A N 1
ATOM 2641 C CA . ASN A 1 408 ? 4.235 11.934 70.669 1.00 24.15 408 ASN A CA 1
ATOM 2642 C C . ASN A 1 408 ? 5.165 12.752 69.773 1.00 22.77 408 ASN A C 1
ATOM 2643 O O . ASN A 1 408 ? 6.104 12.191 69.195 1.00 22.22 408 ASN A O 1
ATOM 2648 N N . ALA A 1 409 ? 4.948 14.061 69.661 1.00 19.48 409 ALA A N 1
ATOM 2649 C CA . ALA A 1 409 ? 5.877 14.906 68.927 1.00 16.73 409 ALA A CA 1
ATOM 2650 C C . ALA A 1 409 ? 7.221 14.965 69.642 1.00 20.43 409 ALA A C 1
ATOM 2651 O O . ALA A 1 409 ? 7.298 14.956 70.873 1.00 21.49 409 ALA A O 1
ATOM 2653 N N . GLN A 1 410 ? 8.295 15.034 68.851 1.00 19.41 410 GLN A N 1
ATOM 2654 C CA . GLN A 1 410 ? 9.628 15.114 69.443 1.00 15.18 410 GLN A CA 1
ATOM 2655 C C . GLN A 1 410 ? 9.785 16.360 70.305 1.00 16.96 410 GLN A C 1
ATOM 2656 O O . GLN A 1 410 ? 10.493 16.328 71.318 1.00 20.49 410 GLN A O 1
ATOM 2662 N N . ARG A 1 411 ? 9.132 17.457 69.926 1.00 17.33 411 ARG A N 1
ATOM 2663 C CA . ARG A 1 411 ? 9.282 18.733 70.610 1.00 19.54 411 ARG A CA 1
ATOM 2664 C C . ARG A 1 411 ? 8.284 18.936 71.742 1.00 21.48 411 ARG A C 1
ATOM 2665 O O . ARG A 1 411 ? 8.417 19.909 72.490 1.00 19.63 411 ARG A O 1
ATOM 2673 N N . VAL A 1 412 ? 7.295 18.056 71.886 1.00 18.91 412 VAL A N 1
ATOM 2674 C CA . VAL A 1 412 ? 6.282 18.205 72.926 1.00 18.73 412 VAL A CA 1
ATOM 2675 C C . VAL A 1 412 ? 6.660 17.347 74.126 1.00 23.29 412 VAL A C 1
ATOM 2676 O O . VAL A 1 412 ? 6.880 17.861 75.228 1.00 21.77 412 VAL A O 1
ATOM 2680 N N . SER A 1 413 ? 6.742 16.034 73.921 1.00 23.04 413 SER A N 1
ATOM 2681 C CA . SER A 1 413 ? 7.099 15.108 74.984 1.00 24.19 413 SER A CA 1
ATOM 2682 C C . SER A 1 413 ? 8.240 14.180 74.600 1.00 22.00 413 SER A C 1
ATOM 2683 O O . SER A 1 413 ? 8.629 13.335 75.414 1.00 23.56 413 SER A O 1
ATOM 2686 N N . GLY A 1 414 ? 8.788 14.319 73.397 1.00 18.53 414 GLY A N 1
ATOM 2687 C CA . GLY A 1 414 ? 9.773 13.397 72.873 1.00 20.14 414 GLY A CA 1
ATOM 2688 C C . GLY A 1 414 ? 11.191 13.751 73.266 1.00 20.67 414 GLY A C 1
ATOM 2689 O O . GLY A 1 414 ? 11.439 14.555 74.170 1.00 19.62 414 GLY A O 1
ATOM 2690 N N . PHE A 1 415 ? 12.141 13.142 72.550 1.00 21.29 415 PHE A N 1
ATOM 2691 C CA . PHE A 1 415 ? 13.537 13.211 72.970 1.00 22.01 415 PHE A CA 1
ATOM 2692 C C . PHE A 1 415 ? 14.094 14.626 72.889 1.00 17.71 415 PHE A C 1
ATOM 2693 O O . PHE A 1 415 ? 15.038 14.951 73.615 1.00 20.43 415 PHE A O 1
ATOM 2701 N N . SER A 1 416 ? 13.545 15.474 72.018 1.00 17.57 416 SER A N 1
ATOM 2702 C CA . SER A 1 416 ? 14.068 16.832 71.896 1.00 19.17 416 SER A CA 1
ATOM 2703 C C . SER A 1 416 ? 13.749 17.650 73.139 1.00 18.26 416 SER A C 1
ATOM 2704 O O . SER A 1 416 ? 14.618 18.341 73.683 1.00 18.72 416 SER A O 1
ATOM 2707 N N . ALA A 1 417 ? 12.500 17.585 73.601 1.00 16.64 417 ALA A N 1
ATOM 2708 C CA . ALA A 1 417 ? 12.136 18.261 74.841 1.00 17.47 417 ALA A CA 1
ATOM 2709 C C . ALA A 1 417 ? 12.910 17.690 76.022 1.00 22.78 417 ALA A C 1
ATOM 2710 O O . ALA A 1 417 ? 13.395 18.441 76.878 1.00 20.27 417 ALA A O 1
ATOM 2712 N N . ARG A 1 418 ? 13.047 16.363 76.079 1.00 18.54 418 ARG A N 1
ATOM 2713 C CA . ARG A 1 418 ? 13.796 15.744 77.168 1.00 18.43 418 ARG A CA 1
ATOM 2714 C C . ARG A 1 418 ? 15.258 16.164 77.141 1.00 20.51 418 ARG A C 1
ATOM 2715 O O . ARG A 1 418 ? 15.845 16.471 78.186 1.00 21.10 418 ARG A O 1
ATOM 2723 N N . SER A 1 419 ? 15.866 16.177 75.951 1.00 16.48 419 SER A N 1
ATOM 2724 C CA . SER A 1 419 ? 17.273 16.548 75.844 1.00 18.18 419 SER A CA 1
ATOM 2725 C C . SER A 1 419 ? 17.507 17.988 76.283 1.00 20.95 419 SER A C 1
ATOM 2726 O O . SER A 1 419 ? 18.527 18.289 76.913 1.00 22.02 419 SER A O 1
ATOM 2729 N N . TRP A 1 420 ? 16.581 18.897 75.965 1.00 17.31 420 TRP A N 1
ATOM 2730 C CA . TRP A 1 420 ? 16.769 20.277 76.398 1.00 17.04 420 TRP A CA 1
ATOM 2731 C C . TRP A 1 420 ? 16.811 20.370 77.917 1.00 18.47 420 TRP A C 1
ATOM 2732 O O . TRP A 1 420 ? 17.663 21.069 78.479 1.00 20.46 420 TRP A O 1
ATOM 2743 N N . LEU A 1 421 ? 15.923 19.643 78.597 1.00 18.55 421 LEU A N 1
ATOM 2744 C CA . LEU A 1 421 ? 15.791 19.786 80.044 1.00 18.62 421 LEU A CA 1
ATOM 2745 C C . LEU A 1 421 ? 17.000 19.219 80.782 1.00 24.57 421 LEU A C 1
ATOM 2746 O O . LEU A 1 421 ? 17.421 19.771 81.806 1.00 23.91 421 LEU A O 1
ATOM 2751 N N . VAL A 1 422 ? 17.568 18.119 80.291 1.00 21.62 422 VAL A N 1
ATOM 2752 C CA . VAL A 1 422 ? 18.632 17.433 81.008 1.00 19.53 422 VAL A CA 1
ATOM 2753 C C . VAL A 1 422 ? 20.010 17.703 80.403 1.00 21.46 422 VAL A C 1
ATOM 2754 O O . VAL A 1 422 ? 21.004 17.730 81.140 1.00 21.37 422 VAL A O 1
ATOM 2758 N N . ASP A 1 423 ? 20.102 17.941 79.093 1.00 19.07 423 ASP A N 1
ATOM 2759 C CA . ASP A 1 423 ? 21.402 18.128 78.457 1.00 17.01 423 ASP A CA 1
ATOM 2760 C C . ASP A 1 423 ? 21.771 19.581 78.227 1.00 18.05 423 ASP A C 1
ATOM 2761 O O . ASP A 1 423 ? 22.957 19.911 78.281 1.00 21.12 423 ASP A O 1
ATOM 2766 N N . PHE A 1 424 ? 20.803 20.457 77.956 1.00 18.42 424 PHE A N 1
ATOM 2767 C CA . PHE A 1 424 ? 21.132 21.812 77.534 1.00 18.31 424 PHE A CA 1
ATOM 2768 C C . PHE A 1 424 ? 20.807 22.877 78.570 1.00 21.80 424 PHE A C 1
ATOM 2769 O O . PHE A 1 424 ? 21.517 23.882 78.642 1.00 24.71 424 PHE A O 1
ATOM 2777 N N . ALA A 1 425 ? 19.773 22.679 79.381 1.00 19.40 425 ALA A N 1
ATOM 2778 C CA . ALA A 1 425 ? 19.554 23.565 80.516 1.00 21.35 425 ALA A CA 1
ATOM 2779 C C . ALA A 1 425 ? 20.618 23.316 81.579 1.00 21.67 425 ALA A C 1
ATOM 2780 O O . ALA A 1 425 ? 20.950 22.170 81.894 1.00 22.64 425 ALA A O 1
ATOM 2782 N N . THR A 1 426 ? 21.165 24.400 82.127 1.00 22.98 426 THR A N 1
ATOM 2783 C CA . THR A 1 426 ? 22.163 24.313 83.189 1.00 22.97 426 THR A CA 1
ATOM 2784 C C . THR A 1 426 ? 21.681 25.151 84.364 1.00 23.49 426 THR A C 1
ATOM 2785 O O . THR A 1 426 ? 21.426 26.359 84.194 1.00 25.15 426 THR A O 1
ATOM 2789 N N . PRO A 1 427 ? 21.522 24.567 85.564 1.00 26.40 427 PRO A N 1
ATOM 2790 C CA . PRO A 1 427 ? 21.733 23.139 85.839 1.00 23.58 427 PRO A CA 1
ATOM 2791 C C . PRO A 1 427 ? 20.651 22.261 85.210 1.00 22.88 427 PRO A C 1
ATOM 2792 O O . PRO A 1 427 ? 19.583 22.776 84.872 1.00 25.49 427 PRO A O 1
ATOM 2796 N N . PRO A 1 428 ? 20.935 20.971 85.034 1.00 25.98 428 PRO A N 1
ATOM 2797 C CA . PRO A 1 428 ? 19.937 20.078 84.436 1.00 26.86 428 PRO A CA 1
ATOM 2798 C C . PRO A 1 428 ? 18.663 20.036 85.261 1.00 25.23 428 PRO A C 1
ATOM 2799 O O . PRO A 1 428 ? 18.671 20.252 86.477 1.00 29.30 428 PRO A O 1
ATOM 2803 N N . GLU A 1 429 ? 17.552 19.750 84.580 1.00 22.51 429 GLU A N 1
ATOM 2804 C CA . GLU A 1 429 ? 16.230 19.692 85.198 1.00 26.50 429 GLU A CA 1
ATOM 2805 C C . GLU A 1 429 ? 15.605 18.324 84.942 1.00 29.03 429 GLU A C 1
ATOM 2806 O O . GLU A 1 429 ? 14.676 18.194 84.132 1.00 31.84 429 GLU A O 1
ATOM 2812 N N . PRO A 1 430 ? 16.088 17.283 85.615 1.00 27.08 430 PRO A N 1
ATOM 2813 C CA . PRO A 1 430 ? 15.427 15.981 85.509 1.00 26.95 430 PRO A CA 1
ATOM 2814 C C . PRO A 1 430 ? 14.051 16.019 86.151 1.00 33.53 430 PRO A C 1
ATOM 2815 O O . PRO A 1 430 ? 13.781 16.806 87.062 1.00 31.92 430 PRO A O 1
ATOM 2827 N N . PRO A 1 432 ? 9.944 13.490 85.986 1.00 36.56 432 PRO A N 1
ATOM 2828 C CA . PRO A 1 432 ? 9.262 12.338 85.389 1.00 30.19 432 PRO A CA 1
ATOM 2829 C C . PRO A 1 432 ? 8.966 12.587 83.918 1.00 27.82 432 PRO A C 1
ATOM 2830 O O . PRO A 1 432 ? 8.720 13.719 83.493 1.00 25.70 432 PRO A O 1
ATOM 2842 N N . THR A 1 434 ? 6.402 11.840 82.396 1.00 28.45 434 THR A N 1
ATOM 2843 C CA . THR A 1 434 ? 5.015 12.272 82.278 1.00 27.03 434 THR A CA 1
ATOM 2844 C C . THR A 1 434 ? 4.834 13.771 82.484 1.00 31.75 434 THR A C 1
ATOM 2845 O O . THR A 1 434 ? 3.730 14.276 82.257 1.00 33.73 434 THR A O 1
ATOM 2849 N N . GLN A 1 435 ? 5.871 14.492 82.902 1.00 22.89 435 GLN A N 1
ATOM 2850 C CA . GLN A 1 435 ? 5.768 15.926 83.138 1.00 30.11 435 GLN A CA 1
ATOM 2851 C C . GLN A 1 435 ? 6.369 16.758 82.015 1.00 24.28 435 GLN A C 1
ATOM 2852 O O . GLN A 1 435 ? 6.285 17.989 82.063 1.00 23.16 435 GLN A O 1
ATOM 2858 N N . VAL A 1 436 ? 6.963 16.120 81.005 1.00 23.84 436 VAL A N 1
ATOM 2859 C CA . VAL A 1 436 ? 7.725 16.857 80.000 1.00 22.32 436 VAL A CA 1
ATOM 2860 C C . VAL A 1 436 ? 6.811 17.762 79.181 1.00 17.91 436 VAL A C 1
ATOM 2861 O O . VAL A 1 436 ? 7.122 18.938 78.955 1.00 21.77 436 VAL A O 1
ATOM 2865 N N . ALA A 1 437 ? 5.678 17.229 78.713 1.00 21.34 437 ALA A N 1
ATOM 2866 C CA . ALA A 1 437 ? 4.770 18.037 77.903 1.00 16.90 437 ALA A CA 1
ATOM 2867 C C . ALA A 1 437 ? 4.247 19.230 78.691 1.00 19.66 437 ALA A C 1
ATOM 2868 O O . ALA A 1 437 ? 4.177 20.348 78.168 1.00 21.22 437 ALA A O 1
ATOM 2870 N N . ALA A 1 438 ? 3.889 19.014 79.958 1.00 19.52 438 ALA A N 1
ATOM 2871 C CA . ALA A 1 438 ? 3.448 20.122 80.799 1.00 23.18 438 ALA A CA 1
ATOM 2872 C C . ALA A 1 438 ? 4.558 21.149 80.985 1.00 22.13 438 ALA A C 1
ATOM 2873 O O . ALA A 1 438 ? 4.297 22.357 81.040 1.00 22.77 438 ALA A O 1
ATOM 2875 N N . ARG A 1 439 ? 5.808 20.687 81.073 1.00 23.50 439 ARG A N 1
ATOM 2876 C CA . ARG A 1 439 ? 6.926 21.610 81.225 1.00 24.44 439 ARG A CA 1
ATOM 2877 C C . ARG A 1 439 ? 7.090 22.489 79.989 1.00 23.50 439 ARG A C 1
ATOM 2878 O O . ARG A 1 439 ? 7.425 23.673 80.103 1.00 24.90 439 ARG A O 1
ATOM 2902 N N . LYS A 1 442 ? 4.466 25.202 80.061 1.00 24.36 442 LYS A N 1
ATOM 2903 C CA . LYS A 1 442 ? 4.734 26.204 81.087 1.00 29.69 442 LYS A CA 1
ATOM 2904 C C . LYS A 1 442 ? 6.044 26.948 80.864 1.00 30.57 442 LYS A C 1
ATOM 2905 O O . LYS A 1 442 ? 6.410 27.792 81.687 1.00 27.48 442 LYS A O 1
ATOM 2911 N N . PHE A 1 443 ? 6.746 26.652 79.772 1.00 22.02 443 PHE A N 1
ATOM 2912 C CA . PHE A 1 443 ? 8.039 27.254 79.466 1.00 22.42 443 PHE A CA 1
ATOM 2913 C C . PHE A 1 443 ? 7.943 28.776 79.423 1.00 21.35 443 PHE A C 1
ATOM 2914 O O . PHE A 1 443 ? 7.066 29.338 78.761 1.00 24.04 443 PHE A O 1
ATOM 2922 N N . ASP A 1 444 ? 8.852 29.440 80.138 1.00 23.63 444 ASP A N 1
ATOM 2923 C CA . ASP A 1 444 ? 8.880 30.894 80.262 1.00 26.28 444 ASP A CA 1
ATOM 2924 C C . ASP A 1 444 ? 9.984 31.433 79.362 1.00 23.27 444 ASP A C 1
ATOM 2925 O O . ASP A 1 444 ? 11.164 31.148 79.590 1.00 25.07 444 ASP A O 1
ATOM 2930 N N . PHE A 1 445 ? 9.608 32.226 78.359 1.00 22.52 445 PHE A N 1
ATOM 2931 C CA . PHE A 1 445 ? 10.572 32.652 77.352 1.00 20.69 445 PHE A CA 1
ATOM 2932 C C . PHE A 1 445 ? 11.445 33.820 77.796 1.00 25.12 445 PHE A C 1
ATOM 2933 O O . PHE A 1 445 ? 12.345 34.213 77.047 1.00 26.47 445 PHE A O 1
ATOM 2941 N N . ASP A 1 446 ? 11.222 34.363 78.993 1.00 26.72 446 ASP A N 1
ATOM 2942 C CA . ASP A 1 446 ? 12.137 35.335 79.575 1.00 29.76 446 ASP A CA 1
ATOM 2943 C C . ASP A 1 446 ? 13.154 34.707 80.517 1.00 29.66 446 ASP A C 1
ATOM 2944 O O . ASP A 1 446 ? 14.204 35.313 80.762 1.00 40.27 446 ASP A O 1
ATOM 2949 N N . ILE A 1 447 ? 12.872 33.521 81.045 1.00 23.24 447 ILE A N 1
ATOM 2950 C CA . ILE A 1 447 ? 13.695 32.886 82.065 1.00 24.39 447 ILE A CA 1
ATOM 2951 C C . ILE A 1 447 ? 14.368 31.627 81.532 1.00 25.75 447 ILE A C 1
ATOM 2952 O O . ILE A 1 447 ? 15.587 31.473 81.629 1.00 26.48 447 ILE A O 1
ATOM 2957 N N . ASP A 1 448 ? 13.582 30.711 80.972 1.00 23.27 448 ASP A N 1
ATOM 2958 C CA . ASP A 1 448 ? 14.127 29.422 80.559 1.00 20.96 448 ASP A CA 1
ATOM 2959 C C . ASP A 1 448 ? 15.154 29.510 79.433 1.00 17.90 448 ASP A C 1
ATOM 2960 O O . ASP A 1 448 ? 16.166 28.791 79.513 1.00 22.05 448 ASP A O 1
ATOM 2965 N N . PRO A 1 449 ? 14.980 30.324 78.382 1.00 20.10 449 PRO A N 1
ATOM 2966 C CA . PRO A 1 449 ? 16.008 30.373 77.327 1.00 20.31 449 PRO A CA 1
ATOM 2967 C C . PRO A 1 449 ? 17.386 30.775 77.823 1.00 25.46 449 PRO A C 1
ATOM 2968 O O . PRO A 1 449 ? 18.384 30.431 77.177 1.00 24.70 449 PRO A O 1
ATOM 2972 N N . LEU A 1 450 ? 17.478 31.485 78.948 1.00 23.07 450 LEU A N 1
ATOM 2973 C CA . LEU A 1 450 ? 18.780 31.905 79.448 1.00 24.60 450 LEU A CA 1
ATOM 2974 C C . LEU A 1 450 ? 19.613 30.735 79.955 1.00 21.14 450 LEU A C 1
ATOM 2975 O O . LEU A 1 450 ? 20.833 30.876 80.098 1.00 24.67 450 LEU A O 1
ATOM 2980 N N . LYS A 1 451 ? 18.989 29.584 80.212 1.00 22.51 451 LYS A N 1
ATOM 2981 C CA . LYS A 1 451 ? 19.683 28.458 80.823 1.00 19.51 451 LYS A CA 1
ATOM 2982 C C . LYS A 1 451 ? 20.655 27.764 79.879 1.00 20.47 451 LYS A C 1
ATOM 2983 O O . LYS A 1 451 ? 21.490 26.985 80.349 1.00 22.23 451 LYS A O 1
ATOM 2989 N N . ILE A 1 452 ? 20.574 28.021 78.570 1.00 20.89 452 ILE A N 1
ATOM 2990 C CA . ILE A 1 452 ? 21.559 27.462 77.645 1.00 19.70 452 ILE A CA 1
ATOM 2991 C C . ILE A 1 452 ? 22.829 28.292 77.588 1.00 20.01 452 ILE A C 1
ATOM 2992 O O . ILE A 1 452 ? 23.796 27.885 76.933 1.00 20.44 452 ILE A O 1
ATOM 2997 N N . TRP A 1 453 ? 22.851 29.444 78.258 1.00 21.72 453 TRP A N 1
ATOM 2998 C CA . TRP A 1 453 ? 24.044 30.270 78.374 1.00 23.30 453 TRP A CA 1
ATOM 2999 C C . TRP A 1 453 ? 24.629 30.247 79.778 1.00 22.88 453 TRP A C 1
ATOM 3000 O O . TRP A 1 453 ? 25.660 30.884 80.017 1.00 27.55 453 TRP A O 1
ATOM 3011 N N . ALA A 1 454 ? 24.006 29.531 80.704 1.00 21.76 454 ALA A N 1
ATOM 3012 C CA . ALA A 1 454 ? 24.383 29.572 82.106 1.00 22.82 454 ALA A CA 1
ATOM 3013 C C . ALA A 1 454 ? 25.405 28.492 82.444 1.00 34.83 454 ALA A C 1
ATOM 3014 O O . ALA A 1 454 ? 25.529 27.473 81.760 1.00 23.50 454 ALA A O 1
ATOM 3016 N N . THR A 1 455 ? 26.152 28.745 83.515 1.00 27.55 455 THR A N 1
ATOM 3017 C CA . THR A 1 455 ? 26.990 27.753 84.167 1.00 28.81 455 THR A CA 1
ATOM 3018 C C . THR A 1 455 ? 26.547 27.639 85.619 1.00 33.43 455 THR A C 1
ATOM 3019 O O . THR A 1 455 ? 25.976 28.578 86.181 1.00 34.38 455 THR A O 1
ATOM 3023 N N . SER A 1 456 ? 26.797 26.482 86.227 1.00 32.23 456 SER A N 1
ATOM 3024 C CA . SER A 1 456 ? 26.316 26.250 87.584 1.00 30.05 456 SER A CA 1
ATOM 3025 C C . SER A 1 456 ? 27.081 25.095 88.209 1.00 34.88 456 SER A C 1
ATOM 3026 O O . SER A 1 456 ? 27.135 24.005 87.635 1.00 30.60 456 SER A O 1
ATOM 3029 N N . GLY A 1 457 ? 27.654 25.336 89.386 1.00 41.24 457 GLY A N 1
ATOM 3030 C CA . GLY A 1 457 ? 28.334 24.273 90.110 1.00 31.88 457 GLY A CA 1
ATOM 3031 C C . GLY A 1 457 ? 29.453 23.664 89.290 1.00 29.91 457 GLY A C 1
ATOM 3032 O O . GLY A 1 457 ? 30.334 24.362 88.777 1.00 30.48 457 GLY A O 1
ATOM 3033 N N . GLN A 1 458 ? 29.415 22.338 89.156 1.00 29.64 458 GLN A N 1
ATOM 3034 C CA . GLN A 1 458 ? 30.418 21.621 88.381 1.00 29.51 458 GLN A CA 1
ATOM 3035 C C . GLN A 1 458 ? 30.195 21.728 86.878 1.00 26.73 458 GLN A C 1
ATOM 3036 O O . GLN A 1 458 ? 31.057 21.292 86.108 1.00 27.49 458 GLN A O 1
ATOM 3042 N N . PHE A 1 459 ? 29.073 22.294 86.443 1.00 25.92 459 PHE A N 1
ATOM 3043 C CA . PHE A 1 459 ? 28.841 22.554 85.024 1.00 26.50 459 PHE A CA 1
ATOM 3044 C C . PHE A 1 459 ? 29.499 23.888 84.697 1.00 23.43 459 PHE A C 1
ATOM 3045 O O . PHE A 1 459 ? 28.887 24.953 84.785 1.00 28.35 459 PHE A O 1
ATOM 3053 N N . THR A 1 460 ? 30.780 23.824 84.330 1.00 25.50 460 THR A N 1
ATOM 3054 C CA . THR A 1 460 ? 31.609 25.009 84.155 1.00 27.17 460 THR A CA 1
ATOM 3055 C C . THR A 1 460 ? 31.569 25.579 82.742 1.00 31.25 460 THR A C 1
ATOM 3056 O O . THR A 1 460 ? 32.154 26.642 82.505 1.00 29.33 460 THR A O 1
ATOM 3060 N N . GLN A 1 461 ? 30.911 24.903 81.804 1.00 24.29 461 GLN A N 1
ATOM 3061 C CA . GLN A 1 461 ? 30.638 25.440 80.480 1.00 21.70 461 GLN A CA 1
ATOM 3062 C C . GLN A 1 461 ? 29.136 25.404 80.236 1.00 19.68 461 GLN A C 1
ATOM 3063 O O . GLN A 1 461 ? 28.438 24.512 80.725 1.00 24.79 461 GLN A O 1
ATOM 3069 N N . SER A 1 462 ? 28.638 26.387 79.492 1.00 20.98 462 SER A N 1
ATOM 3070 C CA . SER A 1 462 ? 27.239 26.359 79.100 1.00 20.89 462 SER A CA 1
ATOM 3071 C C . SER A 1 462 ? 27.053 25.413 77.920 1.00 20.52 462 SER A C 1
ATOM 3072 O O . SER A 1 462 ? 28.006 25.058 77.226 1.00 19.43 462 SER A O 1
ATOM 3075 N N . SER A 1 463 ? 25.805 24.998 77.694 1.00 19.28 463 SER A N 1
ATOM 3076 C CA . SER A 1 463 ? 25.564 24.081 76.584 1.00 19.45 463 SER A CA 1
ATOM 3077 C C . SER A 1 463 ? 25.838 24.742 75.239 1.00 18.33 463 SER A C 1
ATOM 3078 O O . SER A 1 463 ? 26.244 24.063 74.290 1.00 19.29 463 SER A O 1
ATOM 3089 N N . ASP A 1 465 ? 28.266 26.716 74.894 1.00 22.89 465 ASP A N 1
ATOM 3090 C CA . ASP A 1 465 ? 29.726 26.637 74.861 1.00 26.75 465 ASP A CA 1
ATOM 3091 C C . ASP A 1 465 ? 30.197 25.313 74.266 1.00 18.73 465 ASP A C 1
ATOM 3092 O O . ASP A 1 465 ? 31.018 25.295 73.341 1.00 22.93 465 ASP A O 1
ATOM 3097 N N . TRP A 1 466 ? 29.705 24.186 74.794 1.00 18.79 466 TRP A N 1
ATOM 3098 C CA . TRP A 1 466 ? 30.236 22.901 74.349 1.00 21.23 466 TRP A CA 1
ATOM 3099 C C . TRP A 1 466 ? 29.498 22.322 73.149 1.00 20.10 466 TRP A C 1
ATOM 3100 O O . TRP A 1 466 ? 30.108 21.585 72.368 1.00 18.40 466 TRP A O 1
ATOM 3111 N N . HIS A 1 467 ? 28.219 22.645 72.957 1.00 18.24 467 HIS A N 1
ATOM 3112 C CA . HIS A 1 467 ? 27.471 22.062 71.846 1.00 19.68 467 HIS A CA 1
ATOM 3113 C C . HIS A 1 467 ? 27.316 23.003 70.662 1.00 19.40 467 HIS A C 1
ATOM 3114 O O . HIS A 1 467 ? 27.239 22.536 69.522 1.00 18.26 467 HIS A O 1
ATOM 3121 N N . GLY A 1 468 ? 27.265 24.312 70.899 1.00 21.09 468 GLY A N 1
ATOM 3122 C CA . GLY A 1 468 ? 27.100 25.246 69.806 1.00 18.42 468 GLY A CA 1
ATOM 3123 C C . GLY A 1 468 ? 28.304 25.268 68.883 1.00 18.23 468 GLY A C 1
ATOM 3124 O O . GLY A 1 468 ? 29.442 25.028 69.288 1.00 22.94 468 GLY A O 1
ATOM 3125 N N . ALA A 1 469 ? 28.039 25.563 67.607 1.00 20.25 469 ALA A N 1
ATOM 3126 C CA . ALA A 1 469 ? 29.078 25.661 66.589 1.00 22.52 469 ALA A CA 1
ATOM 3127 C C . ALA A 1 469 ? 28.725 26.835 65.676 1.00 20.98 469 ALA A C 1
ATOM 3128 O O . ALA A 1 469 ? 28.375 26.671 64.509 1.00 18.90 469 ALA A O 1
ATOM 3130 N N . THR A 1 470 ? 28.836 28.048 66.217 1.00 20.00 470 THR A N 1
ATOM 3131 C CA . THR A 1 470 ? 28.366 29.250 65.540 1.00 20.32 470 THR A CA 1
ATOM 3132 C C . THR A 1 470 ? 29.498 30.129 65.025 1.00 21.20 470 THR A C 1
ATOM 3133 O O . THR A 1 470 ? 29.233 31.221 64.511 1.00 25.30 470 THR A O 1
ATOM 3137 N N . SER A 1 471 ? 30.745 29.682 65.133 1.00 21.25 471 SER A N 1
ATOM 3138 C CA . SER A 1 471 ? 31.870 30.504 64.704 1.00 18.41 471 SER A CA 1
ATOM 3139 C C . SER A 1 471 ? 31.967 30.550 63.185 1.00 23.46 471 SER A C 1
ATOM 3140 O O . SER A 1 471 ? 31.814 29.533 62.504 1.00 21.00 471 SER A O 1
ATOM 3143 N N . THR A 1 472 ? 32.224 31.745 62.654 1.00 23.25 472 THR A N 1
ATOM 3144 C CA . THR A 1 472 ? 32.503 31.924 61.236 1.00 28.20 472 THR A CA 1
ATOM 3145 C C . THR A 1 472 ? 33.989 32.106 60.960 1.00 25.11 472 THR A C 1
ATOM 3146 O O . THR A 1 472 ? 34.363 32.482 59.845 1.00 27.43 472 THR A O 1
ATOM 3150 N N . ASP A 1 473 ? 34.842 31.844 61.951 1.00 23.24 473 ASP A N 1
ATOM 3151 C CA . ASP A 1 473 ? 36.292 31.939 61.782 1.00 29.29 473 ASP A CA 1
ATOM 3152 C C . ASP A 1 473 ? 36.805 30.598 61.267 1.00 20.96 473 ASP A C 1
ATOM 3153 O O . ASP A 1 473 ? 37.271 29.737 62.017 1.00 27.64 473 ASP A O 1
ATOM 3158 N N . LEU A 1 474 ? 36.714 30.426 59.948 1.00 25.76 474 LEU A N 1
ATOM 3159 C CA . LEU A 1 474 ? 37.191 29.223 59.278 1.00 21.90 474 LEU A CA 1
ATOM 3160 C C . LEU A 1 474 ? 38.483 29.473 58.511 1.00 23.41 474 LEU A C 1
ATOM 3161 O O . LEU A 1 474 ? 38.803 28.723 57.583 1.00 21.29 474 LEU A O 1
ATOM 3166 N N . ALA A 1 475 ? 39.228 30.518 58.880 1.00 29.20 475 ALA A N 1
ATOM 3167 C CA . ALA A 1 475 ? 40.455 30.848 58.161 1.00 33.10 475 ALA A CA 1
ATOM 3168 C C . ALA A 1 475 ? 41.450 29.696 58.212 1.00 23.20 475 ALA A C 1
ATOM 3169 O O . ALA A 1 475 ? 42.050 29.335 57.193 1.00 24.02 475 ALA A O 1
ATOM 3171 N N . ALA A 1 476 ? 41.637 29.104 59.395 1.00 24.82 476 ALA A N 1
ATOM 3172 C CA . ALA A 1 476 ? 42.575 27.994 59.529 1.00 22.89 476 ALA A CA 1
ATOM 3173 C C . ALA A 1 476 ? 42.149 26.806 58.677 1.00 26.02 476 ALA A C 1
ATOM 3174 O O . ALA A 1 476 ? 42.981 26.178 58.011 1.00 25.10 476 ALA A O 1
ATOM 3176 N N . PHE A 1 47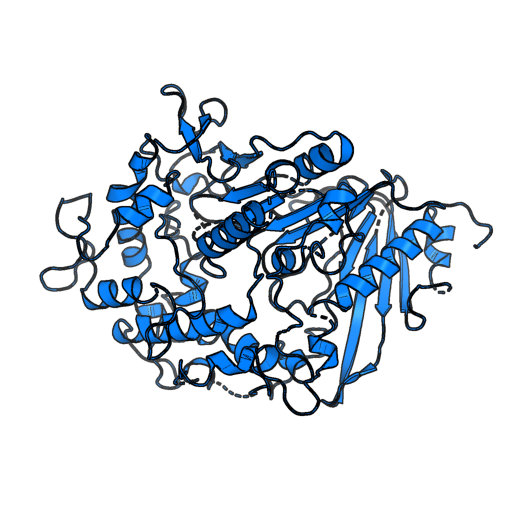7 ? 40.855 26.486 58.689 1.00 22.85 477 PHE A N 1
ATOM 3177 C CA . PHE A 1 477 ? 40.344 25.391 57.871 1.00 21.97 477 PHE A CA 1
ATOM 3178 C C . PHE A 1 477 ? 40.556 25.670 56.387 1.00 20.11 477 PHE A C 1
ATOM 3179 O O . PHE A 1 477 ? 41.059 24.815 55.647 1.00 22.02 477 PHE A O 1
ATOM 3187 N N . ARG A 1 478 ? 40.190 26.873 55.935 1.00 21.50 478 ARG A N 1
ATOM 3188 C CA . ARG A 1 478 ? 40.321 27.218 54.521 1.00 20.85 478 ARG A CA 1
ATOM 3189 C C . ARG A 1 478 ? 41.782 27.264 54.085 1.00 22.27 478 ARG A C 1
ATOM 3190 O O . ARG A 1 478 ? 42.126 26.790 52.996 1.00 23.66 478 ARG A O 1
ATOM 3198 N N . ASP A 1 479 ? 42.655 27.836 54.917 1.00 23.69 479 ASP A N 1
ATOM 3199 C CA . ASP A 1 479 ? 44.032 28.077 54.499 1.00 26.51 479 ASP A CA 1
ATOM 3200 C C . ASP A 1 479 ? 44.836 26.794 54.330 1.00 29.15 479 ASP A C 1
ATOM 3201 O O . ASP A 1 479 ? 45.818 26.793 53.581 1.00 27.77 479 ASP A O 1
ATOM 3206 N N . ARG A 1 480 ? 44.454 25.709 55.000 1.00 24.72 480 ARG A N 1
ATOM 3207 C CA . ARG A 1 480 ? 45.138 24.433 54.830 1.00 30.07 480 ARG A CA 1
ATOM 3208 C C . ARG A 1 480 ? 44.500 23.561 53.755 1.00 22.96 480 ARG A C 1
ATOM 3209 O O . ARG A 1 480 ? 44.862 22.387 53.632 1.00 28.42 480 ARG A O 1
ATOM 3217 N N . GLY A 1 481 ? 43.568 24.105 52.980 1.00 23.56 481 GLY A N 1
ATOM 3218 C CA . GLY A 1 481 ? 42.952 23.382 51.889 1.00 22.96 481 GLY A CA 1
ATOM 3219 C C . GLY A 1 481 ? 41.618 22.742 52.195 1.00 22.21 481 GLY A C 1
ATOM 3220 O O . GLY A 1 481 ? 41.104 21.996 51.353 1.00 23.96 481 GLY A O 1
ATOM 3221 N N . GLY A 1 482 ? 41.037 23.010 53.361 1.00 19.93 482 GLY A N 1
ATOM 3222 C CA . GLY A 1 482 ? 39.797 22.356 53.729 1.00 19.71 482 GLY A CA 1
ATOM 3223 C C . GLY A 1 482 ? 38.623 22.837 52.898 1.00 20.63 482 GLY A C 1
ATOM 3224 O O . GLY A 1 482 ? 38.529 24.004 52.518 1.00 20.39 482 GLY A O 1
ATOM 3225 N N . LYS A 1 483 ? 37.712 21.908 52.616 1.00 16.17 483 LYS A N 1
ATOM 3226 C CA . LYS A 1 483 ? 36.507 22.180 51.846 1.00 16.80 483 LYS A CA 1
ATOM 3227 C C . LYS A 1 483 ? 35.304 21.665 52.619 1.00 18.47 483 LYS A C 1
ATOM 3228 O O . LYS A 1 483 ? 35.361 20.593 53.228 1.00 17.52 483 LYS A O 1
ATOM 3242 N N . ILE A 1 485 ? 30.971 21.094 52.411 1.00 16.13 485 ILE A N 1
ATOM 3243 C CA . ILE A 1 485 ? 29.680 21.100 51.735 1.00 17.21 485 ILE A CA 1
ATOM 3244 C C . ILE A 1 485 ? 28.603 21.027 52.804 1.00 18.92 485 ILE A C 1
ATOM 3245 O O . ILE A 1 485 ? 28.556 20.067 53.582 1.00 17.57 485 ILE A O 1
ATOM 3250 N N . LEU A 1 486 ? 27.753 22.048 52.858 1.00 15.84 486 LEU A N 1
ATOM 3251 C CA . LEU A 1 486 ? 26.565 22.029 53.696 1.00 16.88 486 LEU A CA 1
ATOM 3252 C C . LEU A 1 486 ? 25.353 21.700 52.835 1.00 14.45 486 LEU A C 1
ATOM 3253 O O . LEU A 1 486 ? 25.301 22.046 51.653 1.00 15.97 486 LEU A O 1
ATOM 3258 N N . TYR A 1 487 ? 24.381 21.016 53.433 1.00 14.72 487 TYR A N 1
ATOM 3259 C CA . TYR A 1 487 ? 23.098 20.831 52.772 1.00 15.40 487 TYR A CA 1
ATOM 3260 C C . TYR A 1 487 ? 22.003 20.811 53.823 1.00 15.43 487 TYR A C 1
ATOM 3261 O O . TYR A 1 487 ? 22.253 20.540 54.998 1.00 15.56 487 TYR A O 1
ATOM 3270 N N . HIS A 1 488 ? 20.782 21.127 53.393 1.00 14.53 488 HIS A N 1
ATOM 3271 C CA . HIS A 1 488 ? 19.671 21.248 54.330 1.00 14.70 488 HIS A CA 1
ATOM 3272 C C . HIS A 1 488 ? 18.358 21.173 53.563 1.00 16.98 488 HIS A C 1
ATOM 3273 O O . HIS A 1 488 ? 18.195 21.853 52.547 1.00 16.78 488 HIS A O 1
ATOM 3280 N N . GLY A 1 489 ? 17.427 20.355 54.050 1.00 14.75 489 GLY A N 1
ATOM 3281 C CA . GLY A 1 489 ? 16.110 20.273 53.425 1.00 16.82 489 GLY A CA 1
ATOM 3282 C C . GLY A 1 489 ? 15.218 21.433 53.846 1.00 17.94 489 GLY A C 1
ATOM 3283 O O . GLY A 1 489 ? 15.161 21.810 55.015 1.00 15.96 489 GLY A O 1
ATOM 3292 N N . SER A 1 491 ? 12.024 21.670 54.085 1.00 15.05 491 SER A N 1
ATOM 3293 C CA . SER A 1 491 ? 10.936 21.277 54.973 1.00 17.83 491 SER A CA 1
ATOM 3294 C C . SER A 1 491 ? 11.434 20.513 56.194 1.00 14.78 491 SER A C 1
ATOM 3295 O O . SER A 1 491 ? 10.743 19.625 56.702 1.00 16.79 491 SER A O 1
ATOM 3298 N N . ASP A 1 492 ? 12.627 20.851 56.668 1.00 17.37 492 ASP A N 1
ATOM 3299 C CA . ASP A 1 492 ? 13.177 20.308 57.903 1.00 15.03 492 ASP A CA 1
ATOM 3300 C C . ASP A 1 492 ? 12.516 21.000 59.091 1.00 16.34 492 ASP A C 1
ATOM 3301 O O . ASP A 1 492 ? 12.602 22.225 59.224 1.00 18.14 492 ASP A O 1
ATOM 3306 N N . ALA A 1 493 ? 11.849 20.224 59.945 1.00 15.32 493 ALA A N 1
ATOM 3307 C CA . ALA A 1 493 ? 11.223 20.757 61.148 1.00 15.26 493 ALA A CA 1
ATOM 3308 C C . ALA A 1 493 ? 12.078 20.561 62.392 1.00 18.63 493 ALA A C 1
ATOM 3309 O O . ALA A 1 493 ? 11.695 21.023 63.473 1.00 16.96 493 ALA A O 1
ATOM 3311 N N . ALA A 1 494 ? 13.226 19.893 62.268 1.00 15.61 494 ALA A N 1
ATOM 3312 C CA . ALA A 1 494 ? 14.145 19.780 63.395 1.00 13.84 494 ALA A CA 1
ATOM 3313 C C . ALA A 1 494 ? 14.993 21.038 63.536 1.00 18.12 494 ALA A C 1
ATOM 3314 O O . ALA A 1 494 ? 15.052 21.641 64.615 1.00 16.88 494 ALA A O 1
ATOM 3316 N N . PHE A 1 495 ? 15.653 21.442 62.450 1.00 15.60 495 PHE A N 1
ATOM 3317 C CA . PHE A 1 495 ? 16.471 22.644 62.386 1.00 15.81 495 PHE A CA 1
ATOM 3318 C C . PHE A 1 495 ? 16.064 23.437 61.155 1.00 16.48 495 PHE A C 1
ATOM 3319 O O . PHE A 1 495 ? 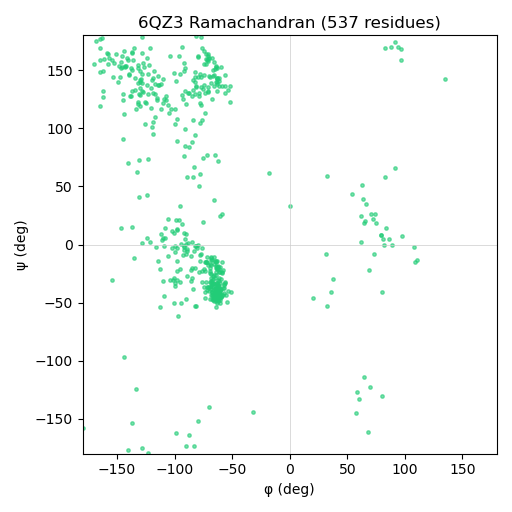15.773 22.858 60.104 1.00 15.42 495 PHE A O 1
ATOM 3327 N N . SER A 1 496 ? 16.037 24.758 61.288 1.00 15.56 496 SER A N 1
ATOM 3328 C CA . SER A 1 496 ? 15.517 25.617 60.231 1.00 15.57 496 SER A CA 1
ATOM 3329 C C . SER A 1 496 ? 16.546 25.784 59.121 1.00 17.49 496 SER A C 1
ATOM 3330 O O . SER A 1 496 ? 17.657 26.264 59.363 1.00 17.34 496 SER A O 1
ATOM 3333 N N . ALA A 1 497 ? 16.164 25.409 57.896 1.00 16.86 497 ALA A N 1
ATOM 3334 C CA . ALA A 1 497 ? 17.042 25.625 56.751 1.00 16.43 497 ALA A CA 1
ATOM 3335 C C . ALA A 1 497 ? 17.408 27.096 56.602 1.00 15.84 497 ALA A C 1
ATOM 3336 O O . ALA A 1 497 ? 18.529 27.419 56.189 1.00 17.58 497 ALA A O 1
ATOM 3338 N N . LEU A 1 498 ? 16.482 27.999 56.936 1.00 17.30 498 LEU A N 1
ATOM 3339 C CA . LEU A 1 498 ? 16.789 29.422 56.873 1.00 18.91 498 LEU A CA 1
ATOM 3340 C C . LEU A 1 498 ? 17.866 29.805 57.879 1.00 19.30 498 LEU A C 1
ATOM 3341 O O . LEU A 1 498 ? 18.625 30.752 57.640 1.00 18.56 498 LEU A O 1
ATOM 3346 N N . ASP A 1 499 ? 17.961 29.082 58.999 1.00 16.97 499 ASP A N 1
ATOM 3347 C CA . ASP A 1 499 ? 19.018 29.375 59.963 1.00 17.90 499 ASP A CA 1
ATOM 3348 C C . ASP A 1 499 ? 20.383 28.934 59.446 1.00 19.41 499 ASP A C 1
ATOM 3349 O O . ASP A 1 499 ? 21.386 29.628 59.659 1.00 18.48 499 ASP A O 1
ATOM 3354 N N . THR A 1 500 ? 20.451 27.785 58.768 1.00 18.99 500 THR A N 1
ATOM 3355 C CA . THR A 1 500 ? 21.701 27.416 58.109 1.00 18.89 500 THR A CA 1
ATOM 3356 C C . THR A 1 500 ? 22.072 28.441 57.047 1.00 19.33 500 THR A C 1
ATOM 3357 O O . THR A 1 500 ? 23.243 28.819 56.923 1.00 19.77 500 THR A O 1
ATOM 3361 N N . ALA A 1 501 ? 21.084 28.915 56.281 1.00 17.87 501 ALA A N 1
ATOM 3362 C CA . ALA A 1 501 ? 21.358 29.935 55.276 1.00 18.20 501 ALA A CA 1
ATOM 3363 C C . ALA A 1 501 ? 21.911 31.202 55.916 1.00 21.80 501 ALA A C 1
ATOM 3364 O O . ALA A 1 501 ? 22.810 31.844 55.358 1.00 20.10 501 ALA A O 1
ATOM 3366 N N . ASP A 1 502 ? 21.394 31.571 57.093 1.00 21.14 502 ASP A N 1
ATOM 3367 C CA . ASP A 1 502 ? 21.887 32.767 57.772 1.00 22.57 502 ASP A CA 1
ATOM 3368 C C . ASP A 1 502 ? 23.327 32.589 58.236 1.00 23.65 502 ASP A C 1
ATOM 3369 O O . ASP A 1 502 ? 24.125 33.532 58.164 1.00 20.97 502 ASP A O 1
ATOM 3374 N N . TYR A 1 503 ? 23.681 31.396 58.727 1.00 20.63 503 TYR A N 1
ATOM 3375 C CA . TYR A 1 503 ? 25.083 31.143 59.045 1.00 20.15 503 TYR A CA 1
ATOM 3376 C C . TYR A 1 503 ? 25.950 31.295 57.805 1.00 21.55 503 TYR A C 1
ATOM 3377 O O . TYR A 1 503 ? 27.028 31.897 57.862 1.00 22.61 503 TYR A O 1
ATOM 3386 N N . TYR A 1 504 ? 25.502 30.736 56.680 1.00 20.16 504 TYR A N 1
ATOM 3387 C CA . TYR A 1 504 ? 26.301 30.795 55.463 1.00 16.96 504 TYR A CA 1
ATOM 3388 C C . TYR A 1 504 ? 26.478 32.235 54.992 1.00 24.37 504 TYR A C 1
ATOM 3389 O O . TYR A 1 504 ? 27.550 32.605 54.496 1.00 23.67 504 TYR A O 1
ATOM 3398 N N . GLU A 1 505 ? 25.444 33.066 55.152 1.00 22.57 505 GLU A N 1
ATOM 3399 C CA . GLU A 1 505 ? 25.580 34.480 54.816 1.00 24.64 505 GLU A CA 1
ATOM 3400 C C . GLU A 1 505 ? 26.598 35.164 55.719 1.00 27.50 505 GLU A C 1
ATOM 3401 O O . GLU A 1 505 ? 27.415 35.964 55.248 1.00 25.01 505 GLU A O 1
ATOM 3407 N N . ARG A 1 506 ? 26.562 34.866 57.022 1.00 22.65 506 ARG A N 1
ATOM 3408 C CA . ARG A 1 506 ? 27.558 35.415 57.937 1.00 24.98 506 ARG A CA 1
ATOM 3409 C C . ARG A 1 506 ? 28.957 34.939 57.571 1.00 32.76 506 ARG A C 1
ATOM 3410 O O . ARG A 1 506 ? 29.926 35.704 57.663 1.00 29.21 506 ARG A O 1
ATOM 3418 N N . LEU A 1 507 ? 29.081 33.675 57.158 1.00 25.39 507 LEU A N 1
ATOM 3419 C CA . LEU A 1 507 ? 30.379 33.148 56.749 1.00 28.11 507 LEU A CA 1
ATOM 3420 C C . LEU A 1 507 ? 30.935 33.925 55.563 1.00 26.43 507 LEU A C 1
ATOM 3421 O O . LEU A 1 507 ? 32.105 34.329 55.561 1.00 26.48 507 LEU A O 1
ATOM 3426 N N . GLY A 1 508 ? 30.105 34.147 54.541 1.00 24.03 508 GLY A N 1
ATOM 3427 C CA . GLY A 1 508 ? 30.550 34.913 53.390 1.00 27.80 508 GLY A CA 1
ATOM 3428 C C . GLY A 1 508 ? 30.910 36.345 53.732 1.00 32.37 508 GLY A C 1
ATOM 3429 O O . GLY A 1 508 ? 31.820 36.921 53.129 1.00 32.26 508 GLY A O 1
ATOM 3430 N N . ALA A 1 509 ? 30.209 36.937 54.702 1.00 30.49 509 ALA A N 1
ATOM 3431 C CA . ALA A 1 509 ? 30.515 38.305 55.109 1.00 31.79 509 ALA A CA 1
ATOM 3432 C C . ALA A 1 509 ? 31.833 38.374 55.868 1.00 42.37 509 ALA A C 1
ATOM 3433 O O . ALA A 1 509 ? 32.591 39.341 55.724 1.00 35.37 509 ALA A O 1
ATOM 3435 N N . ALA A 1 510 ? 32.122 37.360 56.686 1.00 32.45 510 ALA A N 1
ATOM 3436 C CA . ALA A 1 510 ? 33.381 37.345 57.419 1.00 36.87 510 ALA A CA 1
ATOM 3437 C C . ALA A 1 510 ? 34.549 36.987 56.513 1.00 41.10 510 ALA A C 1
ATOM 3438 O O . ALA A 1 510 ? 35.685 37.397 56.777 1.00 44.34 510 ALA A O 1
ATOM 3448 N N . PRO A 1 512 ? 35.498 36.923 52.428 1.00 47.89 512 PRO A N 1
ATOM 3449 C CA . PRO A 1 512 ? 35.216 37.092 50.997 1.00 47.97 512 PRO A CA 1
ATOM 3450 C C . PRO A 1 512 ? 35.745 35.916 50.190 1.00 41.39 512 PRO A C 1
ATOM 3451 O O . PRO A 1 512 ? 36.808 35.364 50.482 1.00 42.19 512 PRO A O 1
ATOM 3455 N N . GLY A 1 513 ? 34.988 35.538 49.163 1.00 42.16 513 GLY A N 1
ATOM 3456 C CA . GLY A 1 513 ? 35.329 34.367 48.379 1.00 44.46 513 GLY A CA 1
ATOM 3457 C C . GLY A 1 513 ? 35.048 33.057 49.080 1.00 34.14 513 GLY A C 1
ATOM 3458 O O . GLY A 1 513 ? 35.698 32.049 48.780 1.00 29.71 513 GLY A O 1
ATOM 3459 N N . ALA A 1 514 ? 34.087 33.046 50.009 1.00 33.87 514 ALA A N 1
ATOM 3460 C CA . ALA A 1 514 ? 33.824 31.850 50.806 1.00 38.58 514 ALA A CA 1
ATOM 3461 C C . ALA A 1 514 ? 33.391 30.673 49.944 1.00 27.04 514 ALA A C 1
ATOM 3462 O O . ALA A 1 514 ? 33.637 29.517 50.309 1.00 24.46 514 ALA A O 1
ATOM 3464 N N . ALA A 1 515 ? 32.759 30.939 48.798 1.00 23.52 515 ALA A N 1
ATOM 3465 C CA . ALA A 1 515 ? 32.349 29.869 47.896 1.00 22.87 515 ALA A CA 1
ATOM 3466 C C . ALA A 1 515 ? 33.530 29.093 47.331 1.00 22.56 515 ALA A C 1
ATOM 3467 O O . ALA A 1 515 ? 33.325 28.011 46.766 1.00 21.35 515 ALA A O 1
ATOM 3469 N N . GLY A 1 516 ? 34.751 29.616 47.458 1.00 20.91 516 GLY A N 1
ATOM 3470 C CA . GLY A 1 516 ? 35.926 28.867 47.053 1.00 22.00 516 GLY A CA 1
ATOM 3471 C C . GLY A 1 516 ? 36.254 27.698 47.957 1.00 21.65 516 GLY A C 1
ATOM 3472 O O . GLY A 1 516 ? 37.012 26.811 47.551 1.00 25.45 516 GLY A O 1
ATOM 3473 N N . PHE A 1 517 ? 35.704 27.672 49.174 1.00 20.30 517 PHE A N 1
ATOM 3474 C CA . PHE A 1 517 ? 35.954 26.551 50.074 1.00 17.39 517 PHE A CA 1
ATOM 3475 C C . PHE A 1 517 ? 34.720 26.026 50.795 1.00 21.74 517 PHE A C 1
ATOM 3476 O O . PHE A 1 517 ? 34.804 24.945 51.381 1.00 19.98 517 PHE A O 1
ATOM 3484 N N . ALA A 1 518 ? 33.585 26.725 50.770 1.00 19.36 518 ALA A N 1
ATOM 3485 C CA . ALA A 1 518 ? 32.389 26.278 51.474 1.00 19.01 518 ALA A CA 1
ATOM 3486 C C . ALA A 1 518 ? 31.163 26.650 50.658 1.00 20.01 518 ALA A C 1
ATOM 3487 O O . ALA A 1 518 ? 31.022 27.802 50.237 1.00 19.62 518 ALA A O 1
ATOM 3489 N N . ARG A 1 519 ? 30.282 25.678 50.430 1.00 16.23 519 ARG A N 1
ATOM 3490 C CA . ARG A 1 519 ? 29.073 25.909 49.655 1.00 15.41 519 ARG A CA 1
ATOM 3491 C C . ARG A 1 519 ? 27.898 25.227 50.336 1.00 19.84 519 ARG A C 1
ATOM 3492 O O . ARG A 1 519 ? 28.057 24.212 51.020 1.00 18.94 519 ARG A O 1
ATOM 3500 N N . LEU A 1 520 ? 26.716 25.808 50.150 1.00 15.68 520 LEU A N 1
ATOM 3501 C CA . LEU A 1 520 ? 25.494 25.356 50.801 1.00 15.83 520 LEU A CA 1
ATOM 3502 C C . LEU A 1 520 ? 24.483 24.936 49.742 1.00 17.40 520 LEU A C 1
ATOM 3503 O O . LEU A 1 520 ? 24.225 25.682 48.793 1.00 18.83 520 LEU A O 1
ATOM 3508 N N . PHE A 1 521 ? 23.906 23.748 49.912 1.00 14.75 521 PHE A N 1
ATOM 3509 C CA . PHE A 1 521 ? 22.931 23.202 48.971 1.00 15.61 521 PHE A CA 1
ATOM 3510 C C . PHE A 1 521 ? 21.616 22.978 49.708 1.00 18.45 521 PHE A C 1
ATOM 3511 O O . PHE A 1 521 ? 21.462 21.996 50.437 1.00 17.64 521 PHE A O 1
ATOM 3519 N N . LEU A 1 522 ? 20.668 23.888 49.520 1.00 15.17 522 LEU A N 1
ATOM 3520 C CA . LEU A 1 522 ? 19.339 23.709 50.085 1.00 15.92 522 LEU A CA 1
ATOM 3521 C C . LEU A 1 522 ? 18.512 22.808 49.178 1.00 18.10 522 LEU A C 1
ATOM 3522 O O . LEU A 1 522 ? 18.639 22.852 47.951 1.00 18.46 522 LEU A O 1
ATOM 3527 N N . VAL A 1 523 ? 17.668 21.980 49.785 1.00 15.42 523 VAL A N 1
ATOM 3528 C CA . VAL A 1 523 ? 16.907 20.986 49.032 1.00 15.36 523 VAL A CA 1
ATOM 3529 C C . VAL A 1 523 ? 15.418 21.258 49.197 1.00 18.44 523 VAL A C 1
ATOM 3530 O O . VAL A 1 523 ? 14.855 20.968 50.262 1.00 16.24 523 VAL A O 1
ATOM 3534 N N . PRO A 1 524 ? 14.742 21.800 48.185 1.00 16.11 524 PRO A N 1
ATOM 3535 C CA . PRO A 1 524 ? 13.300 22.043 48.315 1.00 16.43 524 PRO A CA 1
ATOM 3536 C C . PRO A 1 524 ? 12.542 20.743 48.541 1.00 17.24 524 PRO A C 1
ATOM 3537 O O . PRO A 1 524 ? 12.866 19.703 47.965 1.00 18.01 524 PRO A O 1
ATOM 3541 N N . GLY A 1 525 ? 11.535 20.808 49.411 1.00 16.85 525 GLY A N 1
ATOM 3542 C CA . GLY A 1 525 ? 10.655 19.689 49.657 1.00 16.67 525 GLY A CA 1
ATOM 3543 C C . GLY A 1 525 ? 11.170 18.659 50.635 1.00 18.03 525 GLY A C 1
ATOM 3544 O O . GLY A 1 525 ? 10.374 17.869 51.152 1.00 17.25 525 GLY A O 1
ATOM 3553 N N . ASN A 1 527 ? 12.593 16.801 53.990 1.00 14.81 527 ASN A N 1
ATOM 3554 C CA . ASN A 1 527 ? 12.449 16.882 55.437 1.00 13.58 527 ASN A CA 1
ATOM 3555 C C . ASN A 1 527 ? 13.812 16.748 56.115 1.00 16.76 527 ASN A C 1
ATOM 3556 O O . ASN A 1 527 ? 14.835 17.094 55.516 1.00 17.47 527 ASN A O 1
ATOM 3561 N N . HIS A 1 528 ? 13.852 16.263 57.355 1.00 16.20 528 HIS A N 1
ATOM 3562 C CA . HIS A 1 528 ? 15.099 16.240 58.122 1.00 17.12 528 HIS A CA 1
ATOM 3563 C C . HIS A 1 528 ? 15.988 15.104 57.624 1.00 19.35 528 HIS A C 1
ATOM 3564 O O . HIS A 1 528 ? 15.708 13.928 57.881 1.00 20.39 528 HIS A O 1
ATOM 3571 N N . CYS A 1 529 ? 17.057 15.470 56.909 1.00 17.44 529 CYS A N 1
ATOM 3572 C CA . CYS A 1 529 ? 18.088 14.581 56.370 1.00 21.08 529 CYS A CA 1
ATOM 3573 C C . CYS A 1 529 ? 17.600 13.668 55.248 1.00 22.39 529 CYS A C 1
ATOM 3574 O O . CYS A 1 529 ? 18.417 13.183 54.456 1.00 21.15 529 CYS A O 1
ATOM 3577 N N . SER A 1 530 ? 16.295 13.424 55.156 1.00 20.01 530 SER A N 1
ATOM 3578 C CA . SER A 1 530 ? 15.768 12.555 54.107 1.00 17.68 530 SER A CA 1
ATOM 3579 C C . SER A 1 530 ? 14.262 12.748 54.016 1.00 18.25 530 SER A C 1
ATOM 3580 O O . SER A 1 530 ? 13.641 13.364 54.886 1.00 20.83 530 SER A O 1
ATOM 3583 N N . GLY A 1 531 ? 13.681 12.198 52.950 1.00 16.57 531 GLY A N 1
ATOM 3584 C CA . GLY A 1 531 ? 12.243 12.118 52.813 1.00 16.91 531 GLY A CA 1
ATOM 3585 C C . GLY A 1 531 ? 11.616 13.393 52.281 1.00 16.01 531 GLY A C 1
ATOM 3586 O O . GLY A 1 531 ? 12.241 14.449 52.178 1.00 18.71 531 GLY A O 1
ATOM 3587 N N . GLY A 1 532 ? 10.338 13.275 51.925 1.00 19.06 532 GLY A N 1
ATOM 3588 C CA . GLY A 1 532 ? 9.556 14.406 51.489 1.00 16.19 532 GLY A CA 1
ATOM 3589 C C . GLY A 1 532 ? 9.480 14.542 49.982 1.00 18.04 532 GLY A C 1
ATOM 3590 O O . GLY A 1 532 ? 10.213 13.887 49.229 1.00 17.88 532 GLY A O 1
ATOM 3591 N N . PRO A 1 533 ? 8.585 15.412 49.512 1.00 17.36 533 PRO A N 1
ATOM 3592 C CA . PRO A 1 533 ? 8.436 15.658 48.061 1.00 16.60 533 PRO A CA 1
ATOM 3593 C C . PRO A 1 533 ? 9.570 16.514 47.510 1.00 17.52 533 PRO A C 1
ATOM 3594 O O . PRO A 1 533 ? 9.431 17.704 47.214 1.00 17.94 533 PRO A O 1
ATOM 3598 N N . GLY A 1 534 ? 10.737 15.890 47.371 1.00 17.71 534 GLY A N 1
ATOM 3599 C CA . GLY A 1 534 ? 11.912 16.562 46.854 1.00 19.05 534 GLY A CA 1
ATOM 3600 C C . GLY A 1 534 ? 12.934 15.534 46.425 1.00 18.70 534 GLY A C 1
ATOM 3601 O O . GLY A 1 534 ? 12.729 14.326 46.566 1.00 18.64 534 GLY A O 1
ATOM 3602 N N . THR A 1 535 ? 14.051 16.031 45.888 1.00 19.21 535 THR A N 1
ATOM 3603 C CA . THR A 1 535 ? 15.146 15.162 45.450 1.00 16.25 535 THR A CA 1
ATOM 3604 C C . THR A 1 535 ? 16.115 14.994 46.618 1.00 19.78 535 THR A C 1
ATOM 3605 O O . THR A 1 535 ? 17.123 15.693 46.748 1.00 18.94 535 THR A O 1
ATOM 3609 N N . ASP A 1 536 ? 15.796 14.030 47.480 1.00 17.81 536 ASP A N 1
ATOM 3610 C CA . ASP A 1 536 ? 16.460 13.875 48.767 1.00 18.56 536 ASP A CA 1
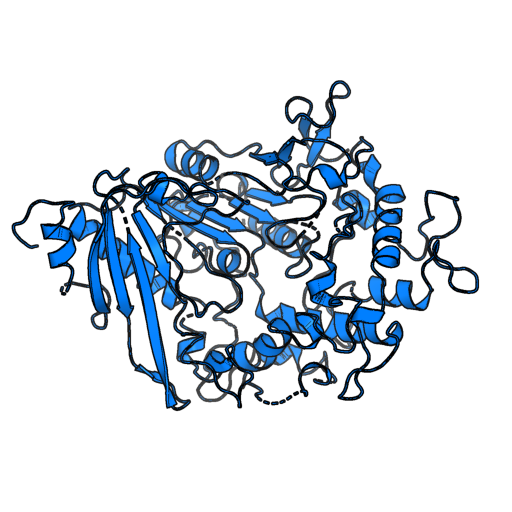ATOM 3611 C C . ASP A 1 536 ? 17.615 12.880 48.750 1.00 18.63 536 ASP A C 1
ATOM 3612 O O . ASP A 1 536 ? 18.244 12.676 49.793 1.00 20.07 536 ASP A O 1
ATOM 3617 N N . ARG A 1 537 ? 17.917 12.260 47.614 1.00 17.07 537 ARG A N 1
ATOM 3618 C CA . ARG A 1 537 ? 18.985 11.274 47.535 1.00 17.12 537 ARG A CA 1
ATOM 3619 C C . ARG A 1 537 ? 20.112 11.786 46.652 1.00 16.11 537 ARG A C 1
ATOM 3620 O O . ARG A 1 537 ? 19.867 12.366 45.591 1.00 18.02 537 ARG A O 1
ATOM 3628 N N . PHE A 1 538 ? 21.347 11.571 47.104 1.00 15.18 538 PHE A N 1
ATOM 3629 C CA . PHE A 1 538 ? 22.515 12.156 46.462 1.00 14.63 538 PHE A CA 1
ATOM 3630 C C . PHE A 1 538 ? 23.769 11.537 47.061 1.00 15.71 538 PHE A C 1
ATOM 3631 O O . PHE A 1 538 ? 23.764 11.050 48.196 1.00 18.40 538 PHE A O 1
ATOM 3639 N N . ASP A 1 539 ? 24.844 11.571 46.280 1.00 15.00 539 ASP A N 1
ATOM 3640 C CA . ASP A 1 539 ? 26.159 11.081 46.690 1.00 15.17 539 ASP A CA 1
ATOM 3641 C C . ASP A 1 539 ? 27.006 12.309 47.008 1.00 16.52 539 ASP A C 1
ATOM 3642 O O . ASP A 1 539 ? 27.458 13.013 46.104 1.00 16.84 539 ASP A O 1
ATOM 3655 N N . LEU A 1 541 ? 29.858 12.182 48.835 1.00 14.92 541 LEU A N 1
ATOM 3656 C CA . LEU A 1 541 ? 31.272 11.856 48.999 1.00 15.34 541 LEU A CA 1
ATOM 3657 C C . LEU A 1 541 ? 32.058 12.097 47.715 1.00 16.96 541 LEU A C 1
ATOM 3658 O O . LEU A 1 541 ? 33.179 12.614 47.761 1.00 16.62 541 LEU A O 1
ATOM 3663 N N . THR A 1 542 ? 31.491 11.736 46.563 1.00 15.98 542 THR A N 1
ATOM 3664 C CA . THR A 1 542 ? 32.213 11.928 45.305 1.00 16.72 542 THR A CA 1
ATOM 3665 C C . THR A 1 542 ? 32.550 13.392 45.041 1.00 18.05 542 THR A C 1
ATOM 3666 O O . THR A 1 542 ? 33.724 13.685 44.753 1.00 17.57 542 THR A O 1
ATOM 3670 N N . PRO A 1 543 ? 31.616 14.352 45.129 1.00 16.13 543 PRO A N 1
ATOM 3671 C CA . PRO A 1 543 ? 32.019 15.754 44.934 1.00 18.42 543 PRO A CA 1
ATOM 3672 C C . PRO A 1 543 ? 32.935 16.279 46.023 1.00 18.58 543 PRO A C 1
ATOM 3673 O O . PRO A 1 543 ? 33.748 17.169 45.751 1.00 19.15 543 PRO A O 1
ATOM 3677 N N . LEU A 1 544 ? 32.824 15.772 47.253 1.00 16.67 544 LEU A N 1
ATOM 3678 C CA . LEU A 1 544 ? 33.720 16.226 48.312 1.00 15.74 544 LEU A CA 1
ATOM 3679 C C . LEU A 1 544 ? 35.165 15.862 47.995 1.00 20.12 544 LEU A C 1
ATOM 3680 O O . LEU A 1 544 ? 36.072 16.691 48.133 1.00 17.99 544 LEU A O 1
ATOM 3685 N N . VAL A 1 545 ? 35.395 14.618 47.568 1.00 17.76 545 VAL A N 1
ATOM 3686 C CA . VAL A 1 545 ? 36.740 14.188 47.197 1.00 17.86 545 VAL A CA 1
ATOM 3687 C C . VAL A 1 545 ? 37.252 15.005 46.018 1.00 18.21 545 VAL A C 1
ATOM 3688 O O . VAL A 1 545 ? 38.425 15.396 45.977 1.00 18.81 545 VAL A O 1
ATOM 3692 N N . ALA A 1 546 ? 36.376 15.286 45.048 1.00 17.54 546 ALA A N 1
ATOM 3693 C CA . ALA A 1 546 ? 36.790 16.046 43.872 1.00 19.28 546 ALA A CA 1
ATOM 3694 C C . ALA A 1 546 ? 37.220 17.457 44.252 1.00 19.94 546 ALA A C 1
ATOM 3695 O O . ALA A 1 546 ? 38.191 17.989 43.702 1.00 19.79 546 ALA A O 1
ATOM 3697 N N . TRP A 1 547 ? 36.509 18.076 45.195 1.00 17.90 547 TRP A N 1
ATOM 3698 C CA . TRP A 1 547 ? 36.860 19.425 45.630 1.00 16.88 547 TRP A CA 1
ATOM 3699 C C . TRP A 1 547 ? 38.187 19.431 46.374 1.00 20.51 547 TRP A C 1
ATOM 3700 O O . TRP A 1 547 ? 39.055 20.273 46.112 1.00 21.59 547 TRP A O 1
ATOM 3711 N N . VAL A 1 548 ? 38.357 18.495 47.310 1.00 17.84 548 VAL A N 1
ATOM 3712 C CA . VAL A 1 548 ? 39.543 18.477 48.159 1.00 18.29 548 VAL A CA 1
ATOM 3713 C C . VAL A 1 548 ? 40.785 18.125 47.350 1.00 21.82 548 VAL A C 1
ATOM 3714 O O . VAL A 1 548 ? 41.842 18.751 47.504 1.00 21.85 548 VAL A O 1
ATOM 3718 N N . GLU A 1 549 ? 40.682 17.130 46.472 1.00 18.51 549 GLU A N 1
ATOM 3719 C CA . GLU A 1 549 ? 41.866 16.560 45.841 1.00 22.60 549 GLU A CA 1
ATOM 3720 C C . GLU A 1 549 ? 42.148 17.111 44.451 1.00 22.73 549 GLU A C 1
ATOM 3721 O O . GLU A 1 549 ? 43.301 17.055 44.008 1.00 25.40 549 GLU A O 1
ATOM 3727 N N . ARG A 1 550 ? 41.143 17.645 43.756 1.00 23.33 550 ARG A N 1
ATOM 3728 C CA . ARG A 1 550 ? 41.342 18.185 42.417 1.00 23.38 550 ARG A CA 1
ATOM 3729 C C . ARG A 1 550 ? 40.904 19.639 42.297 1.00 24.90 550 ARG A C 1
ATOM 3730 O O . ARG A 1 550 ? 40.928 20.191 41.190 1.00 28.07 550 ARG A O 1
ATOM 3738 N N . GLY A 1 551 ? 40.514 20.273 43.402 1.00 21.38 551 GLY A N 1
ATOM 3739 C CA . GLY A 1 551 ? 40.096 21.663 43.367 1.00 22.94 551 GLY A CA 1
ATOM 3740 C C . GLY A 1 551 ? 38.844 21.926 42.567 1.00 29.13 551 GLY A C 1
ATOM 3741 O O . GLY A 1 551 ? 38.591 23.071 42.183 1.00 28.79 551 GLY A O 1
ATOM 3742 N N . GLU A 1 552 ? 38.047 20.894 42.300 1.00 22.17 552 GLU A N 1
ATOM 3743 C CA . GLU A 1 552 ? 36.841 21.027 41.485 1.00 23.48 552 GLU A CA 1
ATOM 3744 C C . GLU A 1 552 ? 35.673 21.332 42.414 1.00 24.83 552 GLU A C 1
ATOM 3745 O O . GLU A 1 552 ? 35.120 20.433 43.052 1.00 22.38 552 GLU A O 1
ATOM 3751 N N . ALA A 1 553 ? 35.305 22.607 42.495 1.00 23.19 553 ALA A N 1
ATOM 3752 C CA . ALA A 1 553 ? 34.181 23.001 43.328 1.00 22.19 553 ALA A CA 1
ATOM 3753 C C . ALA A 1 553 ? 32.878 22.486 42.721 1.00 21.11 553 ALA A C 1
ATOM 3754 O O . ALA A 1 553 ? 32.741 22.431 41.495 1.00 21.47 553 ALA A O 1
ATOM 3756 N N . PRO A 1 554 ? 31.912 22.087 43.546 1.00 18.16 554 PRO A N 1
ATOM 3757 C CA . PRO A 1 554 ? 30.634 21.595 43.016 1.00 20.34 554 PRO A CA 1
ATOM 3758 C C . PRO A 1 554 ? 29.751 22.755 42.581 1.00 17.56 554 PRO A C 1
ATOM 3759 O O . PRO A 1 554 ? 29.186 23.472 43.410 1.00 19.89 554 PRO A O 1
ATOM 3763 N N . ASP A 1 555 ? 29.659 22.961 41.265 1.00 21.44 555 ASP A N 1
ATOM 3764 C CA . ASP A 1 555 ? 28.746 23.964 40.729 1.00 20.28 555 ASP A CA 1
ATOM 3765 C C . ASP A 1 555 ? 27.310 23.471 40.717 1.00 20.84 555 ASP A C 1
ATOM 3766 O O . ASP A 1 555 ? 26.386 24.273 40.534 1.00 23.23 555 ASP A O 1
ATOM 3771 N N . GLN A 1 556 ? 27.122 22.168 40.894 1.00 19.43 556 GLN A N 1
ATOM 3772 C CA . GLN A 1 556 ? 25.827 21.536 41.079 1.00 20.53 556 GLN A CA 1
ATOM 3773 C C . GLN A 1 556 ? 26.096 20.146 41.617 1.00 22.13 556 GLN A C 1
ATOM 3774 O O . GLN A 1 556 ? 27.193 19.606 41.459 1.00 22.32 556 GLN A O 1
ATOM 3780 N N . ILE A 1 557 ? 25.083 19.570 42.252 1.00 17.79 557 ILE A N 1
ATOM 3781 C CA . ILE A 1 557 ? 25.166 18.206 42.749 1.00 17.59 557 ILE A CA 1
ATOM 3782 C C . ILE A 1 557 ? 23.907 17.476 42.310 1.00 17.62 557 ILE A C 1
ATOM 3783 O O . ILE A 1 557 ? 22.793 17.914 42.618 1.00 19.07 557 ILE A O 1
ATOM 3788 N N . SER A 1 558 ? 24.086 16.381 41.576 1.00 17.35 558 SER A N 1
ATOM 3789 C CA . SER A 1 558 ? 22.956 15.604 41.092 1.00 17.01 558 SER A CA 1
ATOM 3790 C C . SER A 1 558 ? 22.201 14.977 42.256 1.00 17.32 558 SER A C 1
ATOM 3791 O O . SER A 1 558 ? 22.800 14.440 43.190 1.00 19.25 558 SER A O 1
ATOM 3794 N N . ALA A 1 559 ? 20.875 15.050 42.199 1.00 17.33 559 ALA A N 1
ATOM 3795 C CA . ALA A 1 559 ? 20.038 14.442 43.221 1.00 15.44 559 ALA A CA 1
ATOM 3796 C C . ALA A 1 559 ? 18.826 13.803 42.563 1.00 17.53 559 ALA A C 1
ATOM 3797 O O . ALA A 1 559 ? 18.447 14.151 41.443 1.00 19.51 559 ALA A O 1
ATOM 3799 N N . TRP A 1 560 ? 18.223 12.853 43.274 1.00 16.23 560 TRP A N 1
ATOM 3800 C CA . TRP A 1 560 ? 17.005 12.207 42.808 1.00 16.85 560 TRP A CA 1
ATOM 3801 C C . TRP A 1 560 ? 16.078 11.977 43.993 1.00 16.69 560 TRP A C 1
ATOM 3802 O O . TRP A 1 560 ? 16.496 12.000 45.153 1.00 17.23 560 TRP A O 1
ATOM 3813 N N . SER A 1 561 ? 14.798 11.777 43.688 1.00 17.69 561 SER A N 1
ATOM 3814 C CA . SER A 1 561 ? 13.780 11.629 44.718 1.00 17.94 561 SER A CA 1
ATOM 3815 C C . SER A 1 561 ? 13.657 10.170 45.139 1.00 18.71 561 SER A C 1
ATOM 3816 O O . SER A 1 561 ? 13.531 9.280 44.292 1.00 20.86 561 SER A O 1
ATOM 3819 N N . GLY A 1 562 ? 13.689 9.933 46.453 1.00 15.98 562 GLY A N 1
ATOM 3820 C CA . GLY A 1 562 ? 13.468 8.598 46.979 1.00 18.80 562 GLY A CA 1
ATOM 3821 C C . GLY A 1 562 ? 12.021 8.152 46.928 1.00 20.90 562 GLY A C 1
ATOM 3822 O O . GLY A 1 562 ? 11.753 6.947 46.968 1.00 23.31 562 GLY A O 1
ATOM 3823 N N . THR A 1 563 ? 11.086 9.096 46.843 1.00 17.56 563 THR A N 1
ATOM 3824 C CA . THR A 1 563 ? 9.659 8.801 46.721 1.00 18.62 563 THR A CA 1
AT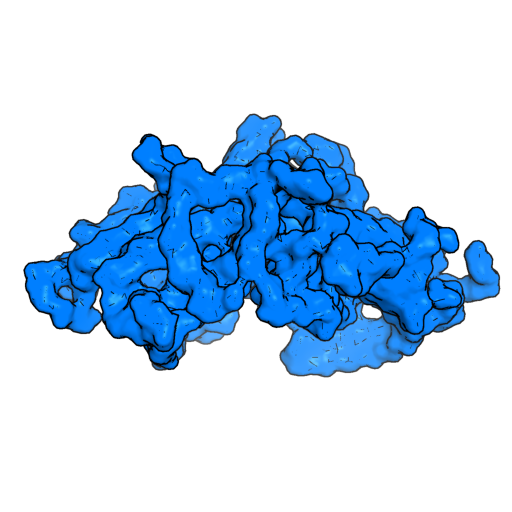OM 3825 C C . THR A 1 563 ? 9.091 9.627 45.572 1.00 16.04 563 THR A C 1
ATOM 3826 O O . THR A 1 563 ? 8.365 10.606 45.788 1.00 18.82 563 THR A O 1
ATOM 3830 N N . PRO A 1 564 ? 9.412 9.261 44.327 1.00 20.33 564 PRO A N 1
ATOM 3831 C CA . PRO A 1 564 ? 8.909 10.041 43.185 1.00 17.40 564 PRO A CA 1
ATOM 3832 C C . PRO A 1 564 ? 7.397 10.004 43.049 1.00 20.30 564 PRO A C 1
ATOM 3833 O O . PRO A 1 564 ? 6.841 10.841 42.326 1.00 21.83 564 PRO A O 1
ATOM 3837 N N . GLY A 1 565 ? 6.719 9.079 43.734 1.00 18.19 565 GLY A N 1
ATOM 3838 C CA . GLY A 1 565 ? 5.265 9.054 43.740 1.00 20.27 565 GLY A CA 1
ATOM 3839 C C . GLY A 1 565 ? 4.628 10.311 44.296 1.00 22.60 565 GLY A C 1
ATOM 3840 O O . GLY A 1 565 ? 3.450 10.566 44.029 1.00 25.04 565 GLY A O 1
ATOM 3841 N N . TYR A 1 566 ? 5.380 11.107 45.063 1.00 20.83 566 TYR A N 1
ATOM 3842 C CA . TYR A 1 566 ? 4.883 12.409 45.493 1.00 17.99 566 TYR A CA 1
ATOM 3843 C C . TYR A 1 566 ? 4.529 13.301 44.313 1.00 21.67 566 TYR A C 1
ATOM 3844 O O . TYR A 1 566 ? 3.709 14.214 44.463 1.00 24.52 566 TYR A O 1
ATOM 3853 N N . PHE A 1 567 ? 5.134 13.061 43.150 1.00 19.29 567 PHE A N 1
ATOM 3854 C CA . PHE A 1 567 ? 4.848 13.803 41.931 1.00 22.57 567 PHE A CA 1
ATOM 3855 C C . PHE A 1 567 ? 4.114 12.957 40.899 1.00 25.59 567 PHE A C 1
ATOM 3856 O O . PHE A 1 567 ? 3.904 13.415 39.772 1.00 29.34 567 PHE A O 1
ATOM 3864 N N . GLY A 1 568 ? 3.730 11.733 41.254 1.00 20.71 568 GLY A N 1
ATOM 3865 C CA . GLY A 1 568 ? 3.051 10.862 40.314 1.00 26.57 568 GLY A CA 1
ATOM 3866 C C . GLY A 1 568 ? 3.924 10.332 39.199 1.00 26.43 568 GLY A C 1
ATOM 3867 O O . GLY A 1 568 ? 3.413 10.016 38.120 1.00 27.28 568 GLY A O 1
ATOM 3868 N N . VAL A 1 569 ? 5.235 10.223 39.425 1.00 22.35 569 VAL A N 1
ATOM 3869 C CA . VAL A 1 569 ? 6.167 9.772 38.401 1.00 22.20 569 VAL A CA 1
ATOM 3870 C C . VAL A 1 569 ? 7.021 8.641 38.957 1.00 26.12 569 VAL A C 1
ATOM 3871 O O . VAL A 1 569 ? 7.086 8.413 40.167 1.00 25.27 569 VAL A O 1
ATOM 3875 N N . ALA A 1 570 ? 7.686 7.928 38.045 1.00 27.06 570 ALA A N 1
ATOM 3876 C CA . ALA A 1 570 ? 8.539 6.814 38.434 1.00 26.97 570 ALA A CA 1
ATOM 3877 C C . ALA A 1 570 ? 9.922 7.264 38.886 1.00 21.35 570 ALA A C 1
ATOM 3878 O O . ALA A 1 570 ? 10.606 6.510 39.587 1.00 23.77 570 ALA A O 1
ATOM 3880 N N . ALA A 1 571 ? 10.345 8.466 38.504 1.00 23.52 571 ALA A N 1
ATOM 3881 C CA . ALA A 1 571 ? 11.652 8.981 38.884 1.00 20.15 571 ALA A CA 1
ATOM 3882 C C . ALA A 1 571 ? 11.685 10.476 38.620 1.00 21.28 571 ALA A C 1
ATOM 3883 O O . ALA A 1 571 ? 11.032 10.969 37.697 1.00 21.33 571 ALA A O 1
ATOM 3885 N N . ARG A 1 572 ? 12.449 11.191 39.443 1.00 16.14 572 ARG A N 1
ATOM 3886 C CA . ARG A 1 572 ? 12.708 12.608 39.205 1.00 17.75 572 ARG A CA 1
ATOM 3887 C C . ARG A 1 572 ? 14.125 12.918 39.655 1.00 20.86 572 ARG A C 1
ATOM 3888 O O . ARG A 1 572 ? 14.483 12.654 40.807 1.00 17.84 572 ARG A O 1
ATOM 3896 N N . THR A 1 573 ? 14.922 13.469 38.746 1.00 18.44 573 THR A N 1
ATOM 3897 C CA . THR A 1 573 ? 16.283 13.893 39.032 1.00 16.33 573 THR A CA 1
ATOM 3898 C C . THR A 1 573 ? 16.396 15.388 38.782 1.00 19.78 573 THR A C 1
ATOM 3899 O O . THR A 1 573 ? 15.795 15.916 37.839 1.00 20.95 573 THR A O 1
ATOM 3903 N N . ARG A 1 574 ? 17.153 16.067 39.640 1.00 18.07 574 ARG A N 1
ATOM 3904 C CA . ARG A 1 574 ? 17.287 17.515 39.607 1.00 20.76 574 ARG A CA 1
ATOM 3905 C C . ARG A 1 574 ? 18.679 17.885 40.085 1.00 18.06 574 ARG A C 1
ATOM 3906 O O . ARG A 1 574 ? 19.284 17.138 40.863 1.00 19.37 574 ARG A O 1
ATOM 3914 N N . PRO A 1 575 ? 19.210 19.025 39.655 1.00 18.38 575 PRO A N 1
ATOM 3915 C CA . PRO A 1 575 ? 20.448 19.521 40.257 1.00 18.14 575 PRO A CA 1
ATOM 3916 C C . PRO A 1 575 ? 20.168 20.241 41.566 1.00 18.89 575 PRO A C 1
ATOM 3917 O O . PRO A 1 575 ? 19.222 21.027 41.678 1.00 20.71 575 PRO A O 1
ATOM 3921 N N . LEU A 1 576 ? 20.984 19.938 42.573 1.00 16.25 576 LEU A N 1
ATOM 3922 C CA . LEU A 1 576 ? 21.089 20.801 43.739 1.00 16.71 576 LEU A CA 1
ATOM 3923 C C . LEU A 1 576 ? 22.049 21.936 43.418 1.00 16.77 576 LEU A C 1
ATOM 3924 O O . LEU A 1 576 ? 23.084 21.727 42.781 1.00 18.69 576 LEU A O 1
ATOM 3929 N N . CYS A 1 577 ? 21.705 23.141 43.866 1.00 17.28 577 CYS A N 1
ATOM 3930 C CA . CYS A 1 577 ? 22.439 24.307 43.418 1.00 20.73 577 CYS A CA 1
ATOM 3931 C C . CYS A 1 577 ? 23.113 25.017 44.584 1.00 18.43 577 CYS A C 1
ATOM 3932 O O . CYS A 1 577 ? 22.552 25.072 45.683 1.00 17.76 577 CYS A O 1
ATOM 3935 N N . PRO A 1 578 ? 24.316 25.556 44.381 1.00 17.58 578 PRO A N 1
ATOM 3936 C CA . PRO A 1 578 ? 25.004 26.254 45.475 1.00 18.74 578 PRO A CA 1
ATOM 3937 C C . PRO A 1 578 ? 24.324 27.578 45.791 1.00 20.88 578 PRO A C 1
ATOM 3938 O O . PRO A 1 578 ? 24.031 28.372 44.893 1.00 21.85 578 PRO A O 1
ATOM 3942 N N . TYR A 1 579 ? 24.081 27.799 47.078 1.00 18.06 579 TYR A N 1
ATOM 3943 C CA . TYR A 1 579 ? 23.432 29.011 47.559 1.00 19.65 579 TYR A CA 1
ATOM 3944 C C . TYR A 1 579 ? 24.148 30.247 47.013 1.00 20.77 579 TYR A C 1
ATOM 3945 O O . TYR A 1 579 ? 25.385 30.307 47.036 1.00 20.62 579 TYR A O 1
ATOM 3954 N N . PRO A 1 580 ? 23.412 31.265 46.539 1.00 20.45 580 PRO A N 1
ATOM 3955 C CA . PRO A 1 580 ? 21.948 31.379 46.555 1.00 17.39 580 PRO A CA 1
ATOM 3956 C C . PRO A 1 580 ? 21.241 30.944 45.268 1.00 21.13 580 PRO A C 1
ATOM 3957 O O . PRO A 1 580 ? 20.098 31.350 45.042 1.00 23.21 580 PRO A O 1
ATOM 3961 N N . GLN A 1 581 ? 21.896 30.131 44.445 1.00 20.45 581 GLN A N 1
ATOM 3962 C CA . GLN A 1 581 ? 21.298 29.708 43.187 1.00 18.87 581 GLN A CA 1
ATOM 3963 C C . GLN A 1 581 ? 20.181 28.691 43.419 1.00 21.15 581 GLN A C 1
ATOM 3964 O O . GLN A 1 581 ? 20.087 28.047 44.469 1.00 21.03 581 GLN A O 1
ATOM 3970 N N . ILE A 1 582 ? 19.315 28.563 42.412 1.00 20.83 582 ILE A N 1
ATOM 3971 C CA . ILE A 1 582 ? 18.210 27.612 42.427 1.00 20.89 582 ILE A CA 1
ATOM 3972 C C . ILE A 1 582 ? 18.134 26.947 41.060 1.00 20.80 582 ILE A C 1
ATOM 3973 O O . ILE A 1 582 ? 18.714 27.419 40.080 1.00 21.51 582 ILE A O 1
ATOM 3978 N N . ALA A 1 583 ? 17.401 25.839 41.002 1.00 24.44 583 ALA A N 1
ATOM 3979 C CA . ALA A 1 583 ? 17.273 25.092 39.758 1.00 19.42 583 ALA A CA 1
ATOM 3980 C C . ALA A 1 583 ? 16.335 25.817 38.799 1.00 19.91 583 ALA A C 1
ATOM 3981 O O . ALA A 1 583 ? 15.254 26.267 39.192 1.00 25.76 583 ALA A O 1
ATOM 3983 N N . ARG A 1 584 ? 16.751 25.926 37.538 1.00 21.04 584 ARG A N 1
ATOM 3984 C CA . ARG A 1 584 ? 15.985 26.621 36.509 1.00 23.30 584 ARG A CA 1
ATOM 3985 C C . ARG A 1 584 ? 15.750 25.687 35.330 1.00 22.16 584 ARG A C 1
ATOM 3986 O O . ARG A 1 584 ? 16.707 25.184 34.727 1.00 21.75 584 ARG A O 1
ATOM 3994 N N . TYR A 1 585 ? 14.480 25.470 35.002 1.00 21.31 585 TYR A N 1
ATOM 3995 C CA . TYR A 1 585 ? 14.099 24.653 33.859 1.00 22.07 585 TYR A CA 1
ATOM 3996 C C . TYR A 1 585 ? 14.492 25.341 32.557 1.00 21.05 585 TYR A C 1
ATOM 3997 O O . TYR A 1 585 ? 14.345 26.557 32.410 1.00 23.54 585 TYR A O 1
ATOM 4006 N N . LYS A 1 586 ? 15.000 24.557 31.605 1.00 21.79 586 LYS A N 1
ATOM 4007 C CA . LYS A 1 586 ? 15.478 25.126 30.352 1.00 22.62 586 LYS A CA 1
ATOM 4008 C C . LYS A 1 586 ? 14.353 25.478 29.387 1.00 25.27 586 LYS A C 1
ATOM 4009 O O . LYS A 1 586 ? 14.615 26.131 28.370 1.00 28.10 586 LYS A O 1
ATOM 4015 N N . GLY A 1 587 ? 13.118 25.076 29.676 1.00 24.52 587 GLY A N 1
ATOM 4016 C CA . GLY A 1 587 ? 11.968 25.497 28.900 1.00 23.94 587 GLY A CA 1
ATOM 4017 C C . GLY A 1 587 ? 11.320 24.413 28.068 1.00 25.72 587 GLY A C 1
ATOM 4018 O O . GLY A 1 587 ? 10.205 24.624 27.574 1.00 25.80 587 GLY A O 1
ATOM 4019 N N . SER A 1 588 ? 11.972 23.268 27.886 1.00 25.50 588 SER A N 1
ATOM 4020 C CA . SER A 1 588 ? 11.394 22.187 27.103 1.00 25.76 588 SER A CA 1
ATOM 4021 C C . SER A 1 588 ? 11.987 20.868 27.570 1.00 30.52 588 SER A C 1
ATOM 4022 O O . SER A 1 588 ? 13.056 20.828 28.185 1.00 28.24 588 SER A O 1
ATOM 4025 N N . GLY A 1 589 ? 11.272 19.786 27.277 1.00 25.82 589 GLY A N 1
ATOM 4026 C CA . GLY A 1 589 ? 11.708 18.457 27.644 1.00 25.17 589 GLY A CA 1
ATOM 4027 C C . GLY A 1 589 ? 11.136 17.994 28.973 1.00 25.77 589 GLY A C 1
ATOM 4028 O O . GLY A 1 589 ? 10.523 18.751 29.729 1.00 24.50 589 GLY A O 1
ATOM 4029 N N . ASP A 1 590 ? 11.350 16.707 29.247 1.00 24.56 590 ASP A N 1
ATOM 4030 C CA . ASP A 1 590 ? 10.873 16.064 30.468 1.00 25.55 590 ASP A CA 1
ATOM 4031 C C . ASP A 1 590 ? 11.294 16.854 31.701 1.00 26.90 590 ASP A C 1
ATOM 4032 O O . ASP A 1 590 ? 12.485 17.088 31.924 1.00 27.66 590 ASP A O 1
ATOM 4037 N N . ILE A 1 591 ? 10.308 17.266 32.506 1.00 22.90 591 ILE A N 1
ATOM 4038 C CA . ILE A 1 591 ? 10.602 18.033 33.716 1.00 22.90 591 ILE A CA 1
ATOM 4039 C C . ILE A 1 591 ? 11.135 17.164 34.840 1.00 25.23 591 ILE A C 1
ATOM 4040 O O . ILE A 1 591 ? 11.490 17.691 35.904 1.00 21.49 591 ILE A O 1
ATOM 4045 N N . ASN A 1 592 ? 11.214 15.851 34.639 1.00 20.63 592 ASN A N 1
ATOM 4046 C CA . ASN A 1 592 ? 11.735 14.933 35.639 1.00 20.32 592 ASN A CA 1
ATOM 4047 C C . ASN A 1 592 ? 13.175 14.523 35.364 1.00 22.29 592 ASN A C 1
ATOM 4048 O O . ASN A 1 592 ? 13.689 13.621 36.032 1.00 20.50 592 ASN A O 1
ATOM 4053 N N . THR A 1 593 ? 13.834 15.170 34.404 1.00 24.48 593 THR A N 1
ATOM 4054 C CA . THR A 1 593 ? 15.183 14.819 33.978 1.00 26.64 593 THR A CA 1
ATOM 4055 C C . THR A 1 593 ? 16.133 15.964 34.298 1.00 23.91 593 THR A C 1
ATOM 4056 O O . THR A 1 593 ? 15.904 17.101 33.875 1.00 22.24 593 THR A O 1
ATOM 4060 N N . GLU A 1 594 ? 17.211 15.653 35.027 1.00 22.25 594 GLU A N 1
ATOM 4061 C CA . GLU A 1 594 ? 18.151 16.679 35.473 1.00 21.39 594 GLU A CA 1
ATOM 4062 C C . GLU A 1 594 ? 18.782 17.431 34.305 1.00 19.37 594 GLU A C 1
ATOM 4063 O O . GLU A 1 594 ? 19.118 18.615 34.438 1.00 22.60 594 GLU A O 1
ATOM 4069 N N . ALA A 1 595 ? 18.940 16.771 33.154 1.00 23.83 595 ALA A N 1
ATOM 4070 C CA . ALA A 1 595 ? 19.592 17.399 32.010 1.00 26.71 595 ALA A CA 1
ATOM 4071 C C . ALA A 1 595 ? 18.832 18.613 31.490 1.00 30.06 595 ALA A C 1
ATOM 4072 O O . ALA A 1 595 ? 19.420 19.445 30.790 1.00 28.42 595 ALA A O 1
ATOM 4074 N N . ASN A 1 596 ? 17.545 18.741 31.809 1.00 22.55 596 ASN A N 1
ATOM 4075 C CA . ASN A 1 596 ? 16.755 19.878 31.363 1.00 22.36 596 ASN A CA 1
ATOM 4076 C C . ASN A 1 596 ? 16.716 21.003 32.389 1.00 26.83 596 ASN A C 1
ATOM 4077 O O . ASN A 1 596 ? 15.851 21.883 32.302 1.00 23.47 596 ASN A O 1
ATOM 4082 N N . PHE A 1 597 ? 17.639 21.000 33.347 1.00 21.84 597 PHE A N 1
ATOM 4083 C CA . PHE A 1 597 ? 17.715 22.036 34.362 1.00 21.14 597 PHE A CA 1
ATOM 4084 C C . PHE A 1 597 ? 19.144 22.537 34.478 1.00 22.77 597 PHE A C 1
ATOM 4085 O O . PHE A 1 597 ? 20.098 21.826 34.153 1.00 22.14 597 PHE A O 1
ATOM 4093 N N . ALA A 1 598 ? 19.274 23.776 34.942 1.00 22.92 598 ALA A N 1
ATOM 4094 C CA . ALA A 1 598 ? 20.566 24.383 35.211 1.00 23.27 598 ALA A CA 1
ATOM 4095 C C . ALA A 1 598 ? 20.449 25.244 36.457 1.00 24.34 598 ALA A C 1
ATOM 4096 O O . ALA A 1 598 ? 19.366 25.727 36.796 1.00 29.79 598 ALA A O 1
ATOM 4098 N N . CYS A 1 599 ? 21.571 25.427 37.142 1.00 23.32 599 CYS A N 1
ATOM 4099 C CA . CYS A 1 599 ? 21.598 26.281 38.318 1.00 22.72 599 CYS A CA 1
ATOM 4100 C C . CYS A 1 599 ? 21.711 27.738 37.898 1.00 30.94 599 CYS A C 1
ATOM 4101 O O . CYS A 1 599 ? 22.478 28.081 36.994 1.00 29.69 599 CYS A O 1
ATOM 4104 N N . ALA A 1 600 ? 20.933 28.597 38.550 1.00 24.72 600 ALA A N 1
ATOM 4105 C CA . ALA A 1 600 ? 20.895 29.999 38.166 1.00 28.84 600 ALA A CA 1
ATOM 4106 C C . ALA A 1 600 ? 20.395 30.828 39.337 1.00 24.36 600 ALA A C 1
ATOM 4107 O O . ALA A 1 600 ? 19.820 30.306 40.295 1.00 25.91 600 ALA A O 1
ATOM 4109 N N . ALA A 1 601 ? 20.631 32.132 39.247 1.00 31.63 601 ALA A N 1
ATOM 4110 C CA . ALA A 1 601 ? 20.045 33.051 40.204 1.00 33.56 601 ALA A CA 1
ATOM 4111 C C . ALA A 1 601 ? 18.523 33.022 40.072 1.00 24.41 601 ALA A C 1
ATOM 4112 O O . ALA A 1 601 ? 17.993 32.710 38.999 1.00 30.06 601 ALA A O 1
ATOM 4114 N N . PRO A 1 602 ? 17.796 33.318 41.146 1.00 26.46 602 PRO A N 1
ATOM 4115 C CA . PRO A 1 602 ? 16.340 33.355 41.049 1.00 32.08 602 PRO A CA 1
ATOM 4116 C C . PRO A 1 602 ? 15.899 34.450 40.099 1.00 39.41 602 PRO A C 1
ATOM 4117 O O . PRO A 1 602 ? 16.617 35.448 39.899 1.00 39.16 602 PRO A O 1
ATOM 4121 N N . PRO A 1 603 ? 14.716 34.304 39.478 1.00 35.79 603 PRO A N 1
ATOM 4122 C CA . PRO A 1 603 ? 14.169 35.276 38.519 1.00 44.53 603 PRO A CA 1
ATOM 4123 C C . PRO A 1 603 ? 14.159 36.711 39.042 1.00 46.99 603 PRO A C 1
ATOM 4124 O O . PRO A 1 603 ? 13.838 36.918 40.212 1.00 47.10 603 PRO A O 1
#